Protein AF-0000000084498351 (afdb_homodimer)

pLDDT: mean 87.14, std 11.57, range [40.75, 98.69]

Nearest PDB structures (foldseek):
  4yre-assembly1_B-2  TM=7.594E-01  e=1.058E-14  Trypanosoma cruzi strain CL Brener
  3net-assembly1_A  TM=8.025E-01  e=6.414E-14  Nostoc sp. PCC 7120 = FACHB-418
  1h4v-assembly1_B-2  TM=7.089E-01  e=6.557E-13  Thermus thermophilus HB27
  8k9x-assembly1_A  TM=5.568E-01  e=2.593E-05  Plasmodium falciparum CAMP/Malaysia
  8tc7-assembly2_C  TM=5.528E-01  e=3.895E-05  Homo sapiens

Secondary structure (DSSP, 8-state):
-PPP-HHHHHHHHHHHHHHHHTT-EE----SEEE--TT--S-EEEEETTEEEEES--HHHHHHTS-BPTTEEEEEEEEEE-TT--EEEEEEEEEES--HHHHHHHHHHHHHHHHHHTT----EEEEEETTTTHHHH-HHHHHHHHHHHHTT-HHHHHTS---HHHHHHHHHHHTTTTS--S-HHHHHHHHHH--TTEEE-TT---S-SSEEEEEEEEEETTEEEEEEEEEEETTEEEEEEEEEHHHHHHHHHH-/-BPP-HHHHHHHHHHHHHHHHTT-EE----SEEE--TT--S-EEEEETTEEEEES--HHHHHHTS-PPTTEEEEEEEEEE-TT--EEEEEEEEEES--HHHHHHHHHHHHHHHHHHTT----EEEEEETTTTHHHH-HHHHHHHHHHHHTT-HHHHHTS---HHHHHHHHHHHTTTTS--S-HHHHHHHHHH--TTEEE-TT--S--SSEEEEEEEEEETTEEEEEEEEEEETTEEEEEEEEEHHHHHHHHHH-

Structure (mmCIF, N/CA/C/O backbone):
data_AF-0000000084498351-model_v1
#
loop_
_entity.id
_entity.type
_entity.pdbx_description
1 polymer 'Class II Histidinyl-tRNA synthetase (HisRS)-like catalytic core domain-containing protein'
#
loop_
_atom_site.group_PDB
_atom_site.id
_atom_site.type_symbol
_atom_site.label_atom_id
_atom_site.label_alt_id
_atom_site.label_comp_id
_atom_site.label_asym_id
_atom_site.label_entity_id
_atom_site.label_seq_id
_atom_site.pdbx_PDB_ins_code
_atom_site.Cartn_x
_atom_site.Cartn_y
_atom_site.Cartn_z
_atom_site.occupancy
_atom_site.B_iso_or_equiv
_atom_site.auth_seq_id
_atom_site.auth_comp_id
_atom_site.auth_asym_id
_atom_site.auth_atom_id
_atom_site.pdbx_PDB_model_num
ATOM 1 N N . MET A 1 1 ? -19.766 1.097 14.703 1 40.75 1 MET A N 1
ATOM 2 C CA . MET A 1 1 ? -18.438 1.705 14.75 1 40.75 1 MET A CA 1
ATOM 3 C C . MET A 1 1 ? -17.422 0.844 14.023 1 40.75 1 MET A C 1
ATOM 5 O O . MET A 1 1 ? -17.406 -0.378 14.18 1 40.75 1 MET A O 1
ATOM 9 N N . MET A 1 2 ? -16.938 1.316 12.891 1 54.69 2 MET A N 1
ATOM 10 C CA . MET A 1 2 ? -16.047 0.458 12.117 1 54.69 2 MET A CA 1
ATOM 11 C C . MET A 1 2 ? -14.625 0.51 12.664 1 54.69 2 MET A C 1
ATOM 13 O O . MET A 1 2 ? -14.141 1.575 13.055 1 54.69 2 MET A O 1
ATOM 17 N N . ASN A 1 3 ? -14.102 -0.651 13.125 1 66.81 3 ASN A N 1
ATOM 18 C CA . ASN A 1 3 ? -12.711 -0.825 13.531 1 66.81 3 ASN A CA 1
ATOM 19 C C . ASN A 1 3 ? -11.844 -1.281 12.367 1 66.81 3 ASN A C 1
ATOM 21 O O . ASN A 1 3 ? -12.328 -1.929 11.438 1 66.81 3 ASN A O 1
ATOM 25 N N . PRO A 1 4 ? -10.703 -0.724 12.43 1 73 4 PRO A N 1
ATOM 26 C CA . PRO A 1 4 ? -9.773 -1.212 11.414 1 73 4 PRO A CA 1
ATOM 27 C C . PRO A 1 4 ? -9.68 -2.736 11.383 1 73 4 PRO A C 1
ATOM 29 O O . PRO A 1 4 ? -9.867 -3.393 12.406 1 73 4 PRO A O 1
ATOM 32 N N . ASP A 1 5 ? -9.648 -3.252 10.234 1 84.88 5 ASP A N 1
ATOM 33 C CA . ASP A 1 5 ? -9.461 -4.691 10.078 1 84.88 5 ASP A CA 1
ATOM 34 C C . ASP A 1 5 ? -8.102 -5.133 10.609 1 84.88 5 ASP A C 1
ATOM 36 O O . ASP A 1 5 ? -7.117 -5.152 9.867 1 84.88 5 ASP A O 1
ATOM 40 N N . ILE A 1 6 ? -8.062 -5.547 11.914 1 91 6 ILE A N 1
ATOM 41 C CA . ILE A 1 6 ? -6.824 -5.867 12.617 1 91 6 ILE A CA 1
ATOM 42 C C . ILE A 1 6 ? -6.188 -7.109 12 1 91 6 ILE A C 1
ATOM 44 O O . ILE A 1 6 ? -4.961 -7.246 11.977 1 91 6 ILE A O 1
ATOM 48 N N . TYR A 1 7 ? -6.988 -7.988 11.484 1 93.81 7 TYR A N 1
ATOM 49 C CA . TYR A 1 7 ? -6.457 -9.211 10.891 1 93.81 7 TYR A CA 1
ATOM 50 C C . TYR A 1 7 ? -5.777 -8.922 9.555 1 93.81 7 TYR A C 1
ATOM 52 O O . TYR A 1 7 ? -4.715 -9.469 9.266 1 93.81 7 TYR A O 1
ATOM 60 N N . LEU A 1 8 ? -6.426 -8.102 8.773 1 94.81 8 LEU A N 1
ATOM 61 C CA . LEU A 1 8 ? -5.789 -7.703 7.52 1 94.81 8 LEU A CA 1
ATOM 62 C C . LEU A 1 8 ? -4.461 -7.004 7.781 1 94.81 8 LEU A C 1
ATOM 64 O O . LEU A 1 8 ? -3.471 -7.27 7.102 1 94.81 8 LEU A O 1
ATOM 68 N N . TYR A 1 9 ? -4.488 -6.199 8.766 1 94.31 9 TYR A N 1
ATOM 69 C CA . TYR A 1 9 ? -3.262 -5.508 9.141 1 94.31 9 TYR A CA 1
ATOM 70 C C . TYR A 1 9 ? -2.18 -6.504 9.555 1 94.31 9 TYR A C 1
ATOM 72 O O . TYR A 1 9 ? -1.038 -6.41 9.094 1 94.31 9 TYR A O 1
ATOM 80 N N . ARG A 1 10 ? -2.516 -7.422 10.336 1 95.38 10 ARG A N 1
ATOM 81 C CA . ARG A 1 10 ? -1.57 -8.43 10.812 1 95.38 10 ARG A CA 1
ATOM 82 C C . ARG A 1 10 ? -1.022 -9.258 9.656 1 95.38 10 ARG A C 1
ATOM 84 O O . ARG A 1 10 ? 0.174 -9.547 9.602 1 95.38 10 ARG A O 1
ATOM 91 N N . VAL A 1 11 ? -1.9 -9.617 8.781 1 97.62 11 VAL A N 1
ATOM 92 C CA . VAL A 1 11 ? -1.519 -10.422 7.621 1 97.62 11 VAL A CA 1
ATOM 93 C C . VAL A 1 11 ? -0.513 -9.656 6.766 1 97.62 11 VAL A C 1
ATOM 95 O O . VAL A 1 11 ? 0.566 -10.164 6.461 1 97.62 11 VAL A O 1
ATOM 98 N N . ILE A 1 12 ? -0.852 -8.43 6.449 1 97.62 12 ILE A N 1
ATOM 99 C CA . ILE A 1 12 ? -0.028 -7.656 5.527 1 97.62 12 ILE A CA 1
ATOM 100 C C . ILE A 1 12 ? 1.303 -7.312 6.195 1 97.62 12 ILE A C 1
ATOM 102 O O . ILE A 1 12 ? 2.361 -7.414 5.566 1 97.62 12 ILE A O 1
ATOM 106 N N . LYS A 1 13 ? 1.253 -6.945 7.418 1 96.44 13 LYS A N 1
ATOM 107 C CA . LYS A 1 13 ? 2.479 -6.68 8.164 1 96.44 13 LYS A CA 1
ATOM 108 C C . LYS A 1 13 ? 3.375 -7.914 8.211 1 96.44 13 LYS A C 1
ATOM 110 O O . LYS A 1 13 ? 4.586 -7.82 7.984 1 96.44 13 LYS A O 1
ATOM 115 N N . GLY A 1 14 ? 2.766 -9.07 8.531 1 97.56 14 GLY A N 1
ATOM 116 C CA . GLY A 1 14 ? 3.52 -10.312 8.57 1 97.56 14 GLY A CA 1
ATOM 117 C C . GLY A 1 14 ? 4.156 -10.664 7.238 1 97.56 14 GLY A C 1
ATOM 118 O O . GLY A 1 14 ? 5.312 -11.094 7.191 1 97.56 14 GLY A O 1
ATOM 119 N N . ILE A 1 15 ? 3.408 -10.5 6.18 1 98.5 15 ILE A N 1
ATOM 120 C CA . ILE A 1 15 ? 3.902 -10.789 4.84 1 98.5 15 ILE A CA 1
ATOM 121 C C . ILE A 1 15 ? 5.07 -9.867 4.508 1 98.5 15 ILE A C 1
ATOM 123 O O . ILE A 1 15 ? 6.125 -10.32 4.059 1 98.5 15 ILE A O 1
ATOM 127 N N . ARG A 1 16 ? 4.887 -8.578 4.77 1 97.31 16 ARG A N 1
ATOM 128 C CA . ARG A 1 16 ? 5.938 -7.602 4.5 1 97.31 16 ARG A CA 1
ATOM 129 C C . ARG A 1 16 ? 7.219 -7.957 5.254 1 97.31 16 ARG A C 1
ATOM 131 O O . ARG A 1 16 ? 8.312 -7.926 4.68 1 97.31 16 ARG A O 1
ATOM 138 N N . ASN A 1 17 ? 7.023 -8.266 6.5 1 97.06 17 ASN A N 1
ATOM 139 C CA . ASN A 1 17 ? 8.18 -8.602 7.328 1 97.06 17 ASN A CA 1
ATOM 140 C C . ASN A 1 17 ? 8.922 -9.82 6.777 1 97.06 17 ASN A C 1
ATOM 142 O O . ASN A 1 17 ? 10.148 -9.836 6.754 1 97.06 17 ASN A O 1
ATOM 146 N N . THR A 1 18 ? 8.188 -10.836 6.371 1 98.44 18 THR A N 1
ATOM 147 C CA . THR A 1 18 ? 8.812 -12.047 5.836 1 98.44 18 THR A CA 1
ATOM 148 C C . THR A 1 18 ? 9.531 -11.742 4.523 1 98.44 18 THR A C 1
ATOM 150 O O . THR A 1 18 ? 10.695 -12.117 4.352 1 98.44 18 THR A O 1
ATOM 153 N N . PHE A 1 19 ? 8.836 -11.008 3.59 1 98.25 19 PHE A N 1
ATOM 154 C CA . PHE A 1 19 ? 9.453 -10.672 2.312 1 98.25 19 PHE A CA 1
ATOM 155 C C . PHE A 1 19 ? 10.727 -9.859 2.527 1 98.25 19 PHE A C 1
ATOM 157 O O . PHE A 1 19 ? 11.75 -10.117 1.886 1 98.25 19 PHE A O 1
ATOM 164 N N . ASP A 1 20 ? 10.648 -8.953 3.473 1 96.44 20 ASP A N 1
ATOM 165 C CA . ASP A 1 20 ? 11.805 -8.133 3.809 1 96.44 20 ASP A CA 1
ATOM 166 C C . ASP A 1 20 ? 12.961 -8.984 4.324 1 96.44 20 ASP A C 1
ATOM 168 O O . ASP A 1 20 ? 14.117 -8.766 3.961 1 96.44 20 ASP A O 1
ATOM 172 N N . SER A 1 21 ? 12.68 -9.906 5.176 1 97.44 21 SER A N 1
ATOM 173 C CA . SER A 1 21 ? 13.703 -10.75 5.789 1 97.44 21 SER A CA 1
ATOM 174 C C . SER A 1 21 ? 14.422 -11.602 4.746 1 97.44 21 SER A C 1
ATOM 176 O O . SER A 1 21 ? 15.555 -12.023 4.957 1 97.44 21 SER A O 1
ATOM 178 N N . PHE A 1 22 ? 13.805 -11.875 3.609 1 97.44 22 PHE A N 1
ATOM 179 C CA . PHE A 1 22 ? 14.406 -12.648 2.531 1 97.44 22 PHE A CA 1
ATOM 180 C C . PHE A 1 22 ? 15.109 -11.734 1.532 1 97.44 22 PHE A C 1
ATOM 182 O O . PHE A 1 22 ? 15.578 -12.195 0.489 1 97.44 22 PHE A O 1
ATOM 189 N N . GLY A 1 23 ? 15.023 -10.43 1.816 1 95.88 23 GLY A N 1
ATOM 190 C CA . GLY A 1 23 ? 15.805 -9.492 1.022 1 95.88 23 GLY A CA 1
ATOM 191 C C . GLY A 1 23 ? 15.023 -8.891 -0.128 1 95.88 23 GLY A C 1
ATOM 192 O O . GLY A 1 23 ? 15.602 -8.289 -1.033 1 95.88 23 GLY A O 1
ATOM 193 N N . TYR A 1 24 ? 13.773 -9.039 -0.209 1 96.38 24 TYR A N 1
ATOM 194 C CA . TYR A 1 24 ? 12.953 -8.43 -1.25 1 96.38 24 TYR A CA 1
ATOM 195 C C . TYR A 1 24 ? 12.656 -6.973 -0.926 1 96.38 24 TYR A C 1
ATOM 197 O O . TYR A 1 24 ? 12.469 -6.613 0.239 1 96.38 24 TYR A O 1
ATOM 205 N N . ILE A 1 25 ? 12.492 -6.195 -1.991 1 94.62 25 ILE A N 1
ATOM 206 C CA . ILE A 1 25 ? 12.242 -4.766 -1.839 1 94.62 25 ILE A CA 1
ATOM 207 C C . ILE A 1 25 ? 10.836 -4.43 -2.328 1 94.62 25 ILE A C 1
ATOM 209 O O . ILE A 1 25 ? 10.422 -4.879 -3.398 1 94.62 25 ILE A O 1
ATOM 213 N N . GLU A 1 26 ? 10.148 -3.643 -1.508 1 94.81 26 GLU A N 1
ATOM 214 C CA . GLU A 1 26 ? 8.781 -3.275 -1.876 1 94.81 26 GLU A CA 1
ATOM 215 C C . GLU A 1 26 ? 8.773 -2.227 -2.984 1 94.81 26 GLU A C 1
ATOM 217 O O . GLU A 1 26 ? 9.555 -1.271 -2.949 1 94.81 26 GLU A O 1
ATOM 222 N N . ILE A 1 27 ? 7.996 -2.473 -3.938 1 90.31 27 ILE A N 1
ATOM 223 C CA . ILE A 1 27 ? 7.746 -1.464 -4.961 1 90.31 27 ILE A CA 1
ATOM 224 C C . ILE A 1 27 ? 6.32 -0.928 -4.82 1 90.31 27 ILE A C 1
ATOM 226 O O . ILE A 1 27 ? 5.461 -1.584 -4.227 1 90.31 27 ILE A O 1
ATOM 230 N N . PHE A 1 28 ? 6.125 0.29 -5.34 1 88.25 28 PHE A N 1
ATOM 231 C CA . PHE A 1 28 ? 4.848 0.981 -5.211 1 88.25 28 PHE A CA 1
ATOM 232 C C . PHE A 1 28 ? 4.309 1.376 -6.582 1 88.25 28 PHE A C 1
ATOM 234 O O . PHE A 1 28 ? 4.473 2.52 -7.012 1 88.25 28 PHE A O 1
ATOM 241 N N . PRO A 1 29 ? 3.66 0.443 -7.191 1 80.75 29 PRO A N 1
ATOM 242 C CA . PRO A 1 29 ? 3.148 0.748 -8.531 1 80.75 29 PRO A CA 1
ATOM 243 C C . PRO A 1 29 ? 2.041 1.801 -8.508 1 80.75 29 PRO A C 1
ATOM 245 O O . PRO A 1 29 ? 1.246 1.85 -7.57 1 80.75 29 PRO A O 1
ATOM 248 N N . GLU A 1 30 ? 1.97 2.492 -9.539 1 78.75 30 GLU A N 1
ATOM 249 C CA . GLU A 1 30 ? 0.923 3.502 -9.672 1 78.75 30 GLU A CA 1
ATOM 250 C C . GLU A 1 30 ? -0.436 2.857 -9.93 1 78.75 30 GLU A C 1
ATOM 252 O O . GLU A 1 30 ? -0.52 1.808 -10.57 1 78.75 30 GLU A O 1
ATOM 257 N N . ALA A 1 31 ? -1.431 3.557 -9.469 1 77.25 31 ALA A N 1
ATOM 258 C CA . ALA A 1 31 ? -2.787 3.037 -9.625 1 77.25 31 ALA A CA 1
ATOM 259 C C . ALA A 1 31 ? -3.246 3.127 -11.078 1 77.25 31 ALA A C 1
ATOM 261 O O . ALA A 1 31 ? -4.043 2.305 -11.539 1 77.25 31 ALA A O 1
ATOM 262 N N . VAL A 1 32 ? -2.746 4.129 -11.758 1 75.69 32 VAL A N 1
ATOM 263 C CA . VAL A 1 32 ? -3.221 4.371 -13.117 1 75.69 32 VAL A CA 1
ATOM 264 C C . VAL A 1 32 ? -2.074 4.18 -14.109 1 75.69 32 VAL A C 1
ATOM 266 O O . VAL A 1 32 ? -0.959 4.656 -13.875 1 75.69 32 VAL A O 1
ATOM 269 N N . GLU A 1 33 ? -2.4 3.387 -15.094 1 73.81 33 GLU A N 1
ATOM 270 C CA . GLU A 1 33 ? -1.44 3.172 -16.172 1 73.81 33 GLU A CA 1
ATOM 271 C C . GLU A 1 33 ? -2.09 3.385 -17.547 1 73.81 33 GLU A C 1
ATOM 273 O O . GLU A 1 33 ? -3.277 3.111 -17.719 1 73.81 33 GLU A O 1
ATOM 278 N N . LYS A 1 34 ? -1.258 3.922 -18.406 1 71.94 34 LYS A N 1
ATOM 279 C CA . LYS A 1 34 ? -1.755 4.012 -19.766 1 71.94 34 LYS A CA 1
ATOM 280 C C . LYS A 1 34 ? -2.141 2.639 -20.312 1 71.94 34 LYS A C 1
ATOM 282 O O . LYS A 1 34 ? -1.445 1.651 -20.062 1 71.94 34 LYS A O 1
ATOM 287 N N . TYR A 1 35 ? -3.26 2.635 -21.031 1 68.88 35 TYR A N 1
ATOM 288 C CA . TYR A 1 35 ? -3.758 1.378 -21.578 1 68.88 35 TYR A CA 1
ATOM 289 C C . TYR A 1 35 ? -2.771 0.791 -22.578 1 68.88 35 TYR A C 1
ATOM 291 O O . TYR A 1 35 ? -2.199 1.519 -23.391 1 68.88 35 TYR A O 1
ATOM 299 N N . SER A 1 36 ? -2.41 -0.38 -22.391 1 64.75 36 SER A N 1
ATOM 300 C CA . SER A 1 36 ? -1.66 -1.171 -23.359 1 64.75 36 SER A CA 1
ATOM 301 C C . SER A 1 36 ? -2.289 -2.547 -23.547 1 64.75 36 SER A C 1
ATOM 303 O O . SER A 1 36 ? -2.863 -3.111 -22.625 1 64.75 36 SER A O 1
ATOM 305 N N . ARG A 1 37 ? -2.229 -3.104 -24.734 1 58.94 37 ARG A N 1
ATOM 306 C CA . ARG A 1 37 ? -2.811 -4.398 -25.078 1 58.94 37 ARG A CA 1
ATOM 307 C C . ARG A 1 37 ? -2.191 -5.516 -24.234 1 58.94 37 ARG A C 1
ATOM 309 O O . ARG A 1 37 ? -2.807 -6.566 -24.047 1 58.94 37 ARG A O 1
ATOM 316 N N . SER A 1 38 ? -1.036 -5.129 -23.812 1 57.31 38 SER A N 1
ATOM 317 C CA . SER A 1 38 ? -0.297 -6.141 -23.062 1 57.31 38 SER A CA 1
ATOM 318 C C . SER A 1 38 ? -0.842 -6.293 -21.656 1 57.31 38 SER A C 1
ATOM 320 O O . SER A 1 38 ? -0.434 -7.195 -20.922 1 57.31 38 SER A O 1
ATOM 322 N N . PHE A 1 39 ? -1.732 -5.352 -21.344 1 54.41 39 PHE A N 1
ATOM 323 C CA . PHE A 1 39 ? -2.195 -5.371 -19.953 1 54.41 39 PHE A CA 1
ATOM 324 C C . PHE A 1 39 ? -3.455 -6.219 -19.828 1 54.41 39 PHE A C 1
ATOM 326 O O . PHE A 1 39 ? -4.336 -6.176 -20.688 1 54.41 39 PHE A O 1
ATOM 333 N N . SER A 1 40 ? -3.293 -7.168 -18.891 1 56.31 40 SER A N 1
ATOM 334 C CA . SER A 1 40 ? -4.461 -7.961 -18.516 1 56.31 40 SER A CA 1
ATOM 335 C C . SER A 1 40 ? -5.18 -7.363 -17.312 1 56.31 40 SER A C 1
ATOM 337 O O . SER A 1 40 ? -4.535 -6.957 -16.344 1 56.31 40 SER A O 1
ATOM 339 N N . ASP A 1 41 ? -6.535 -7.238 -17.344 1 61.75 41 ASP A N 1
ATOM 340 C CA . ASP A 1 41 ? -7.422 -6.902 -16.234 1 61.75 41 ASP A CA 1
ATOM 341 C C . ASP A 1 41 ? -7.344 -5.414 -15.898 1 61.75 41 ASP A C 1
ATOM 343 O O . ASP A 1 41 ? -6.523 -4.691 -16.469 1 61.75 41 ASP A O 1
ATOM 347 N N . GLY A 1 42 ? -8.172 -4.816 -15.148 1 61.34 42 GLY A N 1
ATOM 348 C CA . GLY A 1 42 ? -8.297 -3.426 -14.734 1 61.34 42 GLY A CA 1
ATOM 349 C C . GLY A 1 42 ? -9.562 -2.766 -15.25 1 61.34 42 GLY A C 1
ATOM 350 O O . GLY A 1 42 ? -10.281 -3.342 -16.062 1 61.34 42 GLY A O 1
ATOM 351 N N . VAL A 1 43 ? -9.648 -1.646 -14.656 1 66.38 43 VAL A N 1
ATOM 352 C CA . VAL A 1 43 ? -10.836 -0.886 -15.039 1 66.38 43 VAL A CA 1
ATOM 353 C C . VAL A 1 43 ? -10.453 0.194 -16.047 1 66.38 43 VAL A C 1
ATOM 355 O O . VAL A 1 43 ? -9.68 1.105 -15.734 1 66.38 43 VAL A O 1
ATOM 358 N N . PRO A 1 44 ? -10.953 -0.036 -17.281 1 68 44 PRO A N 1
ATOM 359 C CA . PRO A 1 44 ? -10.625 0.997 -18.266 1 68 44 PRO A CA 1
ATOM 360 C C . PRO A 1 44 ? -11.32 2.326 -17.984 1 68 44 PRO A C 1
ATOM 362 O O . PRO A 1 44 ? -12.461 2.34 -17.516 1 68 44 PRO A O 1
ATOM 365 N N . PHE A 1 45 ? -10.617 3.354 -18.125 1 69.5 45 PHE A N 1
ATOM 366 C CA . PHE A 1 45 ? -11.219 4.676 -18.062 1 69.5 45 PHE A CA 1
ATOM 367 C C . PHE A 1 45 ? -10.523 5.637 -19.016 1 69.5 45 PHE A C 1
ATOM 369 O O . PHE A 1 45 ? -9.391 5.391 -19.438 1 69.5 45 PHE A O 1
ATOM 376 N N . VAL A 1 46 ? -11.344 6.566 -19.516 1 69 46 VAL A N 1
ATOM 377 C CA . VAL A 1 46 ? -10.828 7.543 -20.469 1 69 46 VAL A CA 1
ATOM 378 C C . VAL A 1 46 ? -10.5 8.852 -19.75 1 69 46 VAL A C 1
ATOM 380 O O . VAL A 1 46 ? -11.289 9.32 -18.938 1 69 46 VAL A O 1
ATOM 383 N N . TYR A 1 47 ? -9.312 9.32 -19.953 1 67.88 47 TYR A N 1
ATOM 384 C CA . TYR A 1 47 ? -8.891 10.625 -19.453 1 67.88 47 TYR A CA 1
ATOM 385 C C . TYR A 1 47 ? -8.141 11.406 -20.531 1 67.88 47 TYR A C 1
ATOM 387 O O . TYR A 1 47 ? -7.191 10.891 -21.141 1 67.88 47 TYR A O 1
ATOM 395 N N . ALA A 1 48 ? -8.617 12.719 -20.734 1 70.25 48 ALA A N 1
ATOM 396 C CA . ALA A 1 48 ? -8.031 13.602 -21.734 1 70.25 48 ALA A CA 1
ATOM 397 C C . ALA A 1 48 ? -7.84 12.867 -23.062 1 70.25 48 ALA A C 1
ATOM 399 O O . ALA A 1 48 ? -6.762 12.914 -23.656 1 70.25 48 ALA A O 1
ATOM 400 N N . ASN A 1 49 ? -8.68 12 -23.406 1 69.56 49 ASN A N 1
ATOM 401 C CA . ASN A 1 49 ? -8.789 11.32 -24.688 1 69.56 49 ASN A CA 1
ATOM 402 C C . ASN A 1 49 ? -7.801 10.164 -24.797 1 69.56 49 ASN A C 1
ATOM 404 O O . ASN A 1 49 ? -7.379 9.805 -25.891 1 69.56 49 ASN A O 1
ATOM 408 N N . LYS A 1 50 ? -7.309 9.82 -23.734 1 75.75 50 LYS A N 1
ATOM 409 C CA . LYS A 1 50 ? -6.441 8.648 -23.703 1 75.75 50 LYS A CA 1
ATOM 410 C C . LYS A 1 50 ? -7.027 7.551 -22.812 1 75.75 50 LYS A C 1
ATOM 412 O O . LYS A 1 50 ? -7.785 7.836 -21.891 1 75.75 50 LYS A O 1
ATOM 417 N N . PHE A 1 51 ? -6.723 6.383 -23.188 1 73.94 51 PHE A N 1
ATOM 418 C CA . PHE A 1 51 ? -7.258 5.238 -22.469 1 73.94 51 PHE A CA 1
ATOM 419 C C . PHE A 1 51 ? -6.309 4.812 -21.359 1 73.94 51 PHE A C 1
ATOM 421 O O . PHE A 1 51 ? -5.098 4.711 -21.562 1 73.94 51 PHE A O 1
ATOM 428 N N . TYR A 1 52 ? -6.879 4.703 -20.188 1 74.38 52 TYR A N 1
ATOM 429 C CA . TYR A 1 52 ? -6.102 4.297 -19.031 1 74.38 52 TYR A CA 1
ATOM 430 C C . TYR A 1 52 ? -6.734 3.092 -18.344 1 74.38 52 TYR A C 1
ATOM 432 O O . TYR A 1 52 ? -7.875 2.73 -18.641 1 74.38 52 TYR A O 1
ATOM 440 N N . LEU A 1 53 ? -5.918 2.4 -17.609 1 72.38 53 LEU A N 1
ATOM 441 C CA . LEU A 1 53 ? -6.387 1.33 -16.734 1 72.38 53 LEU A CA 1
ATOM 442 C C . LEU A 1 53 ? -6.117 1.667 -15.266 1 72.38 53 LEU A C 1
ATOM 444 O O . LEU A 1 53 ? -5.062 2.209 -14.938 1 72.38 53 LEU A O 1
ATOM 448 N N . ILE A 1 54 ? -7.141 1.324 -14.555 1 74.69 54 ILE A N 1
ATOM 449 C CA . ILE A 1 54 ? -6.984 1.474 -13.109 1 74.69 54 ILE A CA 1
ATOM 450 C C . ILE A 1 54 ? -6.586 0.135 -12.492 1 74.69 54 ILE A C 1
ATOM 452 O O . ILE A 1 54 ? -7.211 -0.893 -12.766 1 74.69 54 ILE A O 1
ATOM 456 N N . ASN A 1 55 ? -5.551 0.232 -11.766 1 67.25 55 ASN A N 1
ATOM 457 C CA . ASN A 1 55 ? -5.043 -0.895 -10.992 1 67.25 55 ASN A CA 1
ATOM 458 C C . ASN A 1 55 ? -4.957 -2.162 -11.844 1 67.25 55 ASN A C 1
ATOM 460 O O . ASN A 1 55 ? -5.516 -3.197 -11.477 1 67.25 55 ASN A O 1
ATOM 464 N N . PRO A 1 56 ? -4.23 -2.1 -12.945 1 66 56 PRO A N 1
ATOM 465 C CA . PRO A 1 56 ? -4.043 -3.33 -13.711 1 66 56 PRO A CA 1
ATOM 466 C C . PRO A 1 56 ? -3.145 -4.34 -13 1 66 56 PRO A C 1
ATOM 468 O O . PRO A 1 56 ? -2.555 -4.023 -11.969 1 66 56 PRO A O 1
ATOM 471 N N . ASP A 1 57 ? -3.145 -5.562 -13.609 1 68.31 57 ASP A N 1
ATOM 472 C CA . ASP A 1 57 ? -2.275 -6.605 -13.07 1 68.31 57 ASP A CA 1
ATOM 473 C C . ASP A 1 57 ? -0.825 -6.129 -13 1 68.31 57 ASP A C 1
ATOM 475 O O . ASP A 1 57 ? -0.352 -5.434 -13.906 1 68.31 57 ASP A O 1
ATOM 479 N N . ILE A 1 58 ? -0.152 -6.434 -11.93 1 67.44 58 ILE A N 1
ATOM 480 C CA . ILE A 1 58 ? 1.195 -5.945 -11.656 1 67.44 58 ILE A CA 1
ATOM 481 C C . ILE A 1 58 ? 2.174 -6.531 -12.672 1 67.44 58 ILE A C 1
ATOM 483 O O . ILE A 1 58 ? 3.137 -5.871 -13.07 1 67.44 58 ILE A O 1
ATOM 487 N N . THR A 1 59 ? 1.922 -7.766 -13.031 1 65.06 59 THR A N 1
ATOM 488 C CA . THR A 1 59 ? 2.869 -8.406 -13.938 1 65.06 59 THR A CA 1
ATOM 489 C C . THR A 1 59 ? 2.971 -7.641 -15.25 1 65.06 59 THR A C 1
ATOM 491 O O . THR A 1 59 ? 4.059 -7.512 -15.82 1 65.06 59 THR A O 1
ATOM 494 N N . SER A 1 60 ? 1.906 -7.145 -15.672 1 64.81 60 SER A N 1
ATOM 495 C CA . SER A 1 60 ? 1.896 -6.352 -16.891 1 64.81 60 SER A CA 1
ATOM 496 C C . SER A 1 60 ? 2.742 -5.09 -16.75 1 64.81 60 SER A C 1
ATOM 498 O O . SER A 1 60 ? 3.348 -4.621 -17.719 1 64.81 60 SER A O 1
ATOM 500 N N . ARG A 1 61 ? 2.768 -4.617 -15.57 1 67.5 61 ARG A N 1
ATOM 501 C CA . ARG A 1 61 ? 3.533 -3.404 -15.297 1 67.5 61 ARG A CA 1
ATOM 502 C C . ARG A 1 61 ? 5.027 -3.701 -15.242 1 67.5 61 ARG A C 1
ATOM 504 O O . ARG A 1 61 ? 5.848 -2.871 -15.633 1 67.5 61 ARG A O 1
ATOM 511 N N . LEU A 1 62 ? 5.273 -4.832 -14.742 1 70.25 62 LEU A N 1
ATOM 512 C CA . LEU A 1 62 ? 6.668 -5.242 -14.617 1 70.25 62 LEU A CA 1
ATOM 513 C C . LEU A 1 62 ? 7.289 -5.488 -15.992 1 70.25 62 LEU A C 1
ATOM 515 O O . LEU A 1 62 ? 8.492 -5.293 -16.172 1 70.25 62 LEU A O 1
ATOM 519 N N . ILE A 1 63 ? 6.398 -5.852 -16.875 1 62.69 63 ILE A N 1
ATOM 520 C CA . ILE A 1 63 ? 6.848 -6.137 -18.234 1 62.69 63 ILE A CA 1
ATOM 521 C C . ILE A 1 63 ? 7.473 -4.883 -18.844 1 62.69 63 ILE A C 1
ATOM 523 O O . ILE A 1 63 ? 8.391 -4.973 -19.656 1 62.69 63 ILE A O 1
ATOM 527 N N . LEU A 1 64 ? 6.965 -3.875 -18.375 1 62.59 64 LEU A N 1
ATOM 528 C CA . LEU A 1 64 ? 7.371 -2.615 -18.984 1 62.59 64 LEU A CA 1
ATOM 529 C C . LEU A 1 64 ? 8.664 -2.1 -18.359 1 62.59 64 LEU A C 1
ATOM 531 O O . LEU A 1 64 ? 9.297 -1.186 -18.906 1 62.59 64 LEU A O 1
ATOM 535 N N . ARG A 1 65 ? 8.969 -2.812 -17.375 1 69.31 65 ARG A N 1
ATOM 536 C CA . ARG A 1 65 ? 10.148 -2.314 -16.672 1 69.31 65 ARG A CA 1
ATOM 537 C C . ARG A 1 65 ? 11.367 -3.172 -16.984 1 69.31 65 ARG A C 1
ATOM 539 O O . ARG A 1 65 ? 11.25 -4.375 -17.219 1 69.31 65 ARG A O 1
ATOM 546 N N . ASN A 1 66 ? 12.508 -2.727 -17.266 1 73.94 66 ASN A N 1
ATOM 547 C CA . ASN A 1 66 ? 13.781 -3.42 -17.438 1 73.94 66 ASN A CA 1
ATOM 548 C C . ASN A 1 66 ? 14.508 -3.586 -16.109 1 73.94 66 ASN A C 1
ATOM 550 O O . ASN A 1 66 ? 15.266 -2.705 -15.688 1 73.94 66 ASN A O 1
ATOM 554 N N . PHE A 1 67 ? 14.344 -4.793 -15.57 1 79.12 67 PHE A N 1
ATOM 555 C CA . PHE A 1 67 ? 14.961 -5.02 -14.266 1 79.12 67 PHE A CA 1
ATOM 556 C C . PHE A 1 67 ? 16.359 -5.605 -14.43 1 79.12 67 PHE A C 1
ATOM 558 O O . PHE A 1 67 ? 16.625 -6.328 -15.391 1 79.12 67 PHE A O 1
ATOM 565 N N . SER A 1 68 ? 17.172 -5.309 -13.492 1 84.25 68 SER A N 1
ATOM 566 C CA . SER A 1 68 ? 18.516 -5.867 -13.445 1 84.25 68 SER A CA 1
ATOM 567 C C . SER A 1 68 ? 18.5 -7.348 -13.094 1 84.25 68 SER A C 1
ATOM 569 O O . SER A 1 68 ? 17.438 -7.887 -12.734 1 84.25 68 SER A O 1
ATOM 571 N N . GLU A 1 69 ? 19.641 -7.953 -13.266 1 87.69 69 GLU A N 1
ATOM 572 C CA . GLU A 1 69 ? 19.766 -9.352 -12.859 1 87.69 69 GLU A CA 1
ATOM 573 C C . GLU A 1 69 ? 19.578 -9.516 -11.359 1 87.69 69 GLU A C 1
ATOM 575 O O . GLU A 1 69 ? 19.922 -8.617 -10.586 1 87.69 69 GLU A O 1
ATOM 580 N N . ASN A 1 70 ? 18.953 -10.625 -10.969 1 91.75 70 ASN A N 1
ATOM 581 C CA . ASN A 1 70 ? 18.781 -11.008 -9.57 1 91.75 70 ASN A CA 1
ATOM 582 C C . ASN A 1 70 ? 17.953 -9.984 -8.805 1 91.75 70 ASN A C 1
ATOM 584 O O . ASN A 1 70 ? 18.312 -9.594 -7.695 1 91.75 70 ASN A O 1
ATOM 588 N N . THR A 1 71 ? 16.953 -9.516 -9.461 1 91.88 71 THR A N 1
ATOM 589 C CA . THR A 1 71 ? 16.062 -8.539 -8.836 1 91.88 71 THR A CA 1
ATOM 590 C C . THR A 1 71 ? 15.008 -9.242 -7.98 1 91.88 71 THR A C 1
ATOM 592 O O . THR A 1 71 ? 14.383 -10.211 -8.422 1 91.88 71 THR A O 1
ATOM 595 N N . ARG A 1 72 ? 14.891 -8.844 -6.719 1 94.88 72 ARG A N 1
ATOM 596 C CA . ARG A 1 72 ? 13.898 -9.32 -5.762 1 94.88 72 ARG A CA 1
ATOM 597 C C . ARG A 1 72 ? 12.977 -8.188 -5.312 1 94.88 72 ARG A C 1
ATOM 599 O O . ARG A 1 72 ? 13.398 -7.297 -4.578 1 94.88 72 ARG A O 1
ATOM 606 N N . ILE A 1 73 ? 11.711 -8.266 -5.762 1 93.56 73 ILE A N 1
ATOM 607 C CA . ILE A 1 73 ? 10.789 -7.184 -5.43 1 93.56 73 ILE A CA 1
ATOM 608 C C . ILE A 1 73 ? 9.461 -7.773 -4.961 1 93.56 73 ILE A C 1
ATOM 610 O O . ILE A 1 73 ? 9.141 -8.922 -5.266 1 93.56 73 ILE A O 1
ATOM 614 N N . PHE A 1 74 ? 8.789 -6.992 -4.168 1 95.62 74 PHE A N 1
ATOM 615 C CA . PHE A 1 74 ? 7.434 -7.391 -3.805 1 95.62 74 PHE A CA 1
ATOM 616 C C . PHE A 1 74 ? 6.508 -6.184 -3.766 1 95.62 74 PHE A C 1
ATOM 618 O O . PHE A 1 74 ? 6.961 -5.039 -3.859 1 95.62 74 PHE A O 1
ATOM 625 N N . TYR A 1 75 ? 5.227 -6.5 -3.684 1 92.94 75 TYR A N 1
ATOM 626 C CA . TYR A 1 75 ? 4.227 -5.438 -3.662 1 92.94 75 TYR A CA 1
ATOM 627 C C . TYR A 1 75 ? 3.01 -5.852 -2.842 1 92.94 75 TYR A C 1
ATOM 629 O O . TYR A 1 75 ? 2.717 -7.043 -2.713 1 92.94 75 TYR A O 1
ATOM 637 N N . ILE A 1 76 ? 2.428 -4.887 -2.199 1 93.88 76 ILE A N 1
ATOM 638 C CA . ILE A 1 76 ? 1.059 -4.961 -1.7 1 93.88 76 ILE A CA 1
ATOM 639 C C . ILE A 1 76 ? 0.156 -4.055 -2.533 1 93.88 76 ILE A C 1
ATOM 641 O O . ILE A 1 76 ? 0.353 -2.838 -2.574 1 93.88 76 ILE A O 1
ATOM 645 N N . TYR A 1 77 ? -0.824 -4.715 -3.164 1 88 77 TYR A N 1
ATOM 646 C CA . TYR A 1 77 ? -1.522 -3.938 -4.18 1 88 77 TYR A CA 1
ATOM 647 C C . TYR A 1 77 ? -2.992 -4.336 -4.262 1 88 77 TYR A C 1
ATOM 649 O O . TYR A 1 77 ? -3.326 -5.52 -4.156 1 88 77 TYR A O 1
ATOM 657 N N . GLU A 1 78 ? -3.799 -3.279 -4.453 1 86.5 78 GLU A N 1
ATOM 658 C CA . GLU A 1 78 ? -5.215 -3.545 -4.688 1 86.5 78 GLU A CA 1
ATOM 659 C C . GLU A 1 78 ? -5.488 -3.84 -6.16 1 86.5 78 GLU A C 1
ATOM 661 O O . GLU A 1 78 ? -5.191 -3.016 -7.027 1 86.5 78 GLU A O 1
ATOM 666 N N . LYS A 1 79 ? -6 -4.941 -6.402 1 79.31 79 LYS A N 1
ATOM 667 C CA . LYS A 1 79 ? -6.438 -5.32 -7.742 1 79.31 79 LYS A CA 1
ATOM 668 C C . LYS A 1 79 ? -7.949 -5.18 -7.887 1 79.31 79 LYS A C 1
ATOM 670 O O . LYS A 1 79 ? -8.703 -5.629 -7.023 1 79.31 79 LYS A O 1
ATOM 675 N N . LEU A 1 80 ? -8.266 -4.477 -8.977 1 75.88 80 LEU A N 1
ATOM 676 C CA . LEU A 1 80 ? -9.688 -4.285 -9.234 1 75.88 80 LEU A CA 1
ATOM 677 C C . LEU A 1 80 ? -10.133 -5.07 -10.461 1 75.88 80 LEU A C 1
ATOM 679 O O . LEU A 1 80 ? -9.422 -5.102 -11.469 1 75.88 80 LEU A O 1
ATOM 683 N N . SER A 1 81 ? -11.188 -5.777 -10.289 1 68.75 81 SER A N 1
ATOM 684 C CA . SER A 1 81 ? -11.781 -6.426 -11.453 1 68.75 81 SER A CA 1
ATOM 685 C C . SER A 1 81 ? -12.586 -5.438 -12.281 1 68.75 81 SER A C 1
ATOM 687 O O . SER A 1 81 ? -12.789 -4.293 -11.875 1 68.75 81 SER A O 1
ATOM 689 N N . ARG A 1 82 ? -13.023 -5.953 -13.383 1 66.31 82 ARG A N 1
ATOM 690 C CA . ARG A 1 82 ? -13.867 -5.133 -14.25 1 66.31 82 ARG A CA 1
ATOM 691 C C . ARG A 1 82 ? -15.188 -4.785 -13.57 1 66.31 82 ARG A C 1
ATOM 693 O O . ARG A 1 82 ? -15.797 -3.764 -13.875 1 66.31 82 ARG A O 1
ATOM 700 N N . SER A 1 83 ? -15.641 -5.68 -12.641 1 67.31 83 SER A N 1
ATOM 701 C CA . SER A 1 83 ? -16.875 -5.434 -11.891 1 67.31 83 SER A CA 1
ATOM 702 C C . SER A 1 83 ? -16.594 -4.66 -10.609 1 67.31 83 SER A C 1
ATOM 704 O O . SER A 1 83 ? -17.422 -4.656 -9.688 1 67.31 83 SER A O 1
ATOM 706 N N . LEU A 1 84 ? -15.398 -4.133 -10.375 1 70.19 84 LEU A N 1
ATOM 707 C CA . LEU A 1 84 ? -14.977 -3.262 -9.289 1 70.19 84 LEU A CA 1
ATOM 708 C C . LEU A 1 84 ? -14.812 -4.051 -7.992 1 70.19 84 LEU A C 1
ATOM 710 O O . LEU A 1 84 ? -14.844 -3.473 -6.902 1 70.19 84 LEU A O 1
ATOM 714 N N . GLU A 1 85 ? -14.75 -5.371 -8.227 1 75.25 85 GLU A N 1
ATOM 715 C CA . GLU A 1 85 ? -14.398 -6.148 -7.039 1 75.25 85 GLU A CA 1
ATOM 716 C C . GLU A 1 85 ? -12.938 -5.938 -6.652 1 75.25 85 GLU A C 1
ATOM 718 O O . GLU A 1 85 ? -12.062 -5.898 -7.52 1 75.25 85 GLU A O 1
ATOM 723 N N . SER A 1 86 ? -12.781 -5.688 -5.328 1 80.31 86 SER A N 1
ATOM 724 C CA . SER A 1 86 ? -11.453 -5.336 -4.836 1 80.31 86 SER A CA 1
ATOM 725 C C . SER A 1 86 ? -10.805 -6.516 -4.117 1 80.31 86 SER A C 1
ATOM 727 O O . SER A 1 86 ? -11.469 -7.234 -3.371 1 80.31 86 SER A O 1
ATOM 729 N N . GLU A 1 87 ? -9.539 -6.758 -4.547 1 85.12 87 GLU A N 1
ATOM 730 C CA . GLU A 1 87 ? -8.656 -7.66 -3.812 1 85.12 87 GLU A CA 1
ATOM 731 C C . GLU A 1 87 ? -7.34 -6.977 -3.457 1 85.12 87 GLU A C 1
ATOM 733 O O . GLU A 1 87 ? -6.824 -6.168 -4.23 1 85.12 87 GLU A O 1
ATOM 738 N N . ILE A 1 88 ? -6.941 -7.227 -2.291 1 91.44 88 ILE A N 1
ATOM 739 C CA . ILE A 1 88 ? -5.605 -6.77 -1.938 1 91.44 88 ILE A CA 1
ATOM 740 C C . ILE A 1 88 ? -4.617 -7.93 -2.035 1 91.44 88 ILE A C 1
ATOM 742 O O . ILE A 1 88 ? -4.691 -8.883 -1.256 1 91.44 88 ILE A O 1
ATOM 746 N N . GLU A 1 89 ? -3.738 -7.785 -2.975 1 92.75 89 GLU A N 1
ATOM 747 C CA . GLU A 1 89 ? -2.775 -8.852 -3.24 1 92.75 89 GLU A CA 1
ATOM 748 C C . GLU A 1 89 ? -1.404 -8.508 -2.662 1 92.75 89 GLU A C 1
ATOM 750 O O . GLU A 1 89 ? -0.982 -7.352 -2.691 1 92.75 89 GLU A O 1
ATOM 755 N N . ALA A 1 90 ? -0.833 -9.492 -2.105 1 96.38 90 ALA A N 1
ATOM 756 C CA . ALA A 1 90 ? 0.594 -9.445 -1.793 1 96.38 90 ALA A CA 1
ATOM 757 C C . ALA A 1 90 ? 1.387 -10.367 -2.717 1 96.38 90 ALA A C 1
ATOM 759 O O . ALA A 1 90 ? 1.187 -11.578 -2.715 1 96.38 90 ALA A O 1
ATOM 760 N N . GLY A 1 91 ? 2.256 -9.766 -3.502 1 94.56 91 GLY A N 1
ATOM 761 C CA . GLY A 1 91 ? 2.998 -10.562 -4.465 1 94.56 91 GLY A CA 1
ATOM 762 C C . GLY A 1 91 ? 4.496 -10.344 -4.395 1 94.56 91 GLY A C 1
ATOM 763 O O . GLY A 1 91 ? 4.953 -9.32 -3.873 1 94.56 91 GLY A O 1
ATOM 764 N N . LEU A 1 92 ? 5.184 -11.305 -4.789 1 95.5 92 LEU A N 1
ATOM 765 C CA . LEU A 1 92 ? 6.641 -11.242 -4.859 1 95.5 92 LEU A CA 1
ATOM 766 C C . LEU A 1 92 ? 7.141 -11.758 -6.207 1 95.5 92 LEU A C 1
ATOM 768 O O . LEU A 1 92 ? 6.531 -12.641 -6.805 1 95.5 92 LEU A O 1
ATOM 772 N N . GLU A 1 93 ? 8.242 -11.086 -6.691 1 92.5 93 GLU A N 1
ATOM 773 C CA . GLU A 1 93 ? 8.812 -11.43 -7.988 1 92.5 93 GLU A CA 1
ATOM 774 C C . GLU A 1 93 ? 10.328 -11.578 -7.898 1 92.5 93 GLU A C 1
ATOM 776 O O . GLU A 1 93 ? 11.016 -10.727 -7.328 1 92.5 93 GLU A O 1
ATOM 781 N N . LEU A 1 94 ? 10.758 -12.664 -8.367 1 93.81 94 LEU A N 1
ATOM 782 C CA . LEU A 1 94 ? 12.172 -12.891 -8.664 1 93.81 94 LEU A CA 1
ATOM 783 C C . LEU A 1 94 ? 12.445 -12.742 -10.156 1 93.81 94 LEU A C 1
ATOM 785 O O . LEU A 1 94 ? 11.914 -13.508 -10.969 1 93.81 94 LEU A O 1
ATOM 789 N N . ILE A 1 95 ? 13.273 -11.789 -10.484 1 90.81 95 ILE A N 1
ATOM 790 C CA . ILE A 1 95 ? 13.445 -11.477 -11.898 1 90.81 95 ILE A CA 1
ATOM 791 C C . ILE A 1 95 ? 14.891 -11.734 -12.312 1 90.81 95 ILE A C 1
ATOM 793 O O . ILE A 1 95 ? 15.828 -11.328 -11.625 1 90.81 95 ILE A O 1
ATOM 797 N N . ASN A 1 96 ? 15.07 -12.352 -13.414 1 91.12 96 ASN A N 1
ATOM 798 C CA . ASN A 1 96 ? 16.359 -12.633 -14.031 1 91.12 96 ASN A CA 1
ATOM 799 C C . ASN A 1 96 ? 17.266 -13.445 -13.102 1 91.12 96 ASN A C 1
ATOM 801 O O . ASN A 1 96 ? 18.406 -13.07 -12.859 1 91.12 96 ASN A O 1
ATOM 805 N N . VAL A 1 97 ? 16.75 -14.445 -12.578 1 92.12 97 VAL A N 1
ATOM 806 C CA . VAL A 1 97 ? 17.438 -15.445 -11.766 1 92.12 97 VAL A CA 1
ATOM 807 C C . VAL A 1 97 ? 17.359 -16.812 -12.445 1 92.12 97 VAL A C 1
ATOM 809 O O . VAL A 1 97 ? 16.406 -17.094 -13.172 1 92.12 97 VAL A O 1
ATOM 812 N N . ASN A 1 98 ? 18.344 -17.578 -12.195 1 93.25 98 ASN A N 1
ATOM 813 C CA . ASN A 1 98 ? 18.312 -18.953 -12.695 1 93.25 98 ASN A CA 1
ATOM 814 C C . ASN A 1 98 ? 17.031 -19.672 -12.305 1 93.25 98 ASN A C 1
ATOM 816 O O . ASN A 1 98 ? 16.562 -19.547 -11.172 1 93.25 98 ASN A O 1
ATOM 820 N N . GLU A 1 99 ? 16.469 -20.391 -13.234 1 92.94 99 GLU A N 1
ATOM 821 C CA . GLU A 1 99 ? 15.148 -20.984 -13.055 1 92.94 99 GLU A CA 1
ATOM 822 C C . GLU A 1 99 ? 15.141 -22 -11.922 1 92.94 99 GLU A C 1
ATOM 824 O O . GLU A 1 99 ? 14.195 -22.047 -11.125 1 92.94 99 GLU A O 1
ATOM 829 N N . GLU A 1 100 ? 16.141 -22.812 -11.891 1 93.81 100 GLU A N 1
ATOM 830 C CA . GLU A 1 100 ? 16.203 -23.812 -10.828 1 93.81 100 GLU A CA 1
ATOM 831 C C . GLU A 1 100 ? 16.234 -23.156 -9.453 1 93.81 100 GLU A C 1
ATOM 833 O O . GLU A 1 100 ? 15.508 -23.578 -8.547 1 93.81 100 GLU A O 1
ATOM 838 N N . LYS A 1 101 ? 17.031 -22.172 -9.328 1 95.62 101 LYS A N 1
ATOM 839 C CA . LYS A 1 101 ? 17.156 -21.438 -8.07 1 95.62 101 LYS A CA 1
ATOM 840 C C . LYS A 1 101 ? 15.867 -20.719 -7.727 1 95.62 101 LYS A C 1
ATOM 842 O O . LYS A 1 101 ? 15.43 -20.719 -6.574 1 95.62 101 LYS A O 1
ATOM 847 N N . SER A 1 102 ? 15.273 -20.141 -8.688 1 96.19 102 SER A N 1
ATOM 848 C CA . SER A 1 102 ? 14.062 -19.359 -8.461 1 96.19 102 SER A CA 1
ATOM 849 C C . SER A 1 102 ? 12.898 -20.25 -8.039 1 96.19 102 SER A C 1
ATOM 851 O O . SER A 1 102 ? 12.094 -19.859 -7.191 1 96.19 102 SER A O 1
ATOM 853 N N . ASN A 1 103 ? 12.836 -21.469 -8.625 1 96.88 103 ASN A N 1
ATOM 854 C CA . ASN A 1 103 ? 11.781 -22.406 -8.281 1 96.88 103 ASN A CA 1
ATOM 855 C C . ASN A 1 103 ? 11.812 -22.766 -6.797 1 96.88 103 ASN A C 1
ATOM 857 O O . ASN A 1 103 ? 10.773 -22.781 -6.133 1 96.88 103 ASN A O 1
ATOM 861 N N . ILE A 1 104 ? 13.008 -22.969 -6.363 1 97.81 104 ILE A N 1
ATOM 862 C CA . ILE A 1 104 ? 13.18 -23.406 -4.984 1 97.81 104 ILE A CA 1
ATOM 863 C C . ILE A 1 104 ? 12.953 -22.234 -4.035 1 97.81 104 ILE A C 1
ATOM 865 O O . ILE A 1 104 ? 12.211 -22.359 -3.057 1 97.81 104 ILE A O 1
ATOM 869 N N . GLU A 1 105 ? 13.508 -21.141 -4.309 1 97.94 105 GLU A N 1
ATOM 870 C CA . GLU A 1 105 ? 13.422 -19.969 -3.443 1 97.94 105 GLU A CA 1
ATOM 871 C C . GLU A 1 105 ? 11.977 -19.5 -3.295 1 97.94 105 GLU A C 1
ATOM 873 O O . GLU A 1 105 ? 11.523 -19.203 -2.186 1 97.94 105 GLU A O 1
ATOM 878 N N . ILE A 1 106 ? 11.258 -19.469 -4.355 1 98 106 ILE A N 1
ATOM 879 C CA . ILE A 1 106 ? 9.914 -18.922 -4.344 1 98 106 ILE A CA 1
ATOM 880 C C . ILE A 1 106 ? 9.008 -19.766 -3.453 1 98 106 ILE A C 1
ATOM 882 O O . ILE A 1 106 ? 8.188 -19.234 -2.701 1 98 106 ILE A O 1
ATOM 886 N N . LEU A 1 107 ? 9.172 -21.047 -3.525 1 98.5 107 LEU A N 1
ATOM 887 C CA . LEU A 1 107 ? 8.352 -21.938 -2.725 1 98.5 107 LEU A CA 1
ATOM 888 C C . LEU A 1 107 ? 8.75 -21.875 -1.254 1 98.5 107 LEU A C 1
ATOM 890 O O . LEU A 1 107 ? 7.891 -21.922 -0.371 1 98.5 107 LEU A O 1
ATOM 894 N N . ARG A 1 108 ? 10.008 -21.719 -0.981 1 98.44 108 ARG A N 1
ATOM 895 C CA . ARG A 1 108 ? 10.469 -21.609 0.4 1 98.44 108 ARG A CA 1
ATOM 896 C C . ARG A 1 108 ? 9.969 -20.328 1.039 1 98.44 108 ARG A C 1
ATOM 898 O O . ARG A 1 108 ? 9.547 -20.312 2.197 1 98.44 108 ARG A O 1
ATOM 905 N N . VAL A 1 109 ? 10.07 -19.266 0.298 1 98.62 109 VAL A N 1
ATOM 906 C CA . VAL A 1 109 ? 9.578 -17.984 0.802 1 98.62 109 VAL A CA 1
ATOM 907 C C . VAL A 1 109 ? 8.078 -18.078 1.073 1 98.62 109 VAL A C 1
ATOM 909 O O . VAL A 1 109 ? 7.594 -17.578 2.09 1 98.62 109 VAL A O 1
ATOM 912 N N . LEU A 1 110 ? 7.383 -18.734 0.175 1 98.69 110 LEU A N 1
ATOM 913 C CA . LEU A 1 110 ? 5.945 -18.922 0.323 1 98.69 110 LEU A CA 1
ATOM 914 C C . LEU A 1 110 ? 5.621 -19.703 1.594 1 98.69 110 LEU A C 1
ATOM 916 O O . LEU A 1 110 ? 4.785 -19.281 2.393 1 98.69 110 LEU A O 1
ATOM 920 N N . ILE A 1 111 ? 6.289 -20.797 1.778 1 98.69 111 ILE A N 1
ATOM 921 C CA . ILE A 1 111 ? 6.07 -21.641 2.939 1 98.69 111 ILE A CA 1
ATOM 922 C C . ILE A 1 111 ? 6.348 -20.859 4.219 1 98.69 111 ILE A C 1
ATOM 924 O O . ILE A 1 111 ? 5.527 -20.844 5.137 1 98.69 111 ILE A O 1
ATOM 928 N N . LYS A 1 112 ? 7.453 -20.172 4.273 1 98.69 112 LYS A N 1
ATOM 929 C CA . LYS A 1 112 ? 7.832 -19.406 5.457 1 98.69 112 LYS A CA 1
ATOM 930 C C . LYS A 1 112 ? 6.836 -18.281 5.723 1 98.69 112 LYS A C 1
ATOM 932 O O . LYS A 1 112 ? 6.555 -17.953 6.879 1 98.69 112 LYS A O 1
ATOM 937 N N . THR A 1 113 ? 6.328 -17.672 4.648 1 98.69 113 THR A N 1
ATOM 938 C CA . THR A 1 113 ? 5.363 -16.578 4.789 1 98.69 113 THR A CA 1
ATOM 939 C C . THR A 1 113 ? 4.105 -17.062 5.504 1 98.69 113 THR A C 1
ATOM 941 O O . THR A 1 113 ? 3.662 -16.453 6.477 1 98.69 113 THR A O 1
ATOM 944 N N . LEU A 1 114 ? 3.6 -18.203 5.109 1 98.44 114 LEU A N 1
ATOM 945 C CA . LEU A 1 114 ? 2.379 -18.734 5.715 1 98.44 114 LEU A CA 1
ATOM 946 C C . LEU A 1 114 ? 2.639 -19.203 7.141 1 98.44 114 LEU A C 1
ATOM 948 O O . LEU A 1 114 ? 1.831 -18.953 8.039 1 98.44 114 LEU A O 1
ATOM 952 N N . GLU A 1 115 ? 3.791 -19.828 7.348 1 98.44 115 GLU A N 1
ATOM 953 C CA . GLU A 1 115 ? 4.148 -20.266 8.695 1 98.44 115 GLU A CA 1
ATOM 954 C C . GLU A 1 115 ? 4.277 -19.078 9.648 1 98.44 115 GLU A C 1
ATOM 956 O O . GLU A 1 115 ? 3.822 -19.141 10.789 1 98.44 115 GLU A O 1
ATOM 961 N N . ASN A 1 116 ? 4.922 -18.016 9.164 1 98.12 116 ASN A N 1
ATOM 962 C CA . ASN A 1 116 ? 5.102 -16.828 9.992 1 98.12 116 ASN A CA 1
ATOM 963 C C . ASN A 1 116 ? 3.766 -16.188 10.344 1 98.12 116 ASN A C 1
ATOM 965 O O . ASN A 1 116 ? 3.664 -15.453 11.328 1 98.12 116 ASN A O 1
ATOM 969 N N . LEU A 1 117 ? 2.762 -16.438 9.547 1 97.62 117 LEU A N 1
ATOM 970 C CA . LEU A 1 117 ? 1.424 -15.938 9.836 1 97.62 117 LEU A CA 1
ATOM 971 C C . LEU A 1 117 ? 0.685 -16.875 10.789 1 97.62 117 LEU A C 1
ATOM 973 O O . LEU A 1 117 ? -0.429 -16.562 11.227 1 97.62 117 LEU A O 1
ATOM 977 N N . GLY A 1 118 ? 1.312 -18.016 11.07 1 96.81 118 GLY A N 1
ATOM 978 C CA . GLY A 1 118 ? 0.681 -19.016 11.93 1 96.81 118 GLY A CA 1
ATOM 979 C C . GLY A 1 118 ? -0.22 -19.969 11.172 1 96.81 118 GLY A C 1
ATOM 980 O O . GLY A 1 118 ? -1.06 -20.641 11.773 1 96.81 118 GLY A O 1
ATOM 981 N N . ILE A 1 119 ? -0.155 -19.969 9.953 1 96.81 119 ILE A N 1
ATOM 982 C CA . ILE A 1 119 ? -0.932 -20.891 9.117 1 96.81 119 ILE A CA 1
ATOM 983 C C . ILE A 1 119 ? -0.078 -22.094 8.742 1 96.81 119 ILE A C 1
ATOM 985 O O . ILE A 1 119 ? 0.853 -21.984 7.945 1 96.81 119 ILE A O 1
ATOM 989 N N . TYR A 1 120 ? -0.45 -23.219 9.219 1 96.94 120 TYR A N 1
ATOM 990 C CA . TYR A 1 120 ? 0.378 -24.406 9.008 1 96.94 120 TYR A CA 1
ATOM 991 C C . TYR A 1 120 ? -0.351 -25.438 8.156 1 96.94 120 TYR A C 1
ATOM 993 O O . TYR A 1 120 ? 0.279 -26.312 7.555 1 96.94 120 TYR A O 1
ATOM 1001 N N . ASP A 1 121 ? -1.683 -25.281 8.148 1 96.44 121 ASP A N 1
ATOM 1002 C CA . ASP A 1 121 ? -2.486 -26.234 7.398 1 96.44 121 ASP A CA 1
ATOM 1003 C C . ASP A 1 121 ? -2.758 -25.734 5.98 1 96.44 121 ASP A C 1
ATOM 1005 O O . ASP A 1 121 ? -3.834 -25.203 5.699 1 96.44 121 ASP A O 1
ATOM 1009 N N . PHE A 1 122 ? -1.853 -25.906 5.121 1 98 122 PHE A N 1
ATOM 1010 C CA . PHE A 1 122 ? -1.994 -25.562 3.713 1 98 122 PHE A CA 1
ATOM 1011 C C . PHE A 1 122 ? -1.264 -26.562 2.826 1 98 122 PHE A C 1
ATOM 1013 O O . PHE A 1 122 ? -0.464 -27.359 3.314 1 98 122 PHE A O 1
ATOM 1020 N N . LYS A 1 123 ? -1.618 -26.516 1.558 1 97.44 123 LYS A N 1
ATOM 1021 C CA . LYS A 1 123 ? -0.962 -27.312 0.524 1 97.44 123 LYS A CA 1
ATOM 1022 C C . LYS A 1 123 ? -0.606 -26.453 -0.688 1 97.44 123 LYS A C 1
ATOM 1024 O O . LYS A 1 123 ? -1.3 -25.484 -0.992 1 97.44 123 LYS A O 1
ATOM 1029 N N . ILE A 1 124 ? 0.474 -26.844 -1.27 1 98.06 124 ILE A N 1
ATOM 1030 C CA . ILE A 1 124 ? 0.9 -26.219 -2.516 1 98.06 124 ILE A CA 1
ATOM 1031 C C . ILE A 1 124 ? 0.865 -27.234 -3.648 1 98.06 124 ILE A C 1
ATOM 1033 O O . ILE A 1 124 ? 1.716 -28.125 -3.715 1 98.06 124 ILE A O 1
ATOM 1037 N N . ASP A 1 125 ? -0.104 -27.094 -4.48 1 95.88 125 ASP A N 1
ATOM 1038 C CA . ASP A 1 125 ? -0.187 -27.953 -5.656 1 95.88 125 ASP A CA 1
ATOM 1039 C C . ASP A 1 125 ? 0.706 -27.422 -6.781 1 95.88 125 ASP A C 1
ATOM 1041 O O . ASP A 1 125 ? 0.532 -26.297 -7.246 1 95.88 125 ASP A O 1
ATOM 1045 N N . ILE A 1 126 ? 1.662 -28.219 -7.184 1 96.31 126 ILE A N 1
ATOM 1046 C CA . ILE A 1 126 ? 2.578 -27.75 -8.227 1 96.31 126 ILE A CA 1
ATOM 1047 C C . ILE A 1 126 ? 2.354 -28.562 -9.5 1 96.31 126 ILE A C 1
ATOM 1049 O O . ILE A 1 126 ? 1.981 -29.734 -9.445 1 96.31 126 ILE A O 1
ATOM 1053 N N . SER A 1 127 ? 2.59 -27.922 -10.625 1 94.12 127 SER A N 1
ATOM 1054 C CA . SER A 1 127 ? 2.531 -28.516 -11.953 1 94.12 127 SER A CA 1
ATOM 1055 C C . SER A 1 127 ? 3.439 -27.766 -12.93 1 94.12 127 SER A C 1
ATOM 1057 O O . SER A 1 127 ? 4.277 -26.969 -12.516 1 94.12 127 SER A O 1
ATOM 1059 N N . VAL A 1 128 ? 3.488 -28.188 -14.109 1 92.06 128 VAL A N 1
ATOM 1060 C CA . VAL A 1 128 ? 4.207 -27.5 -15.164 1 92.06 128 VAL A CA 1
ATOM 1061 C C . VAL A 1 128 ? 3.213 -26.969 -16.203 1 92.06 128 VAL A C 1
ATOM 1063 O O . VAL A 1 128 ? 2.209 -27.625 -16.5 1 92.06 128 VAL A O 1
ATOM 1066 N N . SER A 1 129 ? 3.715 -25.766 -16.609 1 86.62 129 SER A N 1
ATOM 1067 C CA . SER A 1 129 ? 2.859 -25.188 -17.641 1 86.62 129 SER A CA 1
ATOM 1068 C C . SER A 1 129 ? 2.734 -26.125 -18.828 1 86.62 129 SER A C 1
ATOM 1070 O O . SER A 1 129 ? 3.711 -26.766 -19.234 1 86.62 129 SER A O 1
ATOM 1072 N N . ASN A 1 130 ? 1.577 -26.406 -19.406 1 81.62 130 ASN A N 1
ATOM 1073 C CA . ASN A 1 130 ? 1.307 -27.203 -20.594 1 81.62 130 ASN A CA 1
ATOM 1074 C C . ASN A 1 130 ? 1.543 -28.688 -20.359 1 81.62 130 ASN A C 1
ATOM 1076 O O . ASN A 1 130 ? 1.973 -29.406 -21.266 1 81.62 130 ASN A O 1
ATOM 1080 N N . ILE A 1 131 ? 1.42 -29.094 -19.219 1 87.44 131 ILE A N 1
ATOM 1081 C CA . ILE A 1 131 ? 1.711 -30.453 -18.812 1 87.44 131 ILE A CA 1
ATOM 1082 C C . ILE A 1 131 ? 0.953 -31.438 -19.719 1 87.44 131 ILE A C 1
ATOM 1084 O O . ILE A 1 131 ? 1.428 -32.531 -19.984 1 87.44 131 ILE A O 1
ATOM 1088 N N . PHE A 1 132 ? -0.115 -31.047 -20.312 1 88.19 132 PHE A N 1
ATOM 1089 C CA . PHE A 1 132 ? -0.949 -31.922 -21.125 1 88.19 132 PHE A CA 1
ATOM 1090 C C . PHE A 1 132 ? -0.654 -31.75 -22.609 1 88.19 132 PHE A C 1
ATOM 1092 O O . PHE A 1 132 ? -0.877 -32.656 -23.406 1 88.19 132 PHE A O 1
ATOM 1099 N N . SER A 1 133 ? -0.208 -30.594 -22.922 1 86.81 133 SER A N 1
ATOM 1100 C CA . SER A 1 133 ? -0.094 -30.219 -24.328 1 86.81 133 SER A CA 1
ATOM 1101 C C . SER A 1 133 ? 0.855 -31.156 -25.078 1 86.81 133 SER A C 1
ATOM 1103 O O . SER A 1 133 ? 0.687 -31.391 -26.281 1 86.81 133 SER A O 1
ATOM 1105 N N . GLY A 1 134 ? 1.855 -31.625 -24.453 1 84.5 134 GLY A N 1
ATOM 1106 C CA . GLY A 1 134 ? 2.805 -32.5 -25.109 1 84.5 134 GLY A CA 1
ATOM 1107 C C . GLY A 1 134 ? 2.16 -33.75 -25.672 1 84.5 134 GLY A C 1
ATOM 1108 O O . GLY A 1 134 ? 2.533 -34.219 -26.75 1 84.5 134 GLY A O 1
ATOM 1109 N N . LYS A 1 135 ? 1.172 -34.219 -25 1 89.19 135 LYS A N 1
ATOM 1110 C CA . LYS A 1 135 ? 0.554 -35.469 -25.406 1 89.19 135 LYS A CA 1
ATOM 1111 C C . LYS A 1 135 ? -0.698 -35.25 -26.25 1 89.19 135 LYS A C 1
ATOM 1113 O O . LYS A 1 135 ? -0.907 -35.906 -27.266 1 89.19 135 LYS A O 1
ATOM 1118 N N . ILE A 1 136 ? -1.46 -34.281 -25.844 1 93.19 136 ILE A N 1
ATOM 1119 C CA . ILE A 1 136 ? -2.768 -34.188 -26.484 1 93.19 136 ILE A CA 1
ATOM 1120 C C . ILE A 1 136 ? -2.789 -33.031 -27.453 1 93.19 136 ILE A C 1
ATOM 1122 O O . ILE A 1 136 ? -3.775 -32.812 -28.172 1 93.19 136 ILE A O 1
ATOM 1126 N N . GLY A 1 137 ? -1.732 -32.281 -27.484 1 91.88 137 GLY A N 1
ATOM 1127 C CA . GLY A 1 137 ? -1.661 -31.109 -28.344 1 91.88 137 GLY A CA 1
ATOM 1128 C C . GLY A 1 137 ? -2.205 -29.844 -27.688 1 91.88 137 GLY A C 1
ATOM 1129 O O . GLY A 1 137 ? -3.088 -29.922 -26.828 1 91.88 137 GLY A O 1
ATOM 1130 N N . LYS A 1 138 ? -1.729 -28.688 -28.109 1 88.19 138 LYS A N 1
ATOM 1131 C CA . LYS A 1 138 ? -2.076 -27.406 -27.531 1 88.19 138 LYS A CA 1
ATOM 1132 C C . LYS A 1 138 ? -3.557 -27.094 -27.719 1 88.19 138 LYS A C 1
ATOM 1134 O O . LYS A 1 138 ? -4.219 -26.594 -26.812 1 88.19 138 LYS A O 1
ATOM 1139 N N . ARG A 1 139 ? -4.062 -27.344 -28.844 1 90.19 139 ARG A N 1
ATOM 1140 C CA . ARG A 1 139 ? -5.449 -27.031 -29.172 1 90.19 139 ARG A CA 1
ATOM 1141 C C . ARG A 1 139 ? -6.41 -27.797 -28.266 1 90.19 139 ARG A C 1
ATOM 1143 O O . ARG A 1 139 ? -7.344 -27.203 -27.719 1 90.19 139 ARG A O 1
ATOM 1150 N N . ASN A 1 140 ? -6.172 -29.062 -28.188 1 91.94 140 AS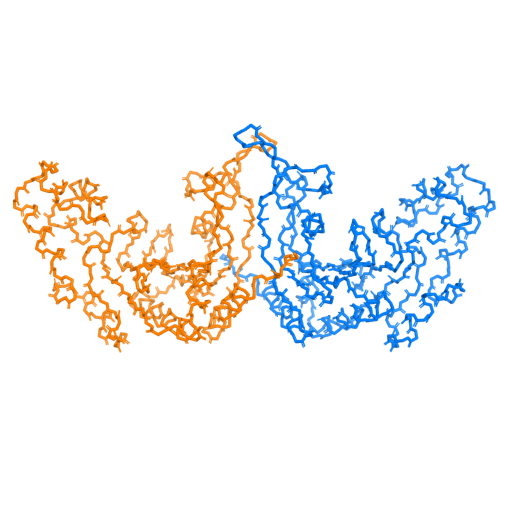N A N 1
ATOM 1151 C CA . ASN A 1 140 ? -7.008 -29.875 -27.312 1 91.94 140 ASN A CA 1
ATOM 1152 C C . ASN A 1 140 ? -6.926 -29.406 -25.859 1 91.94 140 ASN A C 1
ATOM 1154 O O . ASN A 1 140 ? -7.938 -29.375 -25.156 1 91.94 140 ASN A O 1
ATOM 1158 N N . TYR A 1 141 ? -5.77 -29.094 -25.484 1 89.88 141 TYR A N 1
ATOM 1159 C CA . TYR A 1 141 ? -5.555 -28.641 -24.125 1 89.88 141 TYR A CA 1
ATOM 1160 C C . TYR A 1 141 ? -6.336 -27.359 -23.844 1 89.88 141 TYR A C 1
ATOM 1162 O O . TYR A 1 141 ? -7.02 -27.25 -22.828 1 89.88 141 TYR A O 1
ATOM 1170 N N . GLU A 1 142 ? -6.223 -26.406 -24.625 1 86.88 142 GLU A N 1
ATOM 1171 C CA . GLU A 1 142 ? -6.938 -25.141 -24.469 1 86.88 142 GLU A CA 1
ATOM 1172 C C . GLU A 1 142 ? -8.445 -25.375 -24.359 1 86.88 142 GLU A C 1
ATOM 1174 O O . GLU A 1 142 ? -9.133 -24.672 -23.609 1 86.88 142 GLU A O 1
ATOM 1179 N N . LYS A 1 143 ? -8.844 -26.359 -25.031 1 86.81 143 LYS A N 1
ATOM 1180 C CA . LYS A 1 143 ? -10.273 -26.656 -25.078 1 86.81 143 LYS A CA 1
ATOM 1181 C C . LYS A 1 143 ? -10.773 -27.188 -23.734 1 86.81 143 LYS A C 1
ATOM 1183 O O . LYS A 1 143 ? -11.898 -26.906 -23.328 1 86.81 143 LYS A O 1
ATOM 1188 N N . ILE A 1 144 ? -9.953 -27.938 -23.094 1 89.38 144 ILE A N 1
ATOM 1189 C CA . ILE A 1 144 ? -10.5 -28.641 -21.938 1 89.38 144 ILE A CA 1
ATOM 1190 C C . ILE A 1 144 ? -9.945 -28.031 -20.656 1 89.38 144 ILE A C 1
ATOM 1192 O O . ILE A 1 144 ? -10.297 -28.453 -19.547 1 89.38 144 ILE A O 1
ATOM 1196 N N . ARG A 1 145 ? -9.078 -27.125 -20.719 1 87.62 145 ARG A N 1
ATOM 1197 C CA . ARG A 1 145 ? -8.406 -26.531 -19.562 1 87.62 145 ARG A CA 1
ATOM 1198 C C . ARG A 1 145 ? -9.414 -26.062 -18.531 1 87.62 145 ARG A C 1
ATOM 1200 O O . ARG A 1 145 ? -9.234 -26.266 -17.328 1 87.62 145 ARG A O 1
ATOM 1207 N N . GLU A 1 146 ? -10.375 -25.359 -19.031 1 86.38 146 GLU A N 1
ATOM 1208 C CA . GLU A 1 146 ? -11.398 -24.859 -18.125 1 86.38 146 GLU A CA 1
ATOM 1209 C C . GLU A 1 146 ? -12.102 -26 -17.391 1 86.38 146 GLU A C 1
ATOM 1211 O O . GLU A 1 146 ? -12.445 -25.891 -16.219 1 86.38 146 GLU A O 1
ATOM 1216 N N . TYR A 1 147 ? -12.328 -27.094 -18.125 1 89.81 147 TYR A N 1
ATOM 1217 C CA . TYR A 1 147 ? -12.969 -28.25 -17.516 1 89.81 147 TYR A CA 1
ATOM 1218 C C . TYR A 1 147 ? -12.062 -28.891 -16.469 1 89.81 147 TYR A C 1
ATOM 1220 O O . TYR A 1 147 ? -12.539 -29.359 -15.43 1 89.81 147 TYR A O 1
ATOM 1228 N N . ILE A 1 148 ? -10.836 -28.891 -16.766 1 87.81 148 ILE A N 1
ATOM 1229 C CA . ILE A 1 148 ? -9.852 -29.422 -15.828 1 87.81 148 ILE A CA 1
ATOM 1230 C C . ILE A 1 148 ? -9.859 -28.594 -14.539 1 87.81 148 ILE A C 1
ATOM 1232 O O . ILE A 1 148 ? -9.922 -29.156 -13.438 1 87.81 148 ILE A O 1
ATOM 1236 N N . LYS A 1 149 ? -9.852 -27.328 -14.719 1 81.5 149 LYS A N 1
ATOM 1237 C CA . LYS A 1 149 ? -9.852 -26.406 -13.586 1 81.5 149 LYS A CA 1
ATOM 1238 C C . LYS A 1 149 ? -11.039 -26.656 -12.664 1 81.5 149 LYS A C 1
ATOM 1240 O O . LYS A 1 149 ? -10.914 -26.578 -11.445 1 81.5 149 LYS A O 1
ATOM 1245 N N . MET A 1 150 ? -12.078 -27 -13.305 1 83.5 150 MET A N 1
ATOM 1246 C CA . MET A 1 150 ? -13.32 -27.172 -12.562 1 83.5 150 MET A CA 1
ATOM 1247 C C . MET A 1 150 ? -13.484 -28.625 -12.133 1 83.5 150 MET A C 1
ATOM 1249 O O . MET A 1 150 ? -14.484 -28.984 -11.508 1 83.5 150 MET A O 1
ATOM 1253 N N . ASN A 1 151 ? -12.586 -29.406 -12.492 1 82.44 151 ASN A N 1
ATOM 1254 C CA . ASN A 1 151 ? -12.695 -30.844 -12.258 1 82.44 151 ASN A CA 1
ATOM 1255 C C . ASN A 1 151 ? -13.992 -31.406 -12.828 1 82.44 151 ASN A C 1
ATOM 1257 O O . ASN A 1 151 ? -14.672 -32.188 -12.164 1 82.44 151 ASN A O 1
ATOM 1261 N N . ASP A 1 152 ? -14.312 -30.938 -13.945 1 89.69 152 ASP A N 1
ATOM 1262 C CA . ASP A 1 152 ? -15.523 -31.406 -14.625 1 89.69 152 ASP A CA 1
ATOM 1263 C C . ASP A 1 152 ? -15.211 -32.562 -15.555 1 89.69 152 ASP A C 1
ATOM 1265 O O . ASP A 1 152 ? -15.125 -32.406 -16.766 1 89.69 152 ASP A O 1
ATOM 1269 N N . PHE A 1 153 ? -15.25 -33.719 -15.016 1 90.38 153 PHE A N 1
ATOM 1270 C CA . PHE A 1 153 ? -14.867 -34.938 -15.742 1 90.38 153 PHE A CA 1
ATOM 1271 C C . PHE A 1 153 ? -15.859 -35.219 -16.875 1 90.38 153 PHE A C 1
ATOM 1273 O O . PHE A 1 153 ? -15.469 -35.688 -17.938 1 90.38 153 PHE A O 1
ATOM 1280 N N . ASN A 1 154 ? -17.078 -34.938 -16.547 1 92.88 154 ASN A N 1
ATOM 1281 C CA . ASN A 1 154 ? -18.094 -35.188 -17.578 1 92.88 154 ASN A CA 1
ATOM 1282 C C . ASN A 1 154 ? -17.859 -34.281 -18.797 1 92.88 154 ASN A C 1
ATOM 1284 O O . ASN A 1 154 ? -17.938 -34.75 -19.938 1 92.88 154 ASN A O 1
ATOM 1288 N N . ALA A 1 155 ? -17.594 -33.094 -18.531 1 94 155 ALA A N 1
ATOM 1289 C CA . ALA A 1 155 ? -17.328 -32.156 -19.625 1 94 155 ALA A CA 1
ATOM 1290 C C . ALA A 1 155 ? -16.078 -32.562 -20.391 1 94 155 ALA A C 1
ATOM 1292 O O . ALA A 1 155 ? -16.016 -32.438 -21.609 1 94 155 ALA A O 1
ATOM 1293 N N . ILE A 1 156 ? -15.141 -33.062 -19.688 1 93.94 156 ILE A N 1
ATOM 1294 C CA . ILE A 1 156 ? -13.906 -33.531 -20.312 1 93.94 156 ILE A CA 1
ATOM 1295 C C . ILE A 1 156 ? -14.203 -34.719 -21.234 1 93.94 156 ILE A C 1
ATOM 1297 O O . ILE A 1 156 ? -13.773 -34.719 -22.391 1 93.94 156 ILE A O 1
ATOM 1301 N N . LYS A 1 157 ? -14.969 -35.625 -20.797 1 93.56 157 LYS A N 1
ATOM 1302 C CA . LYS A 1 157 ? -15.305 -36.812 -21.562 1 93.56 157 LYS A CA 1
ATOM 1303 C C . LYS A 1 157 ? -16.109 -36.469 -22.797 1 93.56 157 LYS A C 1
ATOM 1305 O O . LYS A 1 157 ? -16 -37.156 -23.828 1 93.56 157 LYS A O 1
ATOM 1310 N N . ASN A 1 158 ? -16.875 -35.438 -22.656 1 94.06 158 ASN A N 1
ATOM 1311 C CA . ASN A 1 158 ? -17.766 -35.062 -23.75 1 94.06 158 ASN A CA 1
ATOM 1312 C C . ASN A 1 158 ? -17.172 -33.938 -24.594 1 94.06 158 ASN A C 1
ATOM 1314 O O . ASN A 1 158 ? -17.906 -33.25 -25.344 1 94.06 158 ASN A O 1
ATOM 1318 N N . SER A 1 159 ? -15.93 -33.656 -24.438 1 93.5 159 SER A N 1
ATOM 1319 C CA . SER A 1 159 ? -15.305 -32.5 -25.062 1 93.5 159 SER A CA 1
ATOM 1320 C C . SER A 1 159 ? -15.102 -32.719 -26.562 1 93.5 159 SER A C 1
ATOM 1322 O O . SER A 1 159 ? -14.82 -31.781 -27.297 1 93.5 159 SER A O 1
ATOM 1324 N N . GLY A 1 160 ? -15.242 -33.938 -27.094 1 93.12 160 GLY A N 1
ATOM 1325 C CA . GLY A 1 160 ? -15.055 -34.25 -28.5 1 93.12 160 GLY A CA 1
ATOM 1326 C C . GLY A 1 160 ? -13.625 -34.594 -28.844 1 93.12 160 GLY A C 1
ATOM 1327 O O . GLY A 1 160 ? -13.305 -34.844 -30.016 1 93.12 160 GLY A O 1
ATOM 1328 N N . ILE A 1 161 ? -12.773 -34.594 -27.922 1 94 161 ILE A N 1
ATOM 1329 C CA . ILE A 1 161 ? -11.375 -34.969 -28.141 1 94 161 ILE A CA 1
ATOM 1330 C C . ILE A 1 161 ? -11.25 -36.5 -28.188 1 94 161 ILE A C 1
ATOM 1332 O O . ILE A 1 161 ? -12.141 -37.219 -27.719 1 94 161 ILE A O 1
ATOM 1336 N N . LYS A 1 162 ? -10.172 -36.938 -28.844 1 95.12 162 LYS A N 1
ATOM 1337 C CA . LYS A 1 162 ? -9.93 -38.375 -29 1 95.12 162 LYS A CA 1
ATOM 1338 C C . LYS A 1 162 ? -9.938 -39.062 -27.641 1 95.12 162 LYS A C 1
ATOM 1340 O O . LYS A 1 162 ? -9.391 -38.562 -26.672 1 95.12 162 LYS A O 1
ATOM 1345 N N . LYS A 1 163 ? -10.492 -40.25 -27.656 1 94.81 163 LYS A N 1
ATOM 1346 C CA . LYS A 1 163 ? -10.656 -41.031 -26.422 1 94.81 163 LYS A CA 1
ATOM 1347 C C . LYS A 1 163 ? -9.312 -41.281 -25.75 1 94.81 163 LYS A C 1
ATOM 1349 O O . LYS A 1 163 ? -9.203 -41.219 -24.516 1 94.81 163 LYS A O 1
ATOM 1354 N N . GLU A 1 164 ? -8.359 -41.625 -26.547 1 95.5 164 GLU A N 1
ATOM 1355 C CA . GLU A 1 164 ? -7.031 -41.875 -26 1 95.5 164 GLU A CA 1
ATOM 1356 C C . GLU A 1 164 ? -6.508 -40.688 -25.219 1 95.5 164 GLU A C 1
ATOM 1358 O O . GLU A 1 164 ? -5.859 -40.844 -24.188 1 95.5 164 GLU A O 1
ATOM 1363 N N . TYR A 1 165 ? -6.75 -39.5 -25.734 1 95.5 165 TYR A N 1
ATOM 1364 C CA . TYR A 1 165 ? -6.316 -38.25 -25.078 1 95.5 165 TYR A CA 1
ATOM 1365 C C . TYR A 1 165 ? -7.098 -38.031 -23.797 1 95.5 165 TYR A C 1
ATOM 1367 O O . TYR A 1 165 ? -6.523 -37.625 -22.781 1 95.5 165 TYR A O 1
ATOM 1375 N N . ILE A 1 166 ? -8.375 -38.312 -23.828 1 95.25 166 ILE A N 1
ATOM 1376 C CA . ILE A 1 166 ? -9.234 -38.156 -22.656 1 95.25 166 ILE A CA 1
ATOM 1377 C C . ILE A 1 166 ? -8.766 -39.094 -21.547 1 95.25 166 ILE A C 1
ATOM 1379 O O . ILE A 1 166 ? -8.648 -38.688 -20.391 1 95.25 166 ILE A O 1
ATOM 1383 N N . ASP A 1 167 ? -8.531 -40.344 -21.984 1 94.94 167 ASP A N 1
ATOM 1384 C CA . ASP A 1 167 ? -8.062 -41.344 -21.016 1 94.94 167 ASP A CA 1
ATOM 1385 C C . ASP A 1 167 ? -6.762 -40.875 -20.359 1 94.94 167 ASP A C 1
ATOM 1387 O O . ASP A 1 167 ? -6.578 -41.062 -19.141 1 94.94 167 ASP A O 1
ATOM 1391 N N . TYR A 1 168 ? -5.93 -40.406 -21.156 1 93.94 168 TYR A N 1
ATOM 1392 C CA . TYR A 1 168 ? -4.656 -39.875 -20.641 1 93.94 168 TYR A CA 1
ATOM 1393 C C . TYR A 1 168 ? -4.879 -38.75 -19.641 1 93.94 168 TYR A C 1
ATOM 1395 O O . TYR A 1 168 ? -4.281 -38.75 -18.562 1 93.94 168 TYR A O 1
ATOM 1403 N N . VAL A 1 169 ? -5.68 -37.812 -19.984 1 93.94 169 VAL A N 1
ATOM 1404 C CA . VAL A 1 169 ? -5.957 -36.656 -19.141 1 93.94 169 VAL A CA 1
ATOM 1405 C C . VAL A 1 169 ? -6.543 -37.094 -17.797 1 93.94 169 VAL A C 1
ATOM 1407 O O . VAL A 1 169 ? -6.105 -36.656 -16.734 1 93.94 169 VAL A O 1
ATOM 1410 N N . ILE A 1 170 ? -7.457 -37.969 -17.859 1 92.62 170 ILE A N 1
ATOM 1411 C CA . ILE A 1 170 ? -8.125 -38.469 -16.672 1 92.62 170 ILE A CA 1
ATOM 1412 C C . ILE A 1 170 ? -7.113 -39.188 -15.781 1 92.62 170 ILE A C 1
ATOM 1414 O O . ILE A 1 170 ? -7.109 -39.031 -14.555 1 92.62 170 ILE A O 1
ATOM 1418 N N . LYS A 1 171 ? -6.328 -40.031 -16.422 1 92.12 171 LYS A N 1
ATOM 1419 C CA . LYS A 1 171 ? -5.281 -40.719 -15.68 1 92.12 171 LYS A CA 1
ATOM 1420 C C . LYS A 1 171 ? -4.363 -39.75 -14.961 1 92.12 171 LYS A C 1
ATOM 1422 O O . LYS A 1 171 ? -4.023 -39.938 -13.797 1 92.12 171 LYS A O 1
ATOM 1427 N N . MET A 1 172 ? -3.984 -38.75 -15.648 1 92.44 172 MET A N 1
ATOM 1428 C CA . MET A 1 172 ? -3.109 -37.75 -15.086 1 92.44 172 MET A CA 1
ATOM 1429 C C . MET A 1 172 ? -3.781 -37.031 -13.906 1 92.44 172 MET A C 1
ATOM 1431 O O . MET A 1 172 ? -3.15 -36.812 -12.875 1 92.44 172 MET A O 1
ATOM 1435 N N . LEU A 1 173 ? -4.996 -36.688 -14.078 1 92 173 LEU A N 1
ATOM 1436 C CA . LEU A 1 173 ? -5.734 -35.969 -13.031 1 92 173 LEU A CA 1
ATOM 1437 C C . LEU A 1 173 ? -5.871 -36.844 -11.781 1 92 173 LEU A C 1
ATOM 1439 O O . LEU A 1 173 ? -5.891 -36.312 -10.664 1 92 173 LEU A O 1
ATOM 1443 N N . ASN A 1 174 ? -5.859 -38.094 -12.008 1 91.44 174 ASN A N 1
ATOM 1444 C CA . ASN A 1 174 ? -5.984 -39.031 -10.891 1 91.44 174 ASN A CA 1
ATOM 1445 C C . ASN A 1 174 ? -4.633 -39.312 -10.25 1 91.44 174 ASN A C 1
ATOM 1447 O O . ASN A 1 174 ? -4.555 -40.062 -9.273 1 91.44 174 ASN A O 1
ATOM 1451 N N . SER A 1 175 ? -3.648 -38.719 -10.727 1 91.25 175 SER A N 1
ATOM 1452 C CA . SER A 1 175 ? -2.305 -39 -10.242 1 91.25 175 SER A CA 1
ATOM 1453 C C . SER A 1 175 ? -1.846 -37.969 -9.227 1 91.25 175 SER A C 1
ATOM 1455 O O . SER A 1 175 ? -0.664 -37.906 -8.883 1 91.25 175 SER A O 1
ATOM 1457 N N . ARG A 1 176 ? -2.73 -37.156 -8.82 1 91.75 176 ARG A N 1
ATOM 1458 C CA . ARG A 1 176 ? -2.375 -36.156 -7.816 1 91.75 176 ARG A CA 1
ATOM 1459 C C . ARG A 1 176 ? -1.659 -36.812 -6.637 1 91.75 176 ARG A C 1
ATOM 1461 O O . ARG A 1 176 ? -2.107 -37.812 -6.117 1 91.75 176 ARG A O 1
ATOM 1468 N N . GLY A 1 177 ? -0.574 -36.219 -6.254 1 91.69 177 GLY A N 1
ATOM 1469 C CA . GLY A 1 177 ? 0.155 -36.688 -5.082 1 91.69 177 GLY A CA 1
ATOM 1470 C C . GLY A 1 177 ? 1.073 -37.844 -5.371 1 91.69 177 GLY A C 1
ATOM 1471 O O . GLY A 1 177 ? 1.779 -38.344 -4.48 1 91.69 177 GLY A O 1
ATOM 1472 N N . THR A 1 178 ? 1.034 -38.25 -6.633 1 87.25 178 THR A N 1
ATOM 1473 C CA . THR A 1 178 ? 1.903 -39.344 -7.023 1 87.25 178 THR A CA 1
ATOM 1474 C C . THR A 1 178 ? 3.027 -38.875 -7.934 1 87.25 178 THR A C 1
ATOM 1476 O O . THR A 1 178 ? 3.037 -37.688 -8.344 1 87.25 178 THR A O 1
ATOM 1479 N N . ASP A 1 179 ? 3.961 -39.719 -8.125 1 82.81 179 ASP A N 1
ATOM 1480 C CA . ASP A 1 179 ? 5.066 -39.406 -9.023 1 82.81 179 ASP A CA 1
ATOM 1481 C C . ASP A 1 179 ? 4.652 -39.562 -10.484 1 82.81 179 ASP A C 1
ATOM 1483 O O . ASP A 1 179 ? 4.246 -40.656 -10.906 1 82.81 179 ASP A O 1
ATOM 1487 N N . ILE A 1 180 ? 4.438 -38.5 -11.328 1 82.75 180 ILE A N 1
ATOM 1488 C CA . ILE A 1 180 ? 3.971 -38.562 -12.711 1 82.75 180 ILE A CA 1
ATOM 1489 C C . ILE A 1 180 ? 5.156 -38.406 -13.664 1 82.75 180 ILE A C 1
ATOM 1491 O O . ILE A 1 180 ? 4.973 -38.125 -14.852 1 82.75 180 ILE A O 1
ATOM 1495 N N . ASN A 1 181 ? 6.336 -38.875 -13.406 1 83.12 181 ASN A N 1
ATOM 1496 C CA . ASN A 1 181 ? 7.559 -38.875 -14.203 1 83.12 181 ASN A CA 1
ATOM 1497 C C . ASN A 1 181 ? 7.82 -37.5 -14.844 1 83.12 181 ASN A C 1
ATOM 1499 O O . ASN A 1 181 ? 8.055 -37.406 -16.047 1 83.12 181 ASN A O 1
ATOM 1503 N N . VAL A 1 182 ? 7.645 -36.469 -14.305 1 89.94 182 VAL A N 1
ATOM 1504 C CA . VAL A 1 182 ? 8.062 -35.125 -14.688 1 89.94 182 VAL A CA 1
ATOM 1505 C C . VAL A 1 182 ? 9.273 -34.688 -13.867 1 89.94 182 VAL A C 1
ATOM 1507 O O . VAL A 1 182 ? 9.148 -34.344 -12.695 1 89.94 182 VAL A O 1
ATOM 1510 N N . GLU A 1 183 ? 10.359 -34.656 -14.523 1 91.75 183 GLU A N 1
ATOM 1511 C CA . GLU A 1 183 ? 11.641 -34.469 -13.859 1 91.75 183 GLU A CA 1
ATOM 1512 C C . GLU A 1 183 ? 11.695 -33.156 -13.117 1 91.75 183 GLU A C 1
ATOM 1514 O O . GLU A 1 183 ? 12.172 -33.094 -11.977 1 91.75 183 GLU A O 1
ATOM 1519 N N . LEU A 1 184 ? 11.258 -32.125 -13.734 1 93.5 184 LEU A N 1
ATOM 1520 C CA . LEU A 1 184 ? 11.281 -30.797 -13.133 1 93.5 184 LEU A CA 1
ATOM 1521 C C . LEU A 1 184 ? 10.547 -30.797 -11.797 1 93.5 184 LEU A C 1
ATOM 1523 O O . LEU A 1 184 ? 11.055 -30.281 -10.805 1 93.5 184 LEU A O 1
ATOM 1527 N N . LEU A 1 185 ? 9.406 -31.375 -11.758 1 95.44 185 LEU A N 1
ATOM 1528 C CA . LEU A 1 185 ? 8.57 -31.375 -10.562 1 95.44 185 LEU A CA 1
ATOM 1529 C C . LEU A 1 185 ? 9.188 -32.25 -9.461 1 95.44 185 LEU A C 1
ATOM 1531 O O . LEU A 1 185 ? 9.164 -31.859 -8.289 1 95.44 185 LEU A O 1
ATOM 1535 N N . ASN A 1 186 ? 9.703 -33.344 -9.906 1 94.06 186 ASN A N 1
ATOM 1536 C CA . ASN A 1 186 ? 10.359 -34.219 -8.938 1 94.06 186 ASN A CA 1
ATOM 1537 C C . ASN A 1 186 ? 11.562 -33.531 -8.297 1 94.06 186 ASN A C 1
ATOM 1539 O O . ASN A 1 186 ? 11.781 -33.625 -7.094 1 94.06 186 ASN A O 1
ATOM 1543 N N . ASN A 1 187 ? 12.305 -32.875 -9.133 1 95.06 187 ASN A N 1
ATOM 1544 C CA . ASN A 1 187 ? 13.469 -32.156 -8.633 1 95.06 187 ASN A CA 1
ATOM 1545 C C . ASN A 1 187 ? 13.07 -31.047 -7.648 1 95.06 187 ASN A C 1
ATOM 1547 O O . ASN A 1 187 ? 13.719 -30.875 -6.613 1 95.06 187 ASN A O 1
ATOM 1551 N N . ILE A 1 188 ? 12.031 -30.312 -7.977 1 96.69 188 ILE A N 1
ATOM 1552 C CA . ILE A 1 188 ? 11.555 -29.234 -7.121 1 96.69 188 ILE A CA 1
ATOM 1553 C C . ILE A 1 188 ? 11.086 -29.797 -5.785 1 96.69 188 ILE A C 1
ATOM 1555 O O . ILE A 1 188 ? 11.453 -29.297 -4.723 1 96.69 188 ILE A O 1
ATOM 1559 N N . LYS A 1 189 ? 10.281 -30.828 -5.828 1 95.88 189 LYS A N 1
ATOM 1560 C CA . LYS A 1 189 ? 9.75 -31.438 -4.617 1 95.88 189 LYS A CA 1
ATOM 1561 C C . LYS A 1 189 ? 10.875 -31.938 -3.709 1 95.88 189 LYS A C 1
ATOM 1563 O O . LYS A 1 189 ? 10.844 -31.719 -2.496 1 95.88 189 LYS A O 1
ATOM 1568 N N . SER A 1 190 ? 11.844 -32.562 -4.277 1 95.5 190 SER A N 1
ATOM 1569 C CA . SER A 1 190 ? 12.984 -33.062 -3.523 1 95.5 190 SER A CA 1
ATOM 1570 C C . SER A 1 190 ? 13.805 -31.938 -2.91 1 95.5 190 SER A C 1
ATOM 1572 O O . SER A 1 190 ? 14.227 -32.031 -1.757 1 95.5 190 SER A O 1
ATOM 1574 N N . ALA A 1 191 ? 14.031 -30.938 -3.645 1 97.25 191 ALA A N 1
ATOM 1575 C CA . ALA A 1 191 ? 14.875 -29.828 -3.209 1 97.25 191 ALA A CA 1
ATOM 1576 C C . ALA A 1 191 ? 14.211 -29.031 -2.09 1 97.25 191 ALA A C 1
ATOM 1578 O O . ALA A 1 191 ? 14.867 -28.625 -1.127 1 97.25 191 ALA A O 1
ATOM 1579 N N . VAL A 1 192 ? 12.883 -28.719 -2.271 1 97.62 192 VAL A N 1
ATOM 1580 C CA . VAL A 1 192 ? 12.164 -27.953 -1.255 1 97.62 192 VAL A CA 1
ATOM 1581 C C . VAL A 1 192 ? 11.969 -28.812 -0.007 1 97.62 192 VAL A C 1
ATOM 1583 O O . VAL A 1 192 ? 11.977 -28.297 1.114 1 97.62 192 VAL A O 1
ATOM 1586 N N . ASN A 1 193 ? 11.805 -30.109 -0.217 1 96.88 193 ASN A N 1
ATOM 1587 C CA . ASN A 1 193 ? 11.711 -31.125 0.835 1 96.88 193 ASN A CA 1
ATOM 1588 C C . ASN A 1 193 ? 10.664 -30.75 1.881 1 96.88 193 ASN A C 1
ATOM 1590 O O . ASN A 1 193 ? 10.969 -30.688 3.074 1 96.88 193 ASN A O 1
ATOM 1594 N N . ASP A 1 194 ? 9.477 -30.453 1.492 1 97.88 194 ASP A N 1
ATOM 1595 C CA . ASP A 1 194 ? 8.312 -30.172 2.318 1 97.88 194 ASP A CA 1
ATOM 1596 C C . ASP A 1 194 ? 7.102 -30.984 1.881 1 97.88 194 ASP A C 1
ATOM 1598 O O . ASP A 1 194 ? 6.703 -30.938 0.716 1 97.88 194 ASP A O 1
ATOM 1602 N N . ASP A 1 195 ? 6.461 -31.719 2.75 1 96 195 ASP A N 1
ATOM 1603 C CA . ASP A 1 195 ? 5.383 -32.656 2.439 1 96 195 ASP A CA 1
ATOM 1604 C C . ASP A 1 195 ? 4.141 -31.906 1.955 1 96 195 ASP A C 1
ATOM 1606 O O . ASP A 1 195 ? 3.236 -32.5 1.374 1 96 195 ASP A O 1
ATOM 1610 N N . ARG A 1 196 ? 4.133 -30.734 2.141 1 97.62 196 ARG A N 1
ATOM 1611 C CA . ARG A 1 196 ? 2.957 -29.969 1.749 1 97.62 196 ARG A CA 1
ATOM 1612 C C . ARG A 1 196 ? 2.984 -29.656 0.258 1 97.62 196 ARG A C 1
ATOM 1614 O O . ARG A 1 196 ? 1.982 -29.203 -0.305 1 97.62 196 ARG A O 1
ATOM 1621 N N . ILE A 1 197 ? 4.09 -29.828 -0.332 1 97.69 197 ILE A N 1
ATOM 1622 C CA . ILE A 1 197 ? 4.18 -29.703 -1.782 1 97.69 197 ILE A CA 1
ATOM 1623 C C . ILE A 1 197 ? 3.604 -30.938 -2.451 1 97.69 197 ILE A C 1
ATOM 1625 O O . ILE A 1 197 ? 4.109 -32.062 -2.254 1 97.69 197 ILE A O 1
ATOM 1629 N N . ILE A 1 198 ? 2.574 -30.781 -3.244 1 96.44 198 ILE A N 1
ATOM 1630 C CA . ILE A 1 198 ? 1.88 -31.891 -3.893 1 96.44 198 ILE A CA 1
ATOM 1631 C C . ILE A 1 198 ? 1.939 -31.719 -5.406 1 96.44 198 ILE A C 1
ATOM 1633 O O . ILE A 1 198 ? 1.597 -30.656 -5.934 1 96.44 198 ILE A O 1
ATOM 1637 N N . ILE A 1 199 ? 2.4 -32.719 -6.055 1 96.31 199 ILE A N 1
ATOM 1638 C CA . ILE A 1 199 ? 2.326 -32.688 -7.512 1 96.31 199 ILE A CA 1
ATOM 1639 C C . ILE A 1 199 ? 0.89 -32.969 -7.957 1 96.31 199 ILE A C 1
ATOM 1641 O O . ILE A 1 199 ? 0.308 -34 -7.617 1 96.31 199 ILE A O 1
ATOM 1645 N N . ASP A 1 200 ? 0.299 -31.969 -8.641 1 94.75 200 ASP A N 1
ATOM 1646 C CA . ASP A 1 200 ? -1.081 -32.094 -9.102 1 94.75 200 ASP A CA 1
ATOM 1647 C C . ASP A 1 200 ? -1.219 -31.609 -10.547 1 94.75 200 ASP A C 1
ATOM 1649 O O . ASP A 1 200 ? -1.366 -30.406 -10.805 1 94.75 200 ASP A O 1
ATOM 1653 N N . PRO A 1 201 ? -1.351 -32.531 -11.469 1 92.25 201 PRO A N 1
ATOM 1654 C CA . PRO A 1 201 ? -1.5 -32.125 -12.875 1 92.25 201 PRO A CA 1
ATOM 1655 C C . PRO A 1 201 ? -2.748 -31.281 -13.117 1 92.25 201 PRO A C 1
ATOM 1657 O O . PRO A 1 201 ? -2.855 -30.625 -14.156 1 92.25 201 PRO A O 1
ATOM 1660 N N . GLY A 1 202 ? -3.652 -31.281 -12.242 1 89.88 202 GLY A N 1
ATOM 1661 C CA . GLY A 1 202 ? -4.867 -30.5 -12.391 1 89.88 202 GLY A CA 1
ATOM 1662 C C . GLY A 1 202 ? -4.664 -29.016 -12.102 1 89.88 202 GLY A C 1
ATOM 1663 O O . GLY A 1 202 ? -5.582 -28.219 -12.289 1 89.88 202 GLY A O 1
ATOM 1664 N N . THR A 1 203 ? -3.48 -28.672 -11.633 1 91.19 203 THR A N 1
ATOM 1665 C CA . THR A 1 203 ? -3.146 -27.266 -11.406 1 91.19 203 THR A CA 1
ATOM 1666 C C . THR A 1 203 ? -2.9 -26.547 -12.727 1 91.19 203 THR A C 1
ATOM 1668 O O . THR A 1 203 ? -1.792 -26.578 -13.258 1 91.19 203 THR A O 1
ATOM 1671 N N . VAL A 1 204 ? -3.979 -25.891 -13.242 1 83.25 204 VAL A N 1
ATOM 1672 C CA . VAL A 1 204 ? -3.889 -25.344 -14.594 1 83.25 204 VAL A CA 1
ATOM 1673 C C . VAL A 1 204 ? -4.418 -23.906 -14.602 1 83.25 204 VAL A C 1
ATOM 1675 O O . VAL A 1 204 ? -4.742 -23.359 -15.664 1 83.25 204 VAL A O 1
ATOM 1678 N N . ARG A 1 205 ? -4.57 -23.281 -13.461 1 71.88 205 ARG A N 1
ATOM 1679 C CA . ARG A 1 205 ? -5.203 -21.969 -13.344 1 71.88 205 ARG A CA 1
ATOM 1680 C C . ARG A 1 205 ? -4.402 -20.906 -14.094 1 71.88 205 ARG A C 1
ATOM 1682 O O . ARG A 1 205 ? -4.977 -20.016 -14.711 1 71.88 205 ARG A O 1
ATOM 1689 N N . TYR A 1 206 ? -3.176 -20.891 -13.867 1 62.88 206 TYR A N 1
ATOM 1690 C CA . TYR A 1 206 ? -2.322 -19.844 -14.43 1 62.88 206 TYR A CA 1
ATOM 1691 C C . TYR A 1 206 ? -1.79 -20.25 -15.797 1 62.88 206 TYR A C 1
ATOM 1693 O O . TYR A 1 206 ? -0.989 -21.188 -15.906 1 62.88 206 TYR A O 1
ATOM 1701 N N . PHE A 1 207 ? -2.812 -19.781 -16.875 1 61.06 207 PHE A N 1
ATOM 1702 C CA . PHE A 1 207 ? -2.557 -20.203 -18.25 1 61.06 207 PHE A CA 1
ATOM 1703 C C . PHE A 1 207 ? -2.096 -19.016 -19.094 1 61.06 207 PHE A C 1
ATOM 1705 O O . PHE A 1 207 ? -2.324 -17.859 -18.734 1 61.06 207 PHE A O 1
ATOM 1712 N N . SER A 1 208 ? -0.955 -18.984 -19.828 1 63.59 208 SER A N 1
ATOM 1713 C CA . SER A 1 208 ? -0.612 -18.219 -21.031 1 63.59 208 SER A CA 1
ATOM 1714 C C . SER A 1 208 ? 0.796 -17.641 -20.938 1 63.59 208 SER A C 1
ATOM 1716 O O . SER A 1 208 ? 1.611 -17.828 -21.844 1 63.59 208 SER A O 1
ATOM 1718 N N . TYR A 1 209 ? 0.927 -16.922 -19.828 1 70.81 209 TYR A N 1
ATOM 1719 C CA . TYR A 1 209 ? 2.262 -16.344 -19.906 1 70.81 209 TYR A CA 1
ATOM 1720 C C . TYR A 1 209 ? 3.238 -17.109 -19.016 1 70.81 209 TYR A C 1
ATOM 1722 O O . TYR A 1 209 ? 4.434 -16.797 -19 1 70.81 209 TYR A O 1
ATOM 1730 N N . TYR A 1 210 ? 2.705 -18.172 -18.516 1 79.38 210 TYR A N 1
ATOM 1731 C CA . TYR A 1 210 ? 3.568 -18.953 -17.656 1 79.38 210 TYR A CA 1
ATOM 1732 C C . TYR A 1 210 ? 4.359 -19.984 -18.453 1 79.38 210 TYR A C 1
ATOM 1734 O O . TYR A 1 210 ? 3.859 -20.531 -19.438 1 79.38 210 TYR A O 1
ATOM 1742 N N . SER A 1 211 ? 5.621 -20.172 -18.078 1 83.75 211 SER A N 1
ATOM 1743 C CA . SER A 1 211 ? 6.535 -21.141 -18.672 1 83.75 211 SER A CA 1
ATOM 1744 C C . SER A 1 211 ? 7.277 -21.922 -17.594 1 83.75 211 SER A C 1
ATOM 1746 O O . SER A 1 211 ? 8.117 -21.375 -16.891 1 83.75 211 SER A O 1
ATOM 1748 N N . GLY A 1 212 ? 6.895 -23.219 -17.5 1 89.62 212 GLY A N 1
ATOM 1749 C CA . GLY A 1 212 ? 7.562 -24.031 -16.5 1 89.62 212 GLY A CA 1
ATOM 1750 C C . GLY A 1 212 ? 6.699 -24.297 -15.273 1 89.62 212 GLY A C 1
ATOM 1751 O O . GLY A 1 212 ? 5.547 -24.719 -15.398 1 89.62 212 GLY A O 1
ATOM 1752 N N . LEU A 1 213 ? 7.285 -24.016 -14.117 1 95.06 213 LEU A N 1
ATOM 1753 C CA . LEU A 1 213 ? 6.598 -24.281 -12.859 1 95.06 213 LEU A CA 1
ATOM 1754 C C . LEU A 1 213 ? 5.359 -23.391 -12.727 1 95.06 213 LEU A C 1
ATOM 1756 O O . LEU A 1 213 ? 5.402 -22.203 -13.031 1 95.06 213 LEU A O 1
ATOM 1760 N N . ILE A 1 214 ? 4.27 -23.969 -12.328 1 94.44 214 ILE A N 1
ATOM 1761 C CA . ILE A 1 214 ? 3.076 -23.266 -11.867 1 94.44 214 ILE A CA 1
ATOM 1762 C C . ILE A 1 214 ? 2.568 -23.906 -10.578 1 94.44 214 ILE A C 1
ATOM 1764 O O . ILE A 1 214 ? 2.771 -25.094 -10.344 1 94.44 214 ILE A O 1
ATOM 1768 N N . PHE A 1 215 ? 1.956 -23.125 -9.789 1 96.12 215 PHE A N 1
ATOM 1769 C CA . PHE A 1 215 ? 1.47 -23.719 -8.547 1 96.12 215 PHE A CA 1
ATOM 1770 C C . PHE A 1 215 ? 0.299 -22.906 -7.988 1 96.12 215 PHE A C 1
ATOM 1772 O O . PHE A 1 215 ? 0.126 -21.734 -8.32 1 96.12 215 PHE A O 1
ATOM 1779 N N . GLU A 1 216 ? -0.468 -23.594 -7.133 1 95.06 216 GLU A N 1
ATOM 1780 C CA . GLU A 1 216 ? -1.614 -23.047 -6.414 1 95.06 216 GLU A CA 1
ATOM 1781 C C . GLU A 1 216 ? -1.559 -23.391 -4.934 1 95.06 216 GLU A C 1
ATOM 1783 O O . GLU A 1 216 ? -1.1 -24.484 -4.566 1 95.06 216 GLU A O 1
ATOM 1788 N N . ILE A 1 217 ? -1.98 -22.5 -4.188 1 97.38 217 ILE A N 1
ATOM 1789 C CA . ILE A 1 217 ? -1.916 -22.688 -2.742 1 97.38 217 ILE A CA 1
ATOM 1790 C C . ILE A 1 217 ? -3.33 -22.766 -2.17 1 97.38 217 ILE A C 1
ATOM 1792 O O . ILE A 1 217 ? -4.164 -21.891 -2.436 1 97.38 217 ILE A O 1
ATOM 1796 N N . TYR A 1 218 ? -3.531 -23.797 -1.315 1 95.56 218 TYR A N 1
ATOM 1797 C CA . TYR A 1 218 ? -4.84 -23.984 -0.7 1 95.56 218 TYR A CA 1
ATOM 1798 C C . TYR A 1 218 ? -4.711 -24.188 0.803 1 95.56 218 TYR A C 1
ATOM 1800 O O . TYR A 1 218 ? -3.754 -24.812 1.268 1 95.56 218 TYR A O 1
ATOM 1808 N N . SER A 1 219 ? -5.559 -23.672 1.568 1 95.81 219 SER A N 1
ATOM 1809 C CA . SER A 1 219 ? -5.797 -24.031 2.965 1 95.81 219 SER A CA 1
ATOM 1810 C C . SER A 1 219 ? -7.254 -24.406 3.197 1 95.81 219 SER A C 1
ATOM 1812 O O . SER A 1 219 ? -8.156 -23.594 3.006 1 95.81 219 SER A O 1
ATOM 1814 N N . ASP A 1 220 ? -7.469 -25.656 3.535 1 87.75 220 ASP A N 1
ATOM 1815 C CA . ASP A 1 220 ? -8.82 -26.219 3.525 1 87.75 220 ASP A CA 1
ATOM 1816 C C . ASP A 1 220 ? -9.508 -25.969 2.186 1 87.75 220 ASP A C 1
ATOM 1818 O O . ASP A 1 220 ? -8.961 -26.312 1.132 1 87.75 220 ASP A O 1
ATOM 1822 N N . ASP A 1 221 ? -10.578 -25.266 2.082 1 85.31 221 ASP A N 1
ATOM 1823 C CA . ASP A 1 221 ? -11.305 -25.078 0.831 1 85.31 221 ASP A CA 1
ATOM 1824 C C . ASP A 1 221 ? -11.078 -23.672 0.271 1 85.31 221 ASP A C 1
ATOM 1826 O O . ASP A 1 221 ? -11.703 -23.281 -0.717 1 85.31 221 ASP A O 1
ATOM 1830 N N . TYR A 1 222 ? -10.078 -23.062 0.887 1 92.44 222 TYR A N 1
ATOM 1831 C CA . TYR A 1 222 ? -9.836 -21.703 0.426 1 92.44 222 TYR A CA 1
ATOM 1832 C C . TYR A 1 222 ? -8.656 -21.641 -0.535 1 92.44 222 TYR A C 1
ATOM 1834 O O . TYR A 1 222 ? -7.578 -22.156 -0.23 1 92.44 222 TYR A O 1
ATOM 1842 N N . PHE A 1 223 ? -8.852 -21.125 -1.672 1 93.25 223 PHE A N 1
ATOM 1843 C CA . PHE A 1 223 ? -7.75 -20.75 -2.553 1 93.25 223 PHE A CA 1
ATOM 1844 C C . PHE A 1 223 ? -7.059 -19.484 -2.049 1 93.25 223 PHE A C 1
ATOM 1846 O O . PHE A 1 223 ? -7.68 -18.422 -1.969 1 93.25 223 PHE A O 1
ATOM 1853 N N . ILE A 1 224 ? -5.805 -19.562 -1.764 1 95.94 224 ILE A N 1
ATOM 1854 C CA . ILE A 1 224 ? -5.066 -18.469 -1.156 1 95.94 224 ILE A CA 1
ATOM 1855 C C . ILE A 1 224 ? -4.352 -17.656 -2.24 1 95.94 224 ILE A C 1
ATOM 1857 O O . ILE A 1 224 ? -4.176 -16.453 -2.109 1 95.94 224 ILE A O 1
ATOM 1861 N N . GLY A 1 225 ? -3.877 -18.312 -3.199 1 94.75 225 GLY A N 1
ATOM 1862 C CA . GLY A 1 225 ? -3.096 -17.688 -4.254 1 94.75 225 GLY A CA 1
ATOM 1863 C C . GLY A 1 225 ? -2.322 -18.688 -5.094 1 94.75 225 GLY A C 1
ATOM 1864 O O . GLY A 1 225 ? -2.609 -19.891 -5.066 1 94.75 225 GLY A O 1
ATOM 1865 N N . GLY A 1 226 ? -1.369 -18.156 -5.895 1 94.56 226 GLY A N 1
ATOM 1866 C CA . GLY A 1 226 ? -0.553 -18.984 -6.77 1 94.56 226 GLY A CA 1
ATOM 1867 C C . GLY A 1 226 ? 0.516 -18.203 -7.508 1 94.56 226 GLY A C 1
ATOM 1868 O O . GLY A 1 226 ? 0.67 -17 -7.289 1 94.56 226 GLY A O 1
ATOM 1869 N N . GLY A 1 227 ? 1.233 -18.938 -8.273 1 93.38 227 GLY A N 1
ATOM 1870 C CA . GLY A 1 227 ? 2.322 -18.328 -9.023 1 93.38 227 GLY A CA 1
ATOM 1871 C C . GLY A 1 227 ? 3.037 -19.328 -9.93 1 93.38 227 GLY A C 1
ATOM 1872 O O . GLY A 1 227 ? 2.441 -20.297 -10.383 1 93.38 227 GLY A O 1
ATOM 1873 N N . GLY A 1 228 ? 4.254 -18.844 -10.297 1 93.56 228 GLY A N 1
ATOM 1874 C CA . GLY A 1 228 ? 5.043 -19.672 -11.195 1 93.56 228 GLY A CA 1
ATOM 1875 C C . GLY A 1 228 ? 6.035 -18.891 -12.023 1 93.56 228 GLY A C 1
ATOM 1876 O O . GLY A 1 228 ? 6.305 -17.719 -11.734 1 93.56 228 GLY A O 1
ATOM 1877 N N . ASN A 1 229 ? 6.633 -19.641 -12.93 1 92.38 229 ASN A N 1
ATOM 1878 C CA . ASN A 1 229 ? 7.598 -19.047 -13.844 1 92.38 229 ASN A CA 1
ATOM 1879 C C . ASN A 1 229 ? 6.906 -18.406 -15.047 1 92.38 229 ASN A C 1
ATOM 1881 O O . ASN A 1 229 ? 5.891 -18.922 -15.523 1 92.38 229 ASN A O 1
ATOM 1885 N N . TYR A 1 230 ? 7.516 -17.312 -15.461 1 86.75 230 TYR A N 1
ATOM 1886 C CA . TYR A 1 230 ? 7.008 -16.656 -16.672 1 86.75 230 TYR A CA 1
ATOM 1887 C C . TYR A 1 230 ? 8.125 -15.945 -17.422 1 86.75 230 TYR A C 1
ATOM 1889 O O . TYR A 1 230 ? 9.195 -15.695 -16.859 1 86.75 230 TYR A O 1
ATOM 1897 N N . LYS A 1 231 ? 7.863 -15.734 -18.672 1 80.19 231 LYS A N 1
ATOM 1898 C CA . LYS A 1 231 ? 8.789 -14.977 -19.516 1 80.19 231 LYS A CA 1
ATOM 1899 C C . LYS A 1 231 ? 8.125 -13.719 -20.062 1 80.19 231 LYS A C 1
ATOM 1901 O O . LYS A 1 231 ? 6.98 -13.766 -20.531 1 80.19 231 LYS A O 1
ATOM 1906 N N . ILE A 1 232 ? 8.734 -12.648 -19.781 1 71.12 232 ILE A N 1
ATOM 1907 C CA . ILE A 1 232 ? 8.266 -11.375 -20.312 1 71.12 232 ILE A CA 1
ATOM 1908 C C . ILE A 1 232 ? 9.375 -10.719 -21.125 1 71.12 232 ILE A C 1
ATOM 1910 O O . ILE A 1 232 ? 10.391 -10.297 -20.578 1 71.12 232 ILE A O 1
ATOM 1914 N N . LYS A 1 233 ? 9.117 -10.562 -22.406 1 72.94 233 LYS A N 1
ATOM 1915 C CA . LYS A 1 233 ? 10.117 -10.023 -23.328 1 72.94 233 LYS A CA 1
ATOM 1916 C C . LYS A 1 233 ? 11.453 -10.734 -23.156 1 72.94 233 LYS A C 1
ATOM 1918 O O . LYS A 1 233 ? 11.547 -11.945 -23.344 1 72.94 233 LYS A O 1
ATOM 1923 N N . ASN A 1 234 ? 12.453 -9.945 -22.672 1 72.88 234 ASN A N 1
ATOM 1924 C CA . ASN A 1 234 ? 13.781 -10.523 -22.547 1 72.88 234 ASN A CA 1
ATOM 1925 C C . ASN A 1 234 ? 14.125 -10.859 -21.094 1 72.88 234 ASN A C 1
ATOM 1927 O O . ASN A 1 234 ? 15.297 -11.039 -20.75 1 72.88 234 ASN A O 1
ATOM 1931 N N . SER A 1 235 ? 13.031 -10.977 -20.328 1 78.56 235 SER A N 1
ATOM 1932 C CA . SER A 1 235 ? 13.266 -11.25 -18.922 1 78.56 235 SER A CA 1
ATOM 1933 C C . SER A 1 235 ? 12.484 -12.477 -18.453 1 78.56 235 SER A C 1
ATOM 1935 O O . SER A 1 235 ? 11.414 -12.781 -19 1 78.56 235 SER A O 1
ATOM 1937 N N . ASN A 1 236 ? 13.141 -13.242 -17.625 1 87.56 236 ASN A N 1
ATOM 1938 C CA . ASN A 1 236 ? 12.453 -14.328 -16.938 1 87.56 236 ASN A CA 1
ATOM 1939 C C . ASN A 1 236 ? 12.078 -13.953 -15.508 1 87.56 236 ASN A C 1
ATOM 1941 O O . ASN A 1 236 ? 12.805 -13.211 -14.844 1 87.56 236 ASN A O 1
ATOM 1945 N N . GLY A 1 237 ? 10.961 -14.383 -15.109 1 89.69 237 GLY A N 1
ATOM 1946 C CA . GLY A 1 237 ? 10.5 -14.109 -13.758 1 89.69 237 GLY A CA 1
ATOM 1947 C C . GLY A 1 237 ? 9.82 -15.297 -13.102 1 89.69 237 GLY A C 1
ATOM 1948 O O . GLY A 1 237 ? 9.391 -16.219 -13.789 1 89.69 237 GLY A O 1
ATOM 1949 N N . CYS A 1 238 ? 9.859 -15.367 -11.852 1 93.38 238 CYS A N 1
ATOM 1950 C CA . CYS A 1 238 ? 9.141 -16.312 -11 1 93.38 238 CYS A CA 1
ATOM 1951 C C . CYS A 1 238 ? 8.516 -15.594 -9.805 1 93.38 238 CYS A C 1
ATOM 1953 O O . CYS A 1 238 ? 9.18 -14.805 -9.133 1 93.38 238 CYS A O 1
ATOM 1955 N N . GLY A 1 239 ? 7.266 -15.805 -9.602 1 93.81 239 GLY A N 1
ATOM 1956 C CA . GLY A 1 239 ? 6.629 -15.109 -8.492 1 93.81 239 GLY A CA 1
ATOM 1957 C C . GLY A 1 239 ? 5.316 -15.734 -8.07 1 93.81 239 GLY A C 1
ATOM 1958 O O . GLY A 1 239 ? 4.965 -16.828 -8.531 1 93.81 239 GLY A O 1
ATOM 1959 N N . PHE A 1 240 ? 4.77 -15.133 -7.121 1 95.44 240 PHE A N 1
ATOM 1960 C CA . PHE A 1 240 ? 3.43 -15.531 -6.707 1 95.44 240 PHE A CA 1
ATOM 1961 C C . PHE A 1 240 ? 2.666 -14.336 -6.141 1 95.44 240 PHE A C 1
ATOM 1963 O O . PHE A 1 240 ? 3.248 -13.281 -5.902 1 95.44 240 PHE A O 1
ATOM 1970 N N . SER A 1 241 ? 1.402 -14.492 -6 1 94.31 241 SER A N 1
ATOM 1971 C CA . SER A 1 241 ? 0.526 -13.523 -5.344 1 94.31 241 SER A CA 1
ATOM 1972 C C . SER A 1 241 ? -0.424 -14.219 -4.367 1 94.31 241 SER A C 1
ATOM 1974 O O . SER A 1 241 ? -0.919 -15.312 -4.645 1 94.31 241 SER A O 1
ATOM 1976 N N . LEU A 1 242 ? -0.61 -13.586 -3.273 1 97 242 LEU A N 1
ATOM 1977 C CA . LEU A 1 242 ? -1.511 -14.078 -2.234 1 97 242 LEU A CA 1
ATOM 1978 C C . LEU A 1 242 ? -2.701 -13.141 -2.062 1 97 242 LEU A C 1
ATOM 1980 O O . LEU A 1 242 ? -2.543 -11.914 -2.102 1 97 242 LEU A O 1
ATOM 1984 N N . ASN A 1 243 ? -3.824 -13.719 -1.88 1 95.75 243 ASN A N 1
ATOM 1985 C CA . ASN A 1 243 ? -5 -12.93 -1.519 1 95.75 243 ASN A CA 1
ATOM 1986 C C . ASN A 1 243 ? -5.035 -12.633 -0.024 1 95.75 243 ASN A C 1
ATOM 1988 O O . ASN A 1 243 ? -5.375 -13.5 0.782 1 95.75 243 ASN A O 1
ATOM 1992 N N . THR A 1 244 ? -4.809 -11.383 0.335 1 97.19 244 THR A N 1
ATOM 1993 C CA . THR A 1 244 ? -4.637 -11.047 1.744 1 97.19 244 THR A CA 1
ATOM 1994 C C . THR A 1 244 ? -5.977 -11.055 2.471 1 97.19 244 THR A C 1
ATOM 1996 O O . THR A 1 244 ? -6.035 -11.289 3.68 1 97.19 244 THR A O 1
ATOM 1999 N N . LEU A 1 245 ? -7.039 -10.812 1.767 1 93.88 245 LEU A N 1
ATOM 2000 C CA . LEU A 1 245 ? -8.359 -10.859 2.387 1 93.88 245 LEU A CA 1
ATOM 2001 C C . LEU A 1 245 ? -8.719 -12.281 2.791 1 93.88 245 LEU A C 1
ATOM 2003 O O . LEU A 1 245 ? -9.281 -12.508 3.867 1 93.88 245 LEU A O 1
ATOM 2007 N N . VAL A 1 246 ? -8.398 -13.203 1.932 1 94.88 246 VAL A N 1
ATOM 2008 C CA . VAL A 1 246 ? -8.633 -14.609 2.244 1 94.88 246 VAL A CA 1
ATOM 2009 C C . VAL A 1 246 ? -7.766 -15.023 3.43 1 94.88 246 VAL A C 1
ATOM 2011 O O . VAL A 1 246 ? -8.242 -15.703 4.344 1 94.88 246 VAL A O 1
ATOM 2014 N N . LEU A 1 247 ? -6.57 -14.633 3.402 1 97.06 247 LEU A N 1
ATOM 2015 C CA . LEU A 1 247 ? -5.676 -14.953 4.512 1 97.06 247 LEU A CA 1
ATOM 2016 C C . LEU A 1 247 ? -6.203 -14.367 5.816 1 97.06 247 LEU A C 1
ATOM 2018 O O . LEU A 1 247 ? -6.102 -15.008 6.871 1 97.06 247 LEU A O 1
ATOM 2022 N N . SER A 1 248 ? -6.676 -13.125 5.734 1 95.5 248 SER A N 1
ATOM 2023 C CA . SER A 1 248 ? -7.258 -12.492 6.914 1 95.5 248 SER A CA 1
ATOM 2024 C C . SER A 1 248 ? -8.414 -13.32 7.469 1 95.5 248 SER A C 1
ATOM 2026 O O . SER A 1 248 ? -8.555 -13.461 8.688 1 95.5 248 SER A O 1
ATOM 2028 N N . LYS A 1 249 ? -9.219 -13.859 6.613 1 93.88 249 LYS A N 1
ATOM 2029 C CA . LYS A 1 249 ? -10.336 -14.711 7.012 1 93.88 249 LYS A CA 1
ATOM 2030 C C . LYS A 1 249 ? -9.852 -15.984 7.691 1 93.88 249 LYS A C 1
ATOM 2032 O O . LYS A 1 249 ? -10.414 -16.422 8.695 1 93.88 249 LYS A O 1
ATOM 2037 N N . ILE A 1 250 ? -8.844 -16.547 7.145 1 94.44 250 ILE A N 1
ATOM 2038 C CA . ILE A 1 250 ? -8.273 -17.766 7.699 1 94.44 250 ILE A CA 1
ATOM 2039 C C . ILE A 1 250 ? -7.715 -17.5 9.094 1 94.44 250 ILE A C 1
ATOM 2041 O O . ILE A 1 250 ? -7.949 -18.266 10.023 1 94.44 250 ILE A O 1
ATOM 2045 N N . LEU A 1 251 ? -7.008 -16.375 9.219 1 92.44 251 LEU A N 1
ATOM 2046 C CA . LEU A 1 251 ? -6.383 -16.031 10.492 1 92.44 251 LEU A CA 1
ATOM 2047 C C . LEU A 1 251 ? -7.438 -15.766 11.562 1 92.44 251 LEU A C 1
ATOM 2049 O O . LEU A 1 251 ? -7.223 -16.062 12.742 1 92.44 251 LEU A O 1
ATOM 2053 N N . ARG A 1 252 ? -8.547 -15.172 11.18 1 90.38 252 ARG A N 1
ATOM 2054 C CA . ARG A 1 252 ? -9.633 -14.867 12.102 1 90.38 252 ARG A CA 1
ATOM 2055 C C . ARG A 1 252 ? -10.227 -16.156 12.68 1 90.38 252 ARG A C 1
ATOM 2057 O O . ARG A 1 252 ? -10.742 -16.141 13.805 1 90.38 252 ARG A O 1
ATOM 2064 N N . ARG A 1 253 ? -10.133 -17.172 11.977 1 85.31 253 ARG A N 1
ATOM 2065 C CA . ARG A 1 253 ? -10.719 -18.453 12.398 1 85.31 253 ARG A CA 1
ATOM 2066 C C . ARG A 1 253 ? -9.758 -19.234 13.281 1 85.31 253 ARG A C 1
ATOM 2068 O O . ARG A 1 253 ? -10.148 -20.203 13.938 1 85.31 253 ARG A O 1
ATOM 2075 N N . LEU A 1 254 ? -8.5 -18.844 13.234 1 78.38 254 LEU A N 1
ATOM 2076 C CA . LEU A 1 254 ? -7.516 -19.516 14.078 1 78.38 254 LEU A CA 1
ATOM 2077 C C . LEU A 1 254 ? -7.594 -19 15.516 1 78.38 254 LEU A C 1
ATOM 2079 O O . LEU A 1 254 ? -7.406 -19.766 16.469 1 78.38 254 LEU A O 1
ATOM 2083 N N . MET B 1 1 ? 18.109 -0.072 -17.203 1 41.53 1 MET B N 1
ATOM 2084 C CA . MET B 1 1 ? 17.594 -1.07 -16.266 1 41.53 1 MET B CA 1
ATOM 2085 C C . MET B 1 1 ? 16.984 -0.403 -15.039 1 41.53 1 MET B C 1
ATOM 2087 O O . MET B 1 1 ? 17.562 0.54 -14.492 1 41.53 1 MET B O 1
ATOM 2091 N N . MET B 1 2 ? 15.664 -0.491 -14.898 1 55.59 2 MET B N 1
ATOM 2092 C CA . MET B 1 2 ? 15.055 0.238 -13.789 1 55.59 2 MET B CA 1
ATOM 2093 C C . MET B 1 2 ? 15.156 -0.554 -12.492 1 55.59 2 MET B C 1
ATOM 2095 O O . MET B 1 2 ? 15.023 -1.778 -12.492 1 55.59 2 MET B O 1
ATOM 2099 N N . ASN B 1 3 ? 15.852 0.025 -11.461 1 66.88 3 ASN B N 1
ATOM 2100 C CA . ASN B 1 3 ? 15.914 -0.508 -10.109 1 66.88 3 ASN B CA 1
ATOM 2101 C C . ASN B 1 3 ? 14.812 0.069 -9.227 1 66.88 3 ASN B C 1
ATOM 2103 O O . ASN B 1 3 ? 14.352 1.188 -9.453 1 66.88 3 ASN B O 1
ATOM 2107 N N . PRO B 1 4 ? 14.383 -0.817 -8.43 1 73.81 4 PRO B N 1
ATOM 2108 C CA . PRO B 1 4 ? 13.406 -0.304 -7.461 1 73.81 4 PRO B CA 1
ATOM 2109 C C . PRO B 1 4 ? 13.906 0.934 -6.719 1 73.81 4 PRO B C 1
ATOM 2111 O O . PRO B 1 4 ? 15.117 1.095 -6.523 1 73.81 4 PRO B O 1
ATOM 2114 N N . ASP B 1 5 ? 13.07 1.853 -6.547 1 85.25 5 ASP B N 1
ATOM 2115 C CA . ASP B 1 5 ? 13.398 3.043 -5.77 1 85.25 5 ASP B CA 1
ATOM 2116 C C . ASP B 1 5 ? 13.688 2.686 -4.312 1 85.25 5 ASP B C 1
ATOM 2118 O O . ASP B 1 5 ? 12.773 2.674 -3.482 1 85.25 5 ASP B O 1
ATOM 2122 N N . ILE B 1 6 ? 14.984 2.43 -4 1 91 6 ILE B N 1
ATOM 2123 C CA . ILE B 1 6 ? 15.406 1.942 -2.693 1 91 6 ILE B CA 1
ATOM 2124 C C . ILE B 1 6 ? 15.141 3.008 -1.634 1 91 6 ILE B C 1
ATOM 2126 O O . ILE B 1 6 ? 14.852 2.684 -0.479 1 91 6 ILE B O 1
ATOM 2130 N N . TYR B 1 7 ? 15.211 4.246 -2.004 1 93.88 7 TYR B N 1
ATOM 2131 C CA . TYR B 1 7 ? 14.984 5.32 -1.045 1 93.88 7 TYR B CA 1
ATOM 2132 C C . TYR B 1 7 ? 13.508 5.414 -0.67 1 93.88 7 TYR B C 1
ATOM 2134 O O . TYR B 1 7 ? 13.172 5.609 0.499 1 93.88 7 TYR B O 1
ATOM 2142 N N . LEU B 1 8 ? 12.672 5.316 -1.675 1 94.88 8 LEU B N 1
ATOM 2143 C CA . LEU B 1 8 ? 11.242 5.309 -1.385 1 94.88 8 LEU B CA 1
ATOM 2144 C C . LEU B 1 8 ? 10.883 4.137 -0.479 1 94.88 8 LEU B C 1
ATOM 2146 O O . LEU B 1 8 ? 10.109 4.297 0.472 1 94.88 8 LEU B O 1
ATOM 2150 N N . TYR B 1 9 ? 11.492 3.037 -0.773 1 94.62 9 TYR B N 1
ATOM 2151 C CA . TYR B 1 9 ? 11.273 1.858 0.056 1 94.62 9 TYR B CA 1
ATOM 2152 C C . TYR B 1 9 ? 11.719 2.105 1.49 1 94.62 9 TYR B C 1
ATOM 2154 O O . TYR B 1 9 ? 10.992 1.809 2.439 1 94.62 9 TYR B O 1
ATOM 2162 N N . ARG B 1 10 ? 12.828 2.66 1.662 1 95.31 10 ARG B N 1
ATOM 2163 C CA . ARG B 1 10 ? 13.367 2.941 2.986 1 95.31 10 ARG B CA 1
ATOM 2164 C C . ARG B 1 10 ? 12.492 3.932 3.74 1 95.31 10 ARG B C 1
ATOM 2166 O O . ARG B 1 10 ? 12.242 3.764 4.938 1 95.31 10 ARG B O 1
ATOM 2173 N N . VAL B 1 11 ? 12.062 4.926 3.039 1 97.69 11 VAL B N 1
ATOM 2174 C CA . VAL B 1 11 ? 11.219 5.953 3.637 1 97.69 11 VAL B CA 1
ATOM 2175 C C . VAL B 1 11 ? 9.922 5.332 4.137 1 97.69 11 VAL B C 1
ATOM 2177 O O . VAL B 1 11 ? 9.555 5.492 5.301 1 97.69 11 VAL B O 1
ATOM 2180 N N . ILE B 1 12 ? 9.289 4.59 3.285 1 97.69 12 ILE B N 1
ATOM 2181 C CA . ILE B 1 12 ? 7.969 4.055 3.611 1 97.69 12 ILE B CA 1
ATOM 2182 C C . ILE B 1 12 ? 8.094 3 4.707 1 97.69 12 ILE B C 1
ATOM 2184 O O . ILE B 1 12 ? 7.301 2.975 5.648 1 97.69 12 ILE B O 1
ATOM 2188 N N . LYS B 1 13 ? 9.07 2.174 4.602 1 96.5 13 LYS B N 1
ATOM 2189 C CA . LYS B 1 13 ? 9.328 1.187 5.648 1 96.5 13 LYS B CA 1
ATOM 2190 C C . LYS B 1 13 ? 9.586 1.862 6.992 1 96.5 13 LYS B C 1
ATOM 2192 O O . LYS B 1 13 ? 9.039 1.443 8.016 1 96.5 13 LYS B O 1
ATOM 2197 N N . GLY B 1 14 ? 10.453 2.898 6.973 1 97.56 14 GLY B N 1
ATOM 2198 C CA . GLY B 1 14 ? 10.742 3.633 8.195 1 97.56 14 GLY B CA 1
ATOM 2199 C C . GLY B 1 14 ? 9.516 4.277 8.812 1 97.56 14 GLY B C 1
ATOM 2200 O O . GLY B 1 14 ? 9.336 4.227 10.031 1 97.56 14 GLY B O 1
ATOM 2201 N N . ILE B 1 15 ? 8.695 4.863 7.98 1 98.5 15 ILE B N 1
ATOM 2202 C CA . ILE B 1 15 ? 7.477 5.512 8.438 1 98.5 15 ILE B CA 1
ATOM 2203 C C . ILE B 1 15 ? 6.543 4.473 9.062 1 98.5 15 ILE B C 1
ATOM 2205 O O . ILE B 1 15 ? 6.035 4.664 10.172 1 98.5 15 ILE B O 1
ATOM 2209 N N . ARG B 1 16 ? 6.355 3.365 8.359 1 97.38 16 ARG B N 1
ATOM 2210 C CA . ARG B 1 16 ? 5.492 2.299 8.852 1 97.38 16 ARG B CA 1
ATOM 2211 C C . ARG B 1 16 ? 5.961 1.798 10.211 1 97.38 16 ARG B C 1
ATOM 2213 O O . ARG B 1 16 ? 5.156 1.626 11.125 1 97.38 16 ARG B O 1
ATOM 2220 N N . ASN B 1 17 ? 7.246 1.583 10.266 1 97.06 17 ASN B N 1
ATOM 2221 C CA . ASN B 1 17 ? 7.812 1.088 11.516 1 97.06 17 ASN B CA 1
ATOM 2222 C C . ASN B 1 17 ? 7.566 2.059 12.664 1 97.06 17 ASN B C 1
ATOM 2224 O O . ASN B 1 17 ? 7.234 1.642 13.773 1 97.06 17 ASN B O 1
ATOM 2228 N N . THR B 1 18 ? 7.762 3.33 12.422 1 98.44 18 THR B N 1
ATOM 2229 C CA . THR B 1 18 ? 7.559 4.336 13.461 1 98.44 18 THR B CA 1
ATOM 2230 C C . THR B 1 18 ? 6.086 4.398 13.875 1 98.44 18 THR B C 1
ATOM 2232 O O . THR B 1 18 ? 5.766 4.359 15.062 1 98.44 18 THR B O 1
ATOM 2235 N N . PHE B 1 19 ? 5.156 4.457 12.859 1 98.25 19 PHE B N 1
ATOM 2236 C CA . PHE B 1 19 ? 3.732 4.512 13.164 1 98.25 19 PHE B CA 1
ATOM 2237 C C . PHE B 1 19 ? 3.301 3.291 13.969 1 98.25 19 PHE B C 1
ATOM 2239 O O . PHE B 1 19 ? 2.555 3.414 14.945 1 98.25 19 PHE B O 1
ATOM 2246 N N . ASP B 1 20 ? 3.846 2.166 13.57 1 96.38 20 ASP B N 1
ATOM 2247 C CA . ASP B 1 20 ? 3.551 0.922 14.273 1 96.38 20 ASP B CA 1
ATOM 2248 C C . ASP B 1 20 ? 4.027 0.985 15.727 1 96.38 20 ASP B C 1
ATOM 2250 O O . ASP B 1 20 ? 3.324 0.542 16.641 1 96.38 20 ASP B O 1
ATOM 2254 N N . SER B 1 21 ? 5.203 1.477 15.953 1 97.44 21 SER B N 1
ATOM 2255 C CA . SER B 1 21 ? 5.789 1.527 17.281 1 97.44 21 SER B CA 1
ATOM 2256 C C . SER B 1 21 ? 4.98 2.428 18.219 1 97.44 21 SER B C 1
ATOM 2258 O O . SER B 1 21 ? 5.027 2.271 19.438 1 97.44 21 SER B O 1
ATOM 2260 N N . PHE B 1 22 ? 4.223 3.367 17.688 1 97.44 22 PHE B N 1
ATOM 2261 C CA . PHE B 1 22 ? 3.383 4.258 18.484 1 97.44 22 PHE B CA 1
ATOM 2262 C C . PHE B 1 22 ? 1.978 3.686 18.625 1 97.44 22 PHE B C 1
ATOM 2264 O O . PHE B 1 22 ? 1.087 4.348 19.172 1 97.44 22 PHE B O 1
ATOM 2271 N N . GLY B 1 23 ? 1.779 2.512 18.016 1 95.81 23 GLY B N 1
ATOM 2272 C CA . GLY B 1 23 ? 0.528 1.805 18.234 1 95.81 23 GLY B CA 1
ATOM 2273 C C . GLY B 1 23 ? -0.519 2.092 17.172 1 95.81 23 GLY B C 1
ATOM 2274 O O . GLY B 1 23 ? -1.697 1.782 17.359 1 95.81 23 GLY B O 1
ATOM 2275 N N . TYR B 1 24 ? -0.223 2.701 16.125 1 96.25 24 TYR B N 1
ATOM 2276 C CA . TYR B 1 24 ? -1.166 2.949 15.039 1 96.25 24 TYR B CA 1
ATOM 2277 C C . TYR B 1 24 ? -1.326 1.713 14.164 1 96.25 24 TYR B C 1
ATOM 2279 O O . TYR B 1 24 ? -0.362 0.98 13.93 1 96.25 24 TYR B O 1
ATOM 2287 N N . ILE B 1 25 ? -2.518 1.591 13.594 1 94.44 25 ILE B N 1
ATOM 2288 C CA . ILE B 1 25 ? -2.834 0.437 12.758 1 94.44 25 ILE B CA 1
ATOM 2289 C C . ILE B 1 25 ? -3.031 0.885 11.312 1 94.44 25 ILE B C 1
ATOM 2291 O O . ILE B 1 25 ? -3.725 1.87 11.047 1 94.44 25 ILE B O 1
ATOM 2295 N N . GLU B 1 26 ? -2.402 0.128 10.414 1 94.62 26 GLU B N 1
ATOM 2296 C CA . GLU B 1 26 ? -2.514 0.48 9 1 94.62 26 GLU B CA 1
ATOM 2297 C C . GLU B 1 26 ? -3.883 0.101 8.445 1 94.62 26 GLU B C 1
ATOM 2299 O O . GLU B 1 26 ? -4.395 -0.984 8.727 1 94.62 26 GLU B O 1
ATOM 2304 N N . ILE B 1 27 ? -4.441 0.992 7.781 1 90.12 27 ILE B N 1
ATOM 2305 C CA . ILE B 1 27 ? -5.656 0.697 7.031 1 90.12 27 ILE B CA 1
ATOM 2306 C C . ILE B 1 27 ? -5.355 0.707 5.535 1 90.12 27 ILE B C 1
ATOM 2308 O O . ILE B 1 27 ? -4.371 1.303 5.098 1 90.12 27 ILE B O 1
ATOM 2312 N N . PHE B 1 28 ? -6.211 -0.003 4.785 1 88.12 28 PHE B N 1
ATOM 2313 C CA . PHE B 1 28 ? -6.016 -0.166 3.35 1 88.12 28 PHE B CA 1
ATOM 2314 C C . PHE B 1 28 ? -7.246 0.299 2.58 1 88.12 28 PHE B C 1
ATOM 2316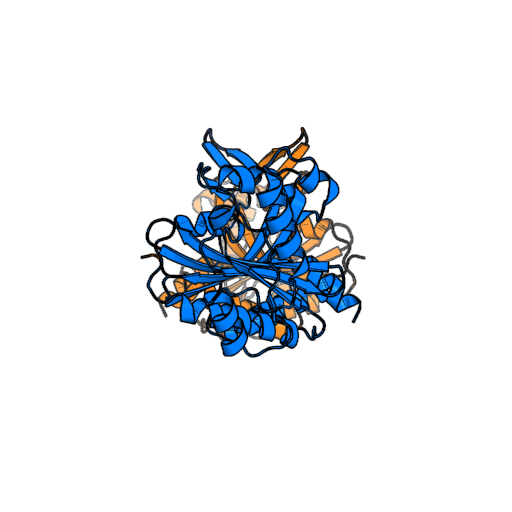 O O . PHE B 1 28 ? -8.086 -0.516 2.188 1 88.12 28 PHE B O 1
ATOM 2323 N N . PRO B 1 29 ? -7.305 1.571 2.359 1 80.62 29 PRO B N 1
ATOM 2324 C CA . PRO B 1 29 ? -8.484 2.086 1.654 1 80.62 29 PRO B CA 1
ATOM 2325 C C . PRO B 1 29 ? -8.555 1.608 0.206 1 80.62 29 PRO B C 1
ATOM 2327 O O . PRO B 1 29 ? -7.523 1.442 -0.448 1 80.62 29 PRO B O 1
ATOM 2330 N N . GLU B 1 30 ? -9.703 1.52 -0.244 1 78.69 30 GLU B N 1
ATOM 2331 C CA . GLU B 1 30 ? -9.922 1.121 -1.632 1 78.69 30 GLU B CA 1
ATOM 2332 C C . GLU B 1 30 ? -9.562 2.252 -2.592 1 78.69 30 GLU B C 1
ATOM 2334 O O . GLU B 1 30 ? -9.734 3.428 -2.266 1 78.69 30 GLU B O 1
ATOM 2339 N N . ALA B 1 31 ? -9.148 1.827 -3.754 1 77 31 ALA B N 1
ATOM 2340 C CA . ALA B 1 31 ? -8.75 2.812 -4.754 1 77 31 ALA B CA 1
ATOM 2341 C C . ALA B 1 31 ? -9.961 3.537 -5.328 1 77 31 ALA B C 1
ATOM 2343 O O . ALA B 1 31 ? -9.867 4.703 -5.719 1 77 31 ALA B O 1
ATOM 2344 N N . VAL B 1 32 ? -11.055 2.832 -5.387 1 75.38 32 VAL B N 1
ATOM 2345 C CA . VAL B 1 32 ? -12.234 3.398 -6.031 1 75.38 32 VAL B CA 1
ATOM 2346 C C . VAL B 1 32 ? -13.344 3.576 -5 1 75.38 32 VAL B C 1
ATOM 2348 O O . VAL B 1 32 ? -13.602 2.68 -4.195 1 75.38 32 VAL B O 1
ATOM 2351 N N . GLU B 1 33 ? -13.852 4.781 -5.031 1 73.56 33 GLU B N 1
ATOM 2352 C CA . GLU B 1 33 ? -14.992 5.086 -4.168 1 73.56 33 GLU B CA 1
ATOM 2353 C C . GLU B 1 33 ? -16.125 5.738 -4.957 1 73.56 33 GLU B C 1
ATOM 2355 O O . GLU B 1 33 ? -15.875 6.469 -5.918 1 73.56 33 GLU B O 1
ATOM 2360 N N . LYS B 1 34 ? -17.297 5.363 -4.508 1 71.56 34 LYS B N 1
ATOM 2361 C CA . LYS B 1 34 ? -18.438 6.062 -5.109 1 71.56 34 LYS B CA 1
ATOM 2362 C C . LYS B 1 34 ? -18.312 7.57 -4.906 1 71.56 34 LYS B C 1
ATOM 2364 O O . LYS B 1 34 ? -17.922 8.031 -3.834 1 71.56 34 LYS B O 1
ATOM 2369 N N . TYR B 1 35 ? -18.656 8.281 -5.977 1 68.31 35 TYR B N 1
ATOM 2370 C CA . TYR B 1 35 ? -18.578 9.742 -5.926 1 68.31 35 TYR B CA 1
ATOM 2371 C C . TYR B 1 35 ? -19.516 10.312 -4.875 1 68.31 35 TYR B C 1
ATOM 2373 O O . TYR B 1 35 ? -20.656 9.859 -4.75 1 68.31 35 TYR B O 1
ATOM 2381 N N . SER B 1 36 ? -19.016 11.047 -4.031 1 64.5 36 SER B N 1
ATOM 2382 C CA . SER B 1 36 ? -19.797 11.859 -3.1 1 64.5 36 SER B CA 1
ATOM 2383 C C . SER B 1 36 ? -19.297 13.297 -3.074 1 64.5 36 SER B C 1
ATOM 2385 O O . SER B 1 36 ? -18.109 13.562 -3.268 1 64.5 36 SER B O 1
ATOM 2387 N N . ARG B 1 37 ? -20.156 14.25 -2.881 1 58.66 37 ARG B N 1
ATOM 2388 C CA . ARG B 1 37 ? -19.828 15.68 -2.859 1 58.66 37 ARG B CA 1
ATOM 2389 C C . ARG B 1 37 ? -18.844 16 -1.746 1 58.66 37 ARG B C 1
ATOM 2391 O O . ARG B 1 37 ? -18.125 17 -1.817 1 58.66 37 ARG B O 1
ATOM 2398 N N . SER B 1 38 ? -18.891 15.078 -0.838 1 57.09 38 SER B N 1
ATOM 2399 C CA . SER B 1 38 ? -18.062 15.305 0.33 1 57.09 38 SER B CA 1
ATOM 2400 C C . SER B 1 38 ? -16.594 15.016 0.022 1 57.09 38 SER B C 1
ATOM 2402 O O . SER B 1 38 ? -15.711 15.289 0.843 1 57.09 38 SER B O 1
ATOM 2404 N N . PHE B 1 39 ? -16.438 14.414 -1.16 1 54.12 39 PHE B N 1
ATOM 2405 C CA . PHE B 1 39 ? -15.07 14 -1.458 1 54.12 39 PHE B CA 1
ATOM 2406 C C . PHE B 1 39 ? -14.32 15.109 -2.191 1 54.12 39 PHE B C 1
ATOM 2408 O O . PHE B 1 39 ? -14.875 15.766 -3.072 1 54.12 39 PHE B O 1
ATOM 2415 N N . SER B 1 40 ? -13.188 15.438 -1.534 1 56.03 40 SER B N 1
ATOM 2416 C CA . SER B 1 40 ? -12.266 16.359 -2.189 1 56.03 40 SER B CA 1
ATOM 2417 C C . SER B 1 40 ? -11.211 15.609 -2.992 1 56.03 40 SER B C 1
ATOM 2419 O O . SER B 1 40 ? -10.648 14.617 -2.514 1 56.03 40 SER B O 1
ATOM 2421 N N . ASP B 1 41 ? -10.945 16.016 -4.277 1 61.44 41 ASP B N 1
ATOM 2422 C CA . ASP B 1 41 ? -9.836 15.578 -5.129 1 61.44 41 ASP B CA 1
ATOM 2423 C C . ASP B 1 41 ? -10.078 14.172 -5.668 1 61.44 41 ASP B C 1
ATOM 2425 O O . ASP B 1 41 ? -11.008 13.484 -5.242 1 61.44 41 ASP B O 1
ATOM 2429 N N . GLY B 1 42 ? -9.453 13.641 -6.629 1 61.72 42 GLY B N 1
ATOM 2430 C CA . GLY B 1 42 ? -9.547 12.359 -7.312 1 61.72 42 GLY B CA 1
ATOM 2431 C C . GLY B 1 42 ? -9.922 12.492 -8.773 1 61.72 42 GLY B C 1
ATOM 2432 O O . GLY B 1 42 ? -10.258 13.578 -9.242 1 61.72 42 GLY B O 1
ATOM 2433 N N . VAL B 1 43 ? -9.75 11.344 -9.305 1 66.38 43 VAL B N 1
ATOM 2434 C CA . VAL B 1 43 ? -10.062 11.312 -10.727 1 66.38 43 VAL B CA 1
ATOM 2435 C C . VAL B 1 43 ? -11.453 10.727 -10.938 1 66.38 43 VAL B C 1
ATOM 2437 O O . VAL B 1 43 ? -11.703 9.562 -10.617 1 66.38 43 VAL B O 1
ATOM 2440 N N . PRO B 1 44 ? -12.359 11.633 -11.383 1 67.5 44 PRO B N 1
ATOM 2441 C CA . PRO B 1 44 ? -13.695 11.094 -11.625 1 67.5 44 PRO B CA 1
ATOM 2442 C C . PRO B 1 44 ? -13.75 10.125 -12.797 1 67.5 44 PRO B C 1
ATOM 2444 O O . PRO B 1 44 ? -13.031 10.312 -13.789 1 67.5 44 PRO B O 1
ATOM 2447 N N . PHE B 1 45 ? -14.414 9.086 -12.633 1 69.12 45 PHE B N 1
ATOM 2448 C CA . PHE B 1 45 ? -14.68 8.18 -13.742 1 69.12 45 PHE B CA 1
ATOM 2449 C C . PHE B 1 45 ? -16.062 7.562 -13.617 1 69.12 45 PHE B C 1
ATOM 2451 O O . PHE B 1 45 ? -16.656 7.547 -12.531 1 69.12 45 PHE B O 1
ATOM 2458 N N . VAL B 1 46 ? -16.641 7.316 -14.797 1 68.62 46 VAL B N 1
ATOM 2459 C CA . VAL B 1 46 ? -17.984 6.746 -14.844 1 68.62 46 VAL B CA 1
ATOM 2460 C C . VAL B 1 46 ? -17.906 5.238 -15.062 1 68.62 46 VAL B C 1
ATOM 2462 O O . VAL B 1 46 ? -17.141 4.77 -15.906 1 68.62 46 VAL B O 1
ATOM 2465 N N . TYR B 1 47 ? -18.562 4.516 -14.211 1 67.56 47 TYR B N 1
ATOM 2466 C CA . TYR B 1 47 ? -18.703 3.07 -14.359 1 67.56 47 TYR B CA 1
ATOM 2467 C C . TYR B 1 47 ? -20.141 2.635 -14.125 1 67.56 47 TYR B C 1
ATOM 2469 O O . TYR B 1 47 ? -20.75 2.982 -13.102 1 67.56 47 TYR B O 1
ATOM 2477 N N . ALA B 1 48 ? -20.672 1.81 -15.125 1 69.56 48 ALA B N 1
ATOM 2478 C CA . ALA B 1 48 ? -22.047 1.321 -15.07 1 69.56 48 ALA B CA 1
ATOM 2479 C C . ALA B 1 48 ? -23.016 2.441 -14.695 1 69.56 48 ALA B C 1
ATOM 2481 O O . ALA B 1 48 ? -23.844 2.279 -13.797 1 69.56 48 ALA B O 1
ATOM 2482 N N . ASN B 1 49 ? -22.781 3.602 -15.102 1 69.25 49 ASN B N 1
ATOM 2483 C CA . ASN B 1 49 ? -23.656 4.766 -15.008 1 69.25 49 ASN B CA 1
ATOM 2484 C C . ASN B 1 49 ? -23.594 5.41 -13.633 1 69.25 49 ASN B C 1
ATOM 2486 O O . ASN B 1 49 ? -24.547 6.043 -13.188 1 69.25 49 ASN B O 1
ATOM 2490 N N . LYS B 1 50 ? -22.625 5.039 -12.961 1 75.5 50 LYS B N 1
ATOM 2491 C CA . LYS B 1 50 ? -22.391 5.676 -11.664 1 75.5 50 LYS B CA 1
ATOM 2492 C C . LYS B 1 50 ? -21.047 6.402 -11.641 1 75.5 50 LYS B C 1
ATOM 2494 O O . LYS B 1 50 ? -20.125 6.027 -12.359 1 75.5 50 LYS B O 1
ATOM 2499 N N . PHE B 1 51 ? -21.047 7.418 -10.891 1 73.56 51 PHE B N 1
ATOM 2500 C CA . PHE B 1 51 ? -19.844 8.234 -10.812 1 73.56 51 PHE B CA 1
ATOM 2501 C C . PHE B 1 51 ? -18.938 7.758 -9.68 1 73.56 51 PHE B C 1
ATOM 2503 O O . PHE B 1 51 ? -19.422 7.504 -8.57 1 73.56 51 PHE B O 1
ATOM 2510 N N . TYR B 1 52 ? -17.734 7.535 -10.039 1 74.12 52 TYR B N 1
ATOM 2511 C CA . TYR B 1 52 ? -16.734 7.082 -9.062 1 74.12 52 TYR B CA 1
ATOM 2512 C C . TYR B 1 52 ? -15.523 8.008 -9.055 1 74.12 52 TYR B C 1
ATOM 2514 O O . TYR B 1 52 ? -15.359 8.836 -9.953 1 74.12 52 TYR B O 1
ATOM 2522 N N . LEU B 1 53 ? -14.836 7.969 -7.953 1 72.31 53 LEU B N 1
ATOM 2523 C CA . LEU B 1 53 ? -13.539 8.641 -7.84 1 72.31 53 LEU B CA 1
ATOM 2524 C C . LEU B 1 53 ? -12.422 7.629 -7.617 1 72.31 53 LEU B C 1
ATOM 2526 O O . LEU B 1 53 ? -12.594 6.656 -6.875 1 72.31 53 LEU B O 1
ATOM 2530 N N . ILE B 1 54 ? -11.398 7.957 -8.32 1 74.56 54 ILE B N 1
ATOM 2531 C CA . ILE B 1 54 ? -10.195 7.152 -8.125 1 74.56 54 ILE B CA 1
ATOM 2532 C C . ILE B 1 54 ? -9.266 7.844 -7.129 1 74.56 54 ILE B C 1
ATOM 2534 O O . ILE B 1 54 ? -8.977 9.031 -7.27 1 74.56 54 ILE B O 1
ATOM 2538 N N . ASN B 1 55 ? -8.93 7.07 -6.184 1 66.88 55 ASN B N 1
ATOM 2539 C CA . ASN B 1 55 ? -7.965 7.477 -5.168 1 66.88 55 ASN B CA 1
ATOM 2540 C C . ASN B 1 55 ? -8.281 8.859 -4.613 1 66.88 55 ASN B C 1
ATOM 2542 O O . ASN B 1 55 ? -7.438 9.758 -4.637 1 66.88 55 ASN B O 1
ATOM 2546 N N . PRO B 1 56 ? -9.484 9.023 -4.074 1 65.88 56 PRO B N 1
ATOM 2547 C CA . PRO B 1 56 ? -9.781 10.312 -3.436 1 65.88 56 PRO B CA 1
ATOM 2548 C C . PRO B 1 56 ? -9.016 10.508 -2.131 1 65.88 56 PRO B C 1
ATOM 2550 O O . PRO B 1 56 ? -8.352 9.586 -1.653 1 65.88 56 PRO B O 1
ATOM 2553 N N . ASP B 1 57 ? -9.117 11.781 -1.651 1 67.94 57 ASP B N 1
ATOM 2554 C CA . ASP B 1 57 ? -8.484 12.094 -0.374 1 67.94 57 ASP B CA 1
ATOM 2555 C C . ASP B 1 57 ? -8.969 11.156 0.727 1 67.94 57 ASP B C 1
ATOM 2557 O O . ASP B 1 57 ? -10.148 10.805 0.776 1 67.94 57 ASP B O 1
ATOM 2561 N N . ILE B 1 58 ? -8.078 10.688 1.541 1 67.06 58 ILE B N 1
ATOM 2562 C CA . ILE B 1 58 ? -8.352 9.68 2.561 1 67.06 58 ILE B CA 1
ATOM 2563 C C . ILE B 1 58 ? -9.305 10.258 3.609 1 67.06 58 ILE B C 1
ATOM 2565 O O . ILE B 1 58 ? -10.148 9.531 4.152 1 67.06 58 ILE B O 1
ATOM 2569 N N . THR B 1 59 ? -9.109 11.523 3.908 1 65.12 59 THR B N 1
ATOM 2570 C CA . THR B 1 59 ? -9.93 12.102 4.969 1 65.12 59 THR B CA 1
ATOM 2571 C C . THR B 1 59 ? -11.406 12.008 4.617 1 65.12 59 THR B C 1
ATOM 2573 O O . THR B 1 59 ? -12.242 11.758 5.488 1 65.12 59 THR B O 1
ATOM 2576 N N . SER B 1 60 ? -11.695 12.164 3.416 1 64.69 60 SER B N 1
ATOM 2577 C CA . SER B 1 60 ? -13.078 12.055 2.965 1 64.69 60 SER B CA 1
ATOM 2578 C C . SER B 1 60 ? -13.617 10.648 3.176 1 64.69 60 SER B C 1
ATOM 2580 O O . SER B 1 60 ? -14.805 10.461 3.451 1 64.69 60 SER B O 1
ATOM 2582 N N . ARG B 1 61 ? -12.734 9.734 3.064 1 67.44 61 ARG B N 1
ATOM 2583 C CA . ARG B 1 61 ? -13.133 8.344 3.238 1 67.44 61 ARG B CA 1
ATOM 2584 C C . ARG B 1 61 ? -13.359 8.016 4.711 1 67.44 61 ARG B C 1
ATOM 2586 O O . ARG B 1 61 ? -14.227 7.211 5.047 1 67.44 61 ARG B O 1
ATOM 2593 N N . LEU B 1 62 ? -12.562 8.633 5.477 1 69.81 62 LEU B N 1
ATOM 2594 C CA . LEU B 1 62 ? -12.664 8.406 6.914 1 69.81 62 LEU B CA 1
ATOM 2595 C C . LEU B 1 62 ? -13.961 8.984 7.469 1 69.81 62 LEU B C 1
ATOM 2597 O O . LEU B 1 62 ? -14.516 8.461 8.438 1 69.81 62 LEU B O 1
ATOM 2601 N N . ILE B 1 63 ? -14.398 10 6.773 1 62.28 63 ILE B N 1
ATOM 2602 C CA . ILE B 1 63 ? -15.625 10.664 7.199 1 62.28 63 ILE B CA 1
ATOM 2603 C C . ILE B 1 63 ? -16.781 9.68 7.152 1 62.28 63 ILE B C 1
ATOM 2605 O O . ILE B 1 63 ? -17.734 9.781 7.941 1 62.28 63 ILE B O 1
ATOM 2609 N N . LEU B 1 64 ? -16.594 8.828 6.305 1 62.28 64 LEU B N 1
ATOM 2610 C CA . LEU B 1 64 ? -17.703 7.914 6.062 1 62.28 64 LEU B CA 1
ATOM 2611 C C . LEU B 1 64 ? -17.672 6.746 7.043 1 62.28 64 LEU B C 1
ATOM 2613 O O . LEU B 1 64 ? -18.656 6.012 7.168 1 62.28 64 LEU B O 1
ATOM 2617 N N . ARG B 1 65 ? -16.609 6.785 7.695 1 69.5 65 ARG B N 1
ATOM 2618 C CA . ARG B 1 65 ? -16.469 5.637 8.586 1 69.5 65 ARG B CA 1
ATOM 2619 C C . ARG B 1 65 ? -16.734 6.031 10.039 1 69.5 65 ARG B C 1
ATOM 2621 O O . ARG B 1 65 ? -16.469 7.168 10.438 1 69.5 65 ARG B O 1
ATOM 2628 N N . ASN B 1 66 ? -17.438 5.363 10.844 1 73.81 66 ASN B N 1
ATOM 2629 C CA . ASN B 1 66 ? -17.672 5.551 12.273 1 73.81 66 ASN B CA 1
ATOM 2630 C C . ASN B 1 66 ? -16.609 4.84 13.102 1 73.81 66 ASN B C 1
ATOM 2632 O O . ASN B 1 66 ? -16.75 3.666 13.438 1 73.81 66 ASN B O 1
ATOM 2636 N N . PHE B 1 67 ? -15.656 5.664 13.531 1 79.06 67 PHE B N 1
ATOM 2637 C CA . PHE B 1 67 ? -14.562 5.066 14.289 1 79.06 67 PHE B CA 1
ATOM 2638 C C . PHE B 1 67 ? -14.859 5.113 15.789 1 79.06 67 PHE B C 1
ATOM 2640 O O . PHE B 1 67 ? -15.539 6.027 16.266 1 79.06 67 PHE B O 1
ATOM 2647 N N . SER B 1 68 ? -14.344 4.18 16.469 1 84.12 68 SER B N 1
ATOM 2648 C CA . SER B 1 68 ? -14.445 4.129 17.922 1 84.12 68 SER B CA 1
ATOM 2649 C C . SER B 1 68 ? -13.594 5.211 18.578 1 84.12 68 SER B C 1
ATOM 2651 O O . SER B 1 68 ? -12.82 5.891 17.906 1 84.12 68 SER B O 1
ATOM 2653 N N . GLU B 1 69 ? -13.82 5.348 19.844 1 87.5 69 GLU B N 1
ATOM 2654 C CA . GLU B 1 69 ? -13 6.281 20.609 1 87.5 69 GLU B CA 1
ATOM 2655 C C . GLU B 1 69 ? -11.539 5.832 20.641 1 87.5 69 GLU B C 1
ATOM 2657 O O . GLU B 1 69 ? -11.25 4.637 20.609 1 87.5 69 GLU B O 1
ATOM 2662 N N . ASN B 1 70 ? -10.641 6.824 20.594 1 91.81 70 ASN B N 1
ATOM 2663 C CA . ASN B 1 70 ? -9.203 6.598 20.719 1 91.81 70 ASN B CA 1
ATOM 2664 C C . ASN B 1 70 ? -8.672 5.715 19.594 1 91.81 70 ASN B C 1
ATOM 2666 O O . ASN B 1 70 ? -7.914 4.773 19.844 1 91.81 70 ASN B O 1
ATOM 2670 N N . THR B 1 71 ? -9.148 5.98 18.422 1 91.81 71 THR B N 1
ATOM 2671 C CA . THR B 1 71 ? -8.719 5.23 17.25 1 91.81 71 THR B CA 1
ATOM 2672 C C . THR B 1 71 ? -7.43 5.809 16.672 1 91.81 71 THR B C 1
ATOM 2674 O O . THR B 1 71 ? -7.316 7.02 16.5 1 91.81 71 THR B O 1
ATOM 2677 N N . ARG B 1 72 ? -6.418 4.969 16.516 1 94.88 72 ARG B N 1
ATOM 2678 C CA . ARG B 1 72 ? -5.133 5.305 15.906 1 94.88 72 ARG B CA 1
ATOM 2679 C C . ARG B 1 72 ? -4.902 4.512 14.625 1 94.88 72 ARG B C 1
ATOM 2681 O O . ARG B 1 72 ? -4.68 3.301 14.672 1 94.88 72 ARG B O 1
ATOM 2688 N N . ILE B 1 73 ? -4.945 5.207 13.484 1 93.5 73 ILE B N 1
ATOM 2689 C CA . ILE B 1 73 ? -4.801 4.508 12.211 1 93.5 73 ILE B CA 1
ATOM 2690 C C . ILE B 1 73 ? -3.824 5.266 11.32 1 93.5 73 ILE B C 1
ATOM 2692 O O . ILE B 1 73 ? -3.602 6.465 11.508 1 93.5 73 ILE B O 1
ATOM 2696 N N . PHE B 1 74 ? -3.232 4.547 10.445 1 95.44 74 PHE B N 1
ATOM 2697 C CA . PHE B 1 74 ? -2.412 5.207 9.438 1 95.44 74 PHE B CA 1
ATOM 2698 C C . PHE B 1 74 ? -2.57 4.527 8.078 1 95.44 74 PHE B C 1
ATOM 2700 O O . PHE B 1 74 ? -3.182 3.461 7.984 1 95.44 74 PHE B O 1
ATOM 2707 N N . TYR B 1 75 ? -2.049 5.203 7.066 1 92.81 75 TYR B N 1
ATOM 2708 C CA . TYR B 1 75 ? -2.154 4.676 5.711 1 92.81 75 TYR B CA 1
ATOM 2709 C C . TYR B 1 75 ? -0.957 5.098 4.867 1 92.81 75 TYR B C 1
ATOM 2711 O O . TYR B 1 75 ? -0.337 6.129 5.133 1 92.81 75 TYR B O 1
ATOM 2719 N N . ILE B 1 76 ? -0.578 4.234 3.982 1 93.81 76 ILE B N 1
ATOM 2720 C CA . ILE B 1 76 ? 0.246 4.57 2.828 1 93.81 76 ILE B CA 1
ATOM 2721 C C . ILE B 1 76 ? -0.597 4.512 1.557 1 93.81 76 ILE B C 1
ATOM 2723 O O . ILE B 1 76 ? -1.12 3.455 1.199 1 93.81 76 ILE B O 1
ATOM 2727 N N . TYR B 1 77 ? -0.681 5.684 0.914 1 87.88 77 TYR B N 1
ATOM 2728 C CA . TYR B 1 77 ? -1.695 5.738 -0.133 1 87.88 77 TYR B CA 1
ATOM 2729 C C . TYR B 1 77 ? -1.245 6.629 -1.283 1 87.88 77 TYR B C 1
ATOM 2731 O O . TYR B 1 77 ? -0.639 7.68 -1.062 1 87.88 77 TYR B O 1
ATOM 2739 N N . GLU B 1 78 ? -1.585 6.133 -2.486 1 86.62 78 GLU B N 1
ATOM 2740 C CA . GLU B 1 78 ? -1.335 6.965 -3.658 1 86.62 78 GLU B CA 1
ATOM 2741 C C . GLU B 1 78 ? -2.479 7.949 -3.893 1 86.62 78 GLU B C 1
ATOM 2743 O O . GLU B 1 78 ? -3.631 7.539 -4.059 1 86.62 78 GLU B O 1
ATOM 2748 N N . LYS B 1 79 ? -2.172 9.148 -3.881 1 79.56 79 LYS B N 1
ATOM 2749 C CA . LYS B 1 79 ? -3.123 10.203 -4.219 1 79.56 79 LYS B CA 1
ATOM 2750 C C . LYS B 1 79 ? -2.916 10.688 -5.652 1 79.56 79 LYS B C 1
ATOM 2752 O O . LYS B 1 79 ? -1.785 10.961 -6.062 1 79.56 79 LYS B O 1
ATOM 2757 N N . LEU B 1 80 ? -4.059 10.695 -6.336 1 76.19 80 LEU B N 1
ATOM 2758 C CA . LEU B 1 80 ? -3.994 11.164 -7.719 1 76.19 80 LEU B CA 1
ATOM 2759 C C . LEU B 1 80 ? -4.703 12.5 -7.871 1 76.19 80 LEU B C 1
ATOM 2761 O O . LEU B 1 80 ? -5.781 12.703 -7.312 1 76.19 80 LEU B O 1
ATOM 2765 N N . SER B 1 81 ? -4.027 13.391 -8.5 1 69.06 81 SER B N 1
ATOM 2766 C CA . SER B 1 81 ? -4.688 14.648 -8.852 1 69.06 81 SER B CA 1
ATOM 2767 C C . SER B 1 81 ? -5.586 14.484 -10.07 1 69.06 81 SER B C 1
ATOM 2769 O O . SER B 1 81 ? -5.578 13.43 -10.719 1 69.06 81 SER B O 1
ATOM 2771 N N . ARG B 1 82 ? -6.262 15.547 -10.336 1 66.69 82 ARG B N 1
ATOM 2772 C CA . ARG B 1 82 ? -7.121 15.547 -11.516 1 66.69 82 ARG B CA 1
ATOM 2773 C C . ARG B 1 82 ? -6.297 15.438 -12.789 1 66.69 82 ARG B C 1
ATOM 2775 O O . ARG B 1 82 ? -6.789 14.961 -13.812 1 66.69 82 ARG B O 1
ATOM 2782 N N . SER B 1 83 ? -5.023 15.938 -12.734 1 67.69 83 SER B N 1
ATOM 2783 C CA . SER B 1 83 ? -4.129 15.852 -13.883 1 67.69 83 SER B CA 1
ATOM 2784 C C . SER B 1 83 ? -3.324 14.555 -13.867 1 67.69 83 SER B C 1
ATOM 2786 O O . SER B 1 83 ? -2.293 14.453 -14.531 1 67.69 83 SER B O 1
ATOM 2788 N N . LEU B 1 84 ? -3.611 13.602 -13.008 1 70.5 84 LEU B N 1
ATOM 2789 C CA . LEU B 1 84 ? -3.055 12.258 -12.914 1 70.5 84 LEU B CA 1
ATOM 2790 C C . LEU B 1 84 ? -1.651 12.289 -12.32 1 70.5 84 LEU B C 1
ATOM 2792 O O . LEU B 1 84 ? -0.871 11.352 -12.516 1 70.5 84 LEU B O 1
ATOM 2796 N N . GLU B 1 85 ? -1.398 13.461 -11.711 1 75.38 85 GLU B N 1
ATOM 2797 C CA . GLU B 1 85 ? -0.148 13.461 -10.961 1 75.38 85 GLU B CA 1
ATOM 2798 C C . GLU B 1 85 ? -0.255 12.594 -9.711 1 75.38 85 GLU B C 1
ATOM 2800 O O . GLU B 1 85 ? -1.272 12.617 -9.016 1 75.38 85 GLU B O 1
ATOM 2805 N N . SER B 1 86 ? 0.801 11.75 -9.57 1 80.44 86 SER B N 1
ATOM 2806 C CA . SER B 1 86 ? 0.774 10.766 -8.484 1 80.44 86 SER B CA 1
ATOM 2807 C C . SER B 1 86 ? 1.674 11.195 -7.332 1 80.44 86 SER B C 1
ATOM 2809 O O . SER B 1 86 ? 2.773 11.711 -7.551 1 80.44 86 SER B O 1
ATOM 2811 N N . GLU B 1 87 ? 1.057 11.133 -6.133 1 85.12 87 GLU B N 1
ATOM 2812 C CA . GLU B 1 87 ? 1.81 11.242 -4.887 1 85.12 87 GLU B CA 1
ATOM 2813 C C . GLU B 1 87 ? 1.543 10.055 -3.973 1 85.12 87 GLU B C 1
ATOM 2815 O O . GLU B 1 87 ? 0.419 9.547 -3.91 1 85.12 87 GLU B O 1
ATOM 2820 N N . ILE B 1 88 ? 2.574 9.594 -3.426 1 91.38 88 ILE B N 1
ATOM 2821 C CA . ILE B 1 88 ? 2.383 8.578 -2.395 1 91.38 88 ILE B CA 1
ATOM 2822 C C . ILE B 1 88 ? 2.463 9.227 -1.013 1 91.38 88 ILE B C 1
ATOM 2824 O O . ILE B 1 88 ? 3.523 9.703 -0.604 1 91.38 88 ILE B O 1
ATOM 2828 N N . GLU B 1 89 ? 1.357 9.203 -0.354 1 92.62 89 GLU B N 1
ATOM 2829 C CA . GLU B 1 89 ? 1.26 9.844 0.951 1 92.62 89 GLU B CA 1
ATOM 2830 C C . GLU B 1 89 ? 1.302 8.82 2.08 1 92.62 89 GLU B C 1
ATOM 2832 O O . GLU B 1 89 ? 0.749 7.727 1.952 1 92.62 89 GLU B O 1
ATOM 2837 N N . ALA B 1 90 ? 2 9.164 3.066 1 96.31 90 ALA B N 1
ATOM 2838 C CA . ALA B 1 90 ? 1.898 8.477 4.352 1 96.31 90 ALA B CA 1
ATOM 2839 C C . ALA B 1 90 ? 1.201 9.352 5.387 1 96.31 90 ALA B C 1
ATOM 2841 O O . ALA B 1 90 ? 1.695 10.43 5.734 1 96.31 90 ALA B O 1
ATOM 2842 N N . GLY B 1 91 ? 0.066 8.891 5.844 1 94.5 91 GLY B N 1
ATOM 2843 C CA . GLY B 1 91 ? -0.698 9.703 6.777 1 94.5 91 GLY B CA 1
ATOM 2844 C C . GLY B 1 91 ? -1.106 8.945 8.031 1 94.5 91 GLY B C 1
ATOM 2845 O O . GLY B 1 91 ? -1.127 7.715 8.039 1 94.5 91 GLY B O 1
ATOM 2846 N N . LEU B 1 92 ? -1.295 9.656 9.039 1 95.38 92 LEU B N 1
ATOM 2847 C CA . LEU B 1 92 ? -1.759 9.109 10.305 1 95.38 92 LEU B CA 1
ATOM 2848 C C . LEU B 1 92 ? -2.908 9.938 10.867 1 95.38 92 LEU B C 1
ATOM 2850 O O . LEU B 1 92 ? -2.969 11.148 10.648 1 95.38 92 LEU B O 1
ATOM 2854 N N . GLU B 1 93 ? -3.867 9.211 11.531 1 92.31 93 GLU B N 1
ATOM 2855 C CA . GLU B 1 93 ? -5.051 9.852 12.086 1 92.31 93 GLU B CA 1
ATOM 2856 C C . GLU B 1 93 ? -5.309 9.391 13.516 1 92.31 93 GLU B C 1
ATOM 2858 O O . GLU B 1 93 ? -5.281 8.195 13.805 1 92.31 93 GLU B O 1
ATOM 2863 N N . LEU B 1 94 ? -5.445 10.336 14.336 1 93.69 94 LEU B N 1
ATOM 2864 C CA . LEU B 1 94 ? -5.988 10.141 15.672 1 93.69 94 LEU B CA 1
ATOM 2865 C C . LEU B 1 94 ? -7.449 10.57 15.734 1 93.69 94 LEU B C 1
ATOM 2867 O O . LEU B 1 94 ? -7.766 11.742 15.531 1 93.69 94 LEU B O 1
ATOM 2871 N N . ILE B 1 95 ? -8.305 9.633 16.031 1 90.81 95 ILE B N 1
ATOM 2872 C CA . ILE B 1 95 ? -9.734 9.93 15.945 1 90.81 95 ILE B CA 1
ATOM 2873 C C . ILE B 1 95 ? -10.383 9.797 17.312 1 90.81 95 ILE B C 1
ATOM 2875 O O . ILE B 1 95 ? -10.148 8.82 18.031 1 90.81 95 ILE B O 1
ATOM 2879 N N . ASN B 1 96 ? -11.188 10.711 17.656 1 91.12 96 ASN B N 1
ATOM 2880 C CA . ASN B 1 96 ? -11.969 10.742 18.891 1 91.12 96 ASN B CA 1
ATOM 2881 C C . ASN B 1 96 ? -11.078 10.68 20.125 1 91.12 96 ASN B C 1
ATOM 2883 O O . ASN B 1 96 ? -11.289 9.852 21 1 91.12 96 ASN B O 1
ATOM 2887 N N . VAL B 1 97 ? -10.117 11.453 20.156 1 92.25 97 VAL B N 1
ATOM 2888 C CA . VAL B 1 97 ? -9.211 11.68 21.266 1 92.25 97 VAL B CA 1
ATOM 2889 C C . VAL B 1 97 ? -9.305 13.133 21.734 1 92.25 97 VAL B C 1
ATOM 2891 O O . VAL B 1 97 ? -9.633 14.023 20.938 1 92.25 97 VAL B O 1
ATOM 2894 N N . ASN B 1 98 ? -9.055 13.305 22.969 1 93.25 98 ASN B N 1
ATOM 2895 C CA . ASN B 1 98 ? -9.008 14.664 23.5 1 93.25 98 ASN B CA 1
ATOM 2896 C C . ASN B 1 98 ? -8.062 15.547 22.688 1 93.25 98 ASN B C 1
ATOM 2898 O O . ASN B 1 98 ? -6.965 15.125 22.312 1 93.25 98 ASN B O 1
ATOM 2902 N N . GLU B 1 99 ? -8.492 16.75 22.438 1 92.94 99 GLU B N 1
ATOM 2903 C CA . GLU B 1 99 ? -7.781 17.625 21.516 1 92.94 99 GLU B CA 1
ATOM 2904 C C . GLU B 1 99 ? -6.391 17.969 22.047 1 92.94 99 GLU B C 1
ATOM 2906 O O . GLU B 1 99 ? -5.422 18 21.281 1 92.94 99 GLU B O 1
ATOM 2911 N N . GLU B 1 100 ? -6.324 18.281 23.297 1 93.88 100 GLU B N 1
ATOM 2912 C CA . GLU B 1 100 ? -5.027 18.625 23.875 1 93.88 100 GLU B CA 1
ATOM 2913 C C . GLU B 1 100 ? -4.035 17.469 23.719 1 93.88 100 GLU B C 1
ATOM 2915 O O . GLU B 1 100 ? -2.885 17.688 23.344 1 93.88 100 GLU B O 1
ATOM 2920 N N . LYS B 1 101 ? -4.488 16.312 24.031 1 95.69 101 LYS B N 1
ATOM 2921 C CA . LYS B 1 101 ? -3.654 15.117 23.922 1 95.69 101 LYS B CA 1
ATOM 2922 C C . LYS B 1 101 ? -3.275 14.836 22.469 1 95.69 101 LYS B C 1
ATOM 2924 O O . LYS B 1 101 ? -2.127 14.492 22.188 1 95.69 101 LYS B O 1
ATOM 2929 N N . SER B 1 102 ? -4.191 14.992 21.609 1 96.19 102 SER B N 1
ATOM 2930 C CA . SER B 1 102 ? -3.955 14.688 20.203 1 96.19 102 SER B CA 1
ATOM 2931 C C . SER B 1 102 ? -2.959 15.664 19.594 1 96.19 102 SER B C 1
ATOM 2933 O O . SER B 1 102 ? -2.131 15.273 18.766 1 96.19 102 SER B O 1
ATOM 2935 N N . ASN B 1 103 ? -3.029 16.953 20.016 1 96.81 103 ASN B N 1
ATOM 2936 C CA . ASN B 1 103 ? -2.104 17.969 19.516 1 96.81 103 ASN B CA 1
ATOM 2937 C C . ASN B 1 103 ? -0.654 17.594 19.812 1 96.81 103 ASN B C 1
ATOM 2939 O O . ASN B 1 103 ? 0.21 17.688 18.938 1 96.81 103 ASN B O 1
ATOM 2943 N N . ILE B 1 104 ? -0.504 17.141 21.016 1 97.81 104 ILE B N 1
ATOM 2944 C CA . ILE B 1 104 ? 0.85 16.844 21.469 1 97.81 104 ILE B CA 1
ATOM 2945 C C . ILE B 1 104 ? 1.338 15.547 20.828 1 97.81 104 ILE B C 1
ATOM 2947 O O . ILE B 1 104 ? 2.449 15.484 20.297 1 97.81 104 ILE B O 1
ATOM 2951 N N . GLU B 1 105 ? 0.556 14.555 20.844 1 97.94 105 GLU B N 1
ATOM 2952 C CA . GLU B 1 105 ? 0.93 13.242 20.312 1 97.94 105 GLU B CA 1
ATOM 2953 C C . GLU B 1 105 ? 1.264 13.312 18.828 1 97.94 105 GLU B C 1
ATOM 2955 O O . GLU B 1 105 ? 2.266 12.75 18.391 1 97.94 105 GLU B O 1
ATOM 2960 N N . ILE B 1 106 ? 0.482 14 18.094 1 98 106 ILE B N 1
ATOM 2961 C CA . ILE B 1 106 ? 0.638 14.031 16.641 1 98 106 ILE B CA 1
ATOM 2962 C C . ILE B 1 106 ? 1.976 14.664 16.281 1 98 106 ILE B C 1
ATOM 2964 O O . ILE B 1 106 ? 2.666 14.203 15.359 1 98 106 ILE B O 1
ATOM 2968 N N . LEU B 1 107 ? 2.33 15.703 16.969 1 98.5 107 LEU B N 1
ATOM 2969 C CA . LEU B 1 107 ? 3.584 16.391 16.688 1 98.5 107 LEU B CA 1
ATOM 2970 C C . LEU B 1 107 ? 4.777 15.555 17.141 1 98.5 107 LEU B C 1
ATOM 2972 O O . LEU B 1 107 ? 5.809 15.523 16.453 1 98.5 107 LEU B O 1
ATOM 2976 N N . ARG B 1 108 ? 4.637 14.859 18.219 1 98.44 108 ARG B N 1
ATOM 2977 C CA . ARG B 1 108 ? 5.715 14 18.688 1 98.44 108 ARG B CA 1
ATOM 2978 C C . ARG B 1 108 ? 5.945 12.836 17.734 1 98.44 108 ARG B C 1
ATOM 2980 O O . ARG B 1 108 ? 7.09 12.477 17.438 1 98.44 108 ARG B O 1
ATOM 2987 N N . VAL B 1 109 ? 4.887 12.242 17.312 1 98.56 109 VAL B N 1
ATOM 2988 C CA . VAL B 1 109 ? 5 11.141 16.344 1 98.56 109 VAL B CA 1
ATOM 2989 C C . VAL B 1 109 ? 5.664 11.648 15.07 1 98.56 109 VAL B C 1
ATOM 2991 O O . VAL B 1 109 ? 6.516 10.961 14.492 1 98.56 109 VAL B O 1
ATOM 2994 N N . LEU B 1 110 ? 5.277 12.836 14.656 1 98.62 110 LEU B N 1
ATOM 2995 C CA . LEU B 1 110 ? 5.848 13.438 13.461 1 98.62 110 LEU B CA 1
ATOM 2996 C C . LEU B 1 110 ? 7.352 13.641 13.617 1 98.62 110 LEU B C 1
ATOM 2998 O O . LEU B 1 110 ? 8.133 13.25 12.742 1 98.62 110 LEU B O 1
ATOM 3002 N N . ILE B 1 111 ? 7.738 14.227 14.703 1 98.69 111 ILE B N 1
ATOM 3003 C CA . ILE B 1 111 ? 9.141 14.5 14.969 1 98.69 111 ILE B CA 1
ATOM 3004 C C . ILE B 1 111 ? 9.938 13.195 14.984 1 98.69 111 ILE B C 1
ATOM 3006 O O . ILE B 1 111 ? 10.961 13.078 14.32 1 98.69 111 ILE B O 1
ATOM 3010 N N . LYS B 1 112 ? 9.445 12.211 15.664 1 98.69 112 LYS B N 1
ATOM 3011 C CA . LYS B 1 112 ? 10.133 10.922 15.773 1 98.69 112 LYS B CA 1
ATOM 3012 C C . LYS B 1 112 ? 10.219 10.242 14.406 1 98.69 112 LYS B C 1
ATOM 3014 O O . LYS B 1 112 ? 11.211 9.57 14.109 1 98.69 112 LYS B O 1
ATOM 3019 N N . THR B 1 113 ? 9.172 10.383 13.609 1 98.69 113 THR B N 1
ATOM 3020 C CA . THR B 1 113 ? 9.156 9.781 12.281 1 98.69 113 THR B CA 1
ATOM 3021 C C . THR B 1 113 ? 10.297 10.32 11.422 1 98.69 113 THR B C 1
ATOM 3023 O O . THR B 1 113 ? 11.062 9.555 10.836 1 98.69 113 THR B O 1
ATOM 3026 N N . LEU B 1 114 ? 10.477 11.625 11.43 1 98.44 114 LEU B N 1
ATOM 3027 C CA . LEU B 1 114 ? 11.523 12.234 10.617 1 98.44 114 LEU B CA 1
ATOM 3028 C C . LEU B 1 114 ? 12.906 11.914 11.172 1 98.44 114 LEU B C 1
ATOM 3030 O O . LEU B 1 114 ? 13.828 11.609 10.414 1 98.44 114 LEU B O 1
ATOM 3034 N N . GLU B 1 115 ? 13.008 11.914 12.484 1 98.44 115 GLU B N 1
ATOM 3035 C CA . GLU B 1 115 ? 14.281 11.562 13.109 1 98.44 115 GLU B CA 1
ATOM 3036 C C . GLU B 1 115 ? 14.68 10.125 12.781 1 98.44 115 GLU B C 1
ATOM 3038 O O . GLU B 1 115 ? 15.844 9.844 12.492 1 98.44 115 GLU B O 1
ATOM 3043 N N . ASN B 1 116 ? 13.703 9.219 12.859 1 98.06 116 ASN B N 1
ATOM 3044 C CA . ASN B 1 116 ? 13.969 7.812 12.57 1 98.06 116 ASN B CA 1
ATOM 3045 C C . ASN B 1 116 ? 14.391 7.609 11.117 1 98.06 116 ASN B C 1
ATOM 3047 O O . ASN B 1 116 ? 15.039 6.613 10.789 1 98.06 116 ASN B O 1
ATOM 3051 N N . LEU B 1 117 ? 14.039 8.531 10.273 1 97.62 117 LEU B N 1
ATOM 3052 C CA . LEU B 1 117 ? 14.461 8.469 8.883 1 97.62 117 LEU B CA 1
ATOM 3053 C C . LEU B 1 117 ? 15.836 9.086 8.703 1 97.62 117 LEU B C 1
ATOM 3055 O O . LEU B 1 117 ? 16.406 9.055 7.605 1 97.62 117 LEU B O 1
ATOM 3059 N N . GLY B 1 118 ? 16.344 9.703 9.789 1 96.81 118 GLY B N 1
ATOM 3060 C CA . GLY B 1 118 ? 17.625 10.367 9.719 1 96.81 118 GLY B CA 1
ATOM 3061 C C . GLY B 1 118 ? 17.531 11.812 9.273 1 96.81 118 GLY B C 1
ATOM 3062 O O . GLY B 1 118 ? 18.531 12.414 8.875 1 96.81 118 GLY B O 1
ATOM 3063 N N . ILE B 1 119 ? 16.422 12.32 9.234 1 96.81 119 ILE B N 1
ATOM 3064 C CA . ILE B 1 119 ? 16.203 13.719 8.867 1 96.81 119 ILE B CA 1
ATOM 3065 C C . ILE B 1 119 ? 16.078 14.562 10.133 1 96.81 119 ILE B C 1
ATOM 3067 O O . ILE B 1 119 ? 15.086 14.477 10.852 1 96.81 119 ILE B O 1
ATOM 3071 N N . TYR B 1 120 ? 17 15.43 10.32 1 96.94 120 TYR B N 1
ATOM 3072 C CA . TYR B 1 120 ? 17.031 16.203 11.555 1 96.94 120 TYR B CA 1
ATOM 3073 C C . TYR B 1 120 ? 16.828 17.688 11.281 1 96.94 120 TYR B C 1
ATOM 3075 O O . TYR B 1 120 ? 16.438 18.438 12.18 1 96.94 120 TYR B O 1
ATOM 3083 N N . ASP B 1 121 ? 17.109 18.031 10.023 1 96.44 121 ASP B N 1
ATOM 3084 C CA . ASP B 1 121 ? 16.984 19.438 9.656 1 96.44 121 ASP B CA 1
ATOM 3085 C C . ASP B 1 121 ? 15.609 19.75 9.078 1 96.44 121 ASP B C 1
ATOM 3087 O O . ASP B 1 121 ? 15.445 19.828 7.863 1 96.44 121 ASP B O 1
ATOM 3091 N N . PHE B 1 122 ? 14.656 19.922 9.898 1 98 122 PHE B N 1
ATOM 3092 C CA . PHE B 1 122 ? 13.305 20.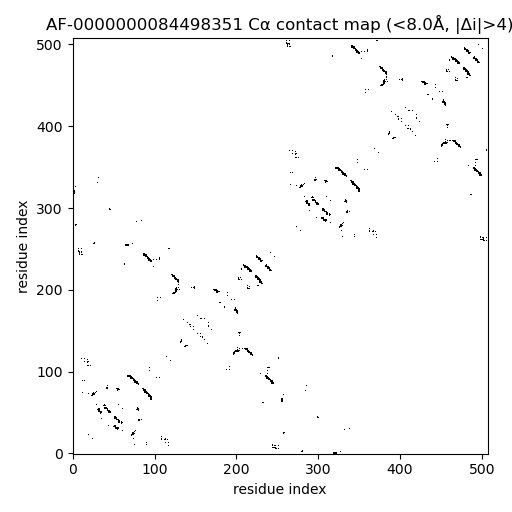297 9.508 1 98 122 PHE B CA 1
ATOM 3093 C C . PHE B 1 122 ? 12.688 21.25 10.523 1 98 122 PHE B C 1
ATOM 3095 O O . PHE B 1 122 ? 13.211 21.406 11.633 1 98 122 PHE B O 1
ATOM 3102 N N . LYS B 1 123 ? 11.625 21.906 10.094 1 97.5 123 LYS B N 1
ATOM 3103 C CA . LYS B 1 123 ? 10.82 22.781 10.945 1 97.5 123 LYS B CA 1
ATOM 3104 C C . LYS B 1 123 ? 9.336 22.469 10.789 1 97.5 123 LYS B C 1
ATOM 3106 O O . LYS B 1 123 ? 8.891 22.047 9.719 1 97.5 123 LYS B O 1
ATOM 3111 N N . ILE B 1 124 ? 8.672 22.641 11.891 1 98.06 124 ILE B N 1
ATOM 3112 C CA . ILE B 1 124 ? 7.219 22.516 11.898 1 98.06 124 ILE B CA 1
ATOM 3113 C C . ILE B 1 124 ? 6.586 23.859 12.219 1 98.06 124 ILE B C 1
ATOM 3115 O O . ILE B 1 124 ? 6.629 24.312 13.359 1 98.06 124 ILE B O 1
ATOM 3119 N N . ASP B 1 125 ? 6.039 24.453 11.203 1 95.81 125 ASP B N 1
ATOM 3120 C CA . ASP B 1 125 ? 5.312 25.703 11.406 1 95.81 125 ASP B CA 1
ATOM 3121 C C . ASP B 1 125 ? 3.889 25.438 11.891 1 95.81 125 ASP B C 1
ATOM 3123 O O . ASP B 1 125 ? 3.109 24.766 11.203 1 95.81 125 ASP B O 1
ATOM 3127 N N . ILE B 1 126 ? 3.561 25.906 13.062 1 96.25 126 ILE B N 1
ATOM 3128 C CA . ILE B 1 126 ? 2.229 25.656 13.602 1 96.25 126 ILE B CA 1
ATOM 3129 C C . ILE B 1 126 ? 1.432 26.953 13.648 1 96.25 126 ILE B C 1
ATOM 3131 O O . ILE B 1 126 ? 2.002 28.031 13.828 1 96.25 126 ILE B O 1
ATOM 3135 N N . SER B 1 127 ? 0.146 26.828 13.469 1 94 127 SER B N 1
ATOM 3136 C CA . SER B 1 127 ? -0.825 27.922 13.562 1 94 127 SER B CA 1
ATOM 3137 C C . SER B 1 127 ? -2.197 27.406 13.977 1 94 127 SER B C 1
ATOM 3139 O O . SER B 1 127 ? -2.328 26.25 14.414 1 94 127 SER B O 1
ATOM 3141 N N . VAL B 1 128 ? -3.121 28.25 14.117 1 91.88 128 VAL B N 1
ATOM 3142 C CA . VAL B 1 128 ? -4.508 27.859 14.375 1 91.88 128 VAL B CA 1
ATOM 3143 C C . VAL B 1 128 ? -5.371 28.234 13.172 1 91.88 128 VAL B C 1
ATOM 3145 O O . VAL B 1 128 ? -5.148 29.266 12.531 1 91.88 128 VAL B O 1
ATOM 3148 N N . SER B 1 129 ? -6.301 27.234 13.086 1 86.31 129 SER B N 1
ATOM 3149 C CA . SER B 1 129 ? -7.219 27.516 11.984 1 86.31 129 SER B CA 1
ATOM 3150 C C . SER B 1 129 ? -7.922 28.859 12.18 1 86.31 129 SER B C 1
ATOM 3152 O O . SER B 1 129 ? -8.312 29.203 13.297 1 86.31 129 SER B O 1
ATOM 3154 N N . ASN B 1 130 ? -8.008 29.781 11.234 1 81.19 130 ASN B N 1
ATOM 3155 C CA . ASN B 1 130 ? -8.727 31.047 11.234 1 81.19 130 ASN B CA 1
ATOM 3156 C C . ASN B 1 130 ? -8.031 32.094 12.109 1 81.19 130 ASN B C 1
ATOM 3158 O O . ASN B 1 130 ? -8.688 32.906 12.727 1 81.19 130 ASN B O 1
ATOM 3162 N N . ILE B 1 131 ? -6.84 31.953 12.258 1 87.06 131 ILE B N 1
ATOM 3163 C CA . ILE B 1 131 ? -6.055 32.812 13.148 1 87.06 131 ILE B CA 1
ATOM 3164 C C . ILE B 1 131 ? -6.316 34.281 12.812 1 87.06 131 ILE B C 1
ATOM 3166 O O . ILE B 1 131 ? -6.266 35.156 13.695 1 87.06 131 ILE B O 1
ATOM 3170 N N . PHE B 1 132 ? -6.738 34.594 11.633 1 87.94 132 PHE B N 1
ATOM 3171 C CA . PHE B 1 132 ? -6.93 35.969 11.195 1 87.94 132 PHE B CA 1
ATOM 3172 C C . PHE B 1 132 ? -8.398 36.344 11.266 1 87.94 132 PHE B C 1
ATOM 3174 O O . PHE B 1 132 ? -8.734 37.531 11.391 1 87.94 132 PHE B O 1
ATOM 3181 N N . SER B 1 133 ? -9.219 35.375 11.148 1 86.62 133 SER B N 1
ATOM 3182 C CA . SER B 1 133 ? -10.641 35.625 10.969 1 86.62 133 SER B CA 1
ATOM 3183 C C . SER B 1 133 ? -11.219 36.375 12.164 1 86.62 133 SER B C 1
ATOM 3185 O O . SER B 1 133 ? -12.164 37.156 12.016 1 86.62 133 SER B O 1
ATOM 3187 N N . GLY B 1 134 ? -10.75 36.156 13.305 1 84.38 134 GLY B N 1
ATOM 3188 C CA . GLY B 1 134 ? -11.266 36.844 14.484 1 84.38 134 GLY B CA 1
ATOM 3189 C C . GLY B 1 134 ? -11.164 38.344 14.398 1 84.38 134 GLY B C 1
ATOM 3190 O O . GLY B 1 134 ? -12.062 39.062 14.844 1 84.38 134 GLY B O 1
ATOM 3191 N N . LYS B 1 135 ? -10.133 38.781 13.773 1 88.88 135 LYS B N 1
ATOM 3192 C CA . LYS B 1 135 ? -9.883 40.219 13.727 1 88.88 135 LYS B CA 1
ATOM 3193 C C . LYS B 1 135 ? -10.406 40.812 12.43 1 88.88 135 LYS B C 1
ATOM 3195 O O . LYS B 1 135 ? -11.023 41.906 12.445 1 88.88 135 LYS B O 1
ATOM 3200 N N . ILE B 1 136 ? -10.195 40.125 11.359 1 93 136 ILE B N 1
ATOM 3201 C CA . ILE B 1 136 ? -10.469 40.812 10.094 1 93 136 ILE B CA 1
ATOM 3202 C C . ILE B 1 136 ? -11.758 40.281 9.492 1 93 136 ILE B C 1
ATOM 3204 O O . ILE B 1 136 ? -12.227 40.781 8.461 1 93 136 ILE B O 1
ATOM 3208 N N . GLY B 1 137 ? -12.297 39.312 10.102 1 91.69 137 GLY B N 1
ATOM 3209 C CA . GLY B 1 137 ? -13.508 38.688 9.586 1 91.69 137 GLY B CA 1
ATOM 3210 C C . GLY B 1 137 ? -13.227 37.562 8.602 1 91.69 137 GLY B C 1
ATOM 3211 O O . GLY B 1 137 ? -12.203 37.562 7.918 1 91.69 137 GLY B O 1
ATOM 3212 N N . LYS B 1 138 ? -14.141 36.594 8.492 1 87.94 138 LYS B N 1
ATOM 3213 C CA . LYS B 1 138 ? -14 35.406 7.668 1 87.94 138 LYS B CA 1
ATOM 3214 C C . LYS B 1 138 ? -13.906 35.781 6.188 1 87.94 138 LYS B C 1
ATOM 3216 O O . LYS B 1 138 ? -13.102 35.188 5.453 1 87.94 138 LYS B O 1
ATOM 3221 N N . ARG B 1 139 ? -14.695 36.656 5.758 1 90.12 139 ARG B N 1
ATOM 3222 C CA . ARG B 1 139 ? -14.742 37.031 4.352 1 90.12 139 ARG B CA 1
ATOM 3223 C C . ARG B 1 139 ? -13.406 37.625 3.896 1 90.12 139 ARG B C 1
ATOM 3225 O O . ARG B 1 139 ? -12.883 37.25 2.852 1 90.12 139 ARG B O 1
ATOM 3232 N N . ASN B 1 140 ? -12.945 38.562 4.668 1 91.81 140 ASN B N 1
ATOM 3233 C CA . ASN B 1 140 ? -11.656 39.156 4.348 1 91.81 140 ASN B CA 1
ATOM 3234 C C . ASN B 1 140 ? -10.547 38.094 4.344 1 91.81 140 ASN B C 1
ATOM 3236 O O . ASN B 1 140 ? -9.664 38.125 3.48 1 91.81 140 ASN B O 1
ATOM 3240 N N . TYR B 1 141 ? -10.625 37.281 5.27 1 89.62 141 TYR B N 1
ATOM 3241 C CA . TYR B 1 141 ? -9.609 36.219 5.379 1 89.62 141 TYR B CA 1
ATOM 3242 C C . TYR B 1 141 ? -9.617 35.344 4.148 1 89.62 141 TYR B C 1
ATOM 3244 O O . TYR B 1 141 ? -8.562 35.031 3.58 1 89.62 141 TYR B O 1
ATOM 3252 N N . GLU B 1 142 ? -10.703 34.844 3.766 1 86.56 142 GLU B N 1
ATOM 3253 C CA . GLU B 1 142 ? -10.828 34 2.59 1 86.56 142 GLU B CA 1
ATOM 3254 C C . GLU B 1 142 ? -10.258 34.688 1.35 1 86.56 142 GLU B C 1
ATOM 3256 O O . GLU B 1 142 ? -9.664 34.031 0.491 1 86.56 142 GLU B O 1
ATOM 3261 N N . LYS B 1 143 ? -10.406 35.938 1.362 1 86.69 143 LYS B N 1
ATOM 3262 C CA . LYS B 1 143 ? -9.977 36.719 0.211 1 86.69 143 LYS B CA 1
ATOM 3263 C C . LYS B 1 143 ? -8.453 36.75 0.111 1 86.69 143 LYS B C 1
ATOM 3265 O O . LYS B 1 143 ? -7.895 36.75 -0.99 1 86.69 143 LYS B O 1
ATOM 3270 N N . ILE B 1 144 ? -7.828 36.781 1.215 1 89.06 144 ILE B N 1
ATOM 3271 C CA . ILE B 1 144 ? -6.395 37.062 1.13 1 89.06 144 ILE B CA 1
ATOM 3272 C C . ILE B 1 144 ? -5.605 35.812 1.475 1 89.06 144 ILE B C 1
ATOM 3274 O O . ILE B 1 144 ? -4.375 35.812 1.439 1 89.06 144 ILE B O 1
ATOM 3278 N N . ARG B 1 145 ? -6.219 34.781 1.84 1 87.38 145 ARG B N 1
ATOM 3279 C CA . ARG B 1 145 ? -5.57 33.531 2.281 1 87.38 145 ARG B CA 1
ATOM 3280 C C . ARG B 1 145 ? -4.551 33.062 1.252 1 87.38 145 ARG B C 1
ATOM 3282 O O . ARG B 1 145 ? -3.449 32.625 1.61 1 87.38 145 ARG B O 1
ATOM 3289 N N . GLU B 1 146 ? -5.004 33.062 0.062 1 86.06 146 GLU B N 1
ATOM 3290 C CA . GLU B 1 146 ? -4.105 32.625 -1 1 86.06 146 GLU B CA 1
ATOM 3291 C C . GLU B 1 146 ? -2.863 33.5 -1.079 1 86.06 146 GLU B C 1
ATOM 3293 O O . GLU B 1 146 ? -1.764 33 -1.341 1 86.06 146 GLU B O 1
ATOM 3298 N N . TYR B 1 147 ? -3.061 34.781 -0.86 1 89.5 147 TYR B N 1
ATOM 3299 C CA . TYR B 1 147 ? -1.932 35.719 -0.885 1 89.5 147 TYR B CA 1
ATOM 3300 C C . TYR B 1 147 ? -0.993 35.469 0.288 1 89.5 147 TYR B C 1
ATOM 3302 O O . TYR B 1 147 ? 0.227 35.562 0.151 1 89.5 147 TYR B O 1
ATOM 3310 N N . ILE B 1 148 ? -1.57 35.125 1.367 1 87.5 148 ILE B N 1
ATOM 3311 C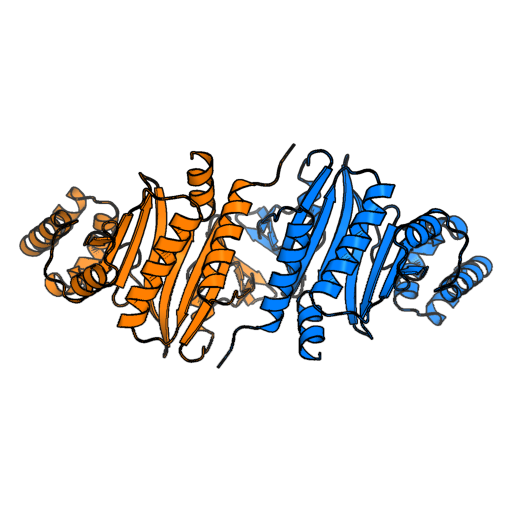 CA . ILE B 1 148 ? -0.789 34.812 2.559 1 87.5 148 ILE B CA 1
ATOM 3312 C C . ILE B 1 148 ? 0.063 33.562 2.303 1 87.5 148 ILE B C 1
ATOM 3314 O O . ILE B 1 148 ? 1.268 33.562 2.568 1 87.5 148 ILE B O 1
ATOM 3318 N N . LYS B 1 149 ? -0.557 32.594 1.739 1 81.25 149 LYS B N 1
ATOM 3319 C CA . LYS B 1 149 ? 0.122 31.344 1.433 1 81.25 149 LYS B CA 1
ATOM 3320 C C . LYS B 1 149 ? 1.342 31.578 0.547 1 81.25 149 LYS B C 1
ATOM 3322 O O . LYS B 1 149 ? 2.375 30.922 0.717 1 81.25 149 LYS B O 1
ATOM 3327 N N . MET B 1 150 ? 1.161 32.531 -0.281 1 83.44 150 MET B N 1
ATOM 3328 C CA . MET B 1 150 ? 2.211 32.781 -1.257 1 83.44 150 MET B CA 1
ATOM 3329 C C . MET B 1 150 ? 3.164 33.875 -0.741 1 83.44 150 MET B C 1
ATOM 3331 O O . MET B 1 150 ? 4.109 34.25 -1.434 1 83.44 150 MET B O 1
ATOM 3335 N N . ASN B 1 151 ? 2.887 34.344 0.367 1 82.25 151 ASN B N 1
ATOM 3336 C CA . ASN B 1 151 ? 3.639 35.469 0.913 1 82.25 151 ASN B CA 1
ATOM 3337 C C . ASN B 1 151 ? 3.66 36.625 -0.053 1 82.25 151 ASN B C 1
ATOM 3339 O O . ASN B 1 151 ? 4.711 37.25 -0.276 1 82.25 151 ASN B O 1
ATOM 3343 N N . ASP B 1 152 ? 2.564 36.844 -0.631 1 89.62 152 ASP B N 1
ATOM 3344 C CA . ASP B 1 152 ? 2.43 37.969 -1.562 1 89.62 152 ASP B CA 1
ATOM 3345 C C . ASP B 1 152 ? 1.939 39.219 -0.849 1 89.62 152 ASP B C 1
ATOM 3347 O O . ASP B 1 152 ? 0.767 39.594 -0.958 1 89.62 152 ASP B O 1
ATOM 3351 N N . PHE B 1 153 ? 2.84 39.938 -0.334 1 90.31 153 PHE B N 1
ATOM 3352 C CA . PHE B 1 153 ? 2.527 41.125 0.469 1 90.31 153 PHE B CA 1
ATOM 3353 C C . PHE B 1 153 ? 1.874 42.188 -0.385 1 90.31 153 PHE B C 1
ATOM 3355 O O . PHE B 1 153 ? 0.992 42.938 0.085 1 90.31 153 PHE B O 1
ATOM 3362 N N . ASN B 1 154 ? 2.387 42.281 -1.567 1 92.81 154 ASN B N 1
ATOM 3363 C CA . ASN B 1 154 ? 1.809 43.281 -2.461 1 92.81 154 ASN B CA 1
ATOM 3364 C C . ASN B 1 154 ? 0.333 43 -2.732 1 92.81 154 ASN B C 1
ATOM 3366 O O . ASN B 1 154 ? -0.493 43.906 -2.695 1 92.81 154 ASN B O 1
ATOM 3370 N N . ALA B 1 155 ? 0.082 41.781 -3.002 1 93.88 155 ALA B N 1
ATOM 3371 C CA . ALA B 1 155 ? -1.305 41.406 -3.25 1 93.88 155 ALA B CA 1
ATOM 3372 C C . ALA B 1 155 ? -2.164 41.625 -2.008 1 93.88 155 ALA B C 1
ATOM 3374 O O . ALA B 1 155 ? -3.326 42.031 -2.113 1 93.88 155 ALA B O 1
ATOM 3375 N N . ILE B 1 156 ? -1.596 41.406 -0.912 1 93.94 156 ILE B N 1
ATOM 3376 C CA . ILE B 1 156 ? -2.316 41.594 0.341 1 93.94 156 ILE B CA 1
ATOM 3377 C C . ILE B 1 156 ? -2.641 43.062 0.516 1 93.94 156 ILE B C 1
ATOM 3379 O O . ILE B 1 156 ? -3.781 43.438 0.816 1 93.94 156 ILE B O 1
ATOM 3383 N N . LYS B 1 157 ? -1.725 43.906 0.268 1 93.5 157 LYS B N 1
ATOM 3384 C CA . LYS B 1 157 ? -1.884 45.375 0.43 1 93.5 157 LYS B CA 1
ATOM 3385 C C . LYS B 1 157 ? -2.912 45.906 -0.551 1 93.5 157 LYS B C 1
ATOM 3387 O O . LYS B 1 157 ? -3.621 46.875 -0.241 1 93.5 157 LYS B O 1
ATOM 3392 N N . ASN B 1 158 ? -2.963 45.281 -1.678 1 94 158 ASN B N 1
ATOM 3393 C CA . ASN B 1 158 ? -3.846 45.75 -2.73 1 94 158 ASN B CA 1
ATOM 3394 C C . ASN B 1 158 ? -5.156 44.969 -2.77 1 94 158 ASN B C 1
ATOM 3396 O O . ASN B 1 158 ? -5.875 45 -3.771 1 94 158 ASN B O 1
ATOM 3400 N N . SER B 1 159 ? -5.434 44.25 -1.748 1 93.44 159 SER B N 1
ATOM 3401 C CA . SER B 1 159 ? -6.578 43.344 -1.743 1 93.44 159 SER B CA 1
ATOM 3402 C C . SER B 1 159 ? -7.887 44.094 -1.593 1 93.44 159 SER B C 1
ATOM 3404 O O . SER B 1 159 ? -8.961 43.531 -1.825 1 93.44 159 SER B O 1
ATOM 3406 N N . GLY B 1 160 ? -7.879 45.375 -1.229 1 93 160 GLY B N 1
ATOM 3407 C CA . GLY B 1 160 ? -9.078 46.188 -1.047 1 93 160 GLY B CA 1
ATOM 3408 C C . GLY B 1 160 ? -9.648 46.094 0.357 1 93 160 GLY B C 1
ATOM 3409 O O . GLY B 1 160 ? -10.688 46.688 0.65 1 93 160 GLY B O 1
ATOM 3410 N N . ILE B 1 161 ? -9.031 45.375 1.189 1 94 161 ILE B N 1
ATOM 3411 C CA . ILE B 1 161 ? -9.461 45.281 2.58 1 94 161 ILE B CA 1
ATOM 3412 C C . ILE B 1 161 ? -8.984 46.531 3.355 1 94 161 ILE B C 1
ATOM 3414 O O . ILE B 1 161 ? -8.086 47.219 2.908 1 94 161 ILE B O 1
ATOM 3418 N N . LYS B 1 162 ? -9.695 46.781 4.473 1 95.06 162 LYS B N 1
ATOM 3419 C CA . LYS B 1 162 ? -9.375 47.938 5.297 1 95.06 162 LYS B CA 1
ATOM 3420 C C . LYS B 1 162 ? -7.906 47.938 5.711 1 95.06 162 LYS B C 1
ATOM 3422 O O . LYS B 1 162 ? -7.352 46.875 6.035 1 95.06 162 LYS B O 1
ATOM 3427 N N . LYS B 1 163 ? -7.348 49.125 5.715 1 94.75 163 LYS B N 1
ATOM 3428 C CA . LYS B 1 163 ? -5.926 49.281 6.008 1 94.75 163 LYS B CA 1
ATOM 3429 C C . LYS B 1 163 ? -5.578 48.719 7.379 1 94.75 163 LYS B C 1
ATOM 3431 O O . LYS B 1 163 ? -4.527 48.094 7.551 1 94.75 163 LYS B O 1
ATOM 3436 N N . GLU B 1 164 ? -6.418 49 8.305 1 95.5 164 GLU B N 1
ATOM 3437 C CA . GLU B 1 164 ? -6.176 48.5 9.656 1 95.5 164 GLU B CA 1
ATOM 3438 C C . GLU B 1 164 ? -6.035 46.969 9.68 1 95.5 164 GLU B C 1
ATOM 3440 O O . GLU B 1 164 ? -5.215 46.438 10.414 1 95.5 164 GLU B O 1
ATOM 3445 N N . TYR B 1 165 ? -6.867 46.312 8.891 1 95.38 165 TYR B N 1
ATOM 3446 C CA . TYR B 1 165 ? -6.828 44.844 8.805 1 95.38 165 TYR B CA 1
ATOM 3447 C C . TYR B 1 165 ? -5.559 44.375 8.109 1 95.38 165 TYR B C 1
ATOM 3449 O O . TYR B 1 165 ? -4.941 43.406 8.531 1 95.38 165 TYR B O 1
ATOM 3457 N N . ILE B 1 166 ? -5.164 45.094 7.086 1 95.12 166 ILE B N 1
ATOM 3458 C CA . ILE B 1 166 ? -3.951 44.75 6.344 1 95.12 166 ILE B CA 1
ATOM 3459 C C . ILE B 1 166 ? -2.738 44.875 7.266 1 95.12 166 ILE B C 1
ATOM 3461 O O . ILE B 1 166 ? -1.876 44 7.281 1 95.12 166 ILE B O 1
ATOM 3465 N N . ASP B 1 167 ? -2.732 46.031 7.984 1 94.88 167 ASP B N 1
ATOM 3466 C CA . ASP B 1 167 ? -1.627 46.25 8.914 1 94.88 167 ASP B CA 1
ATOM 3467 C C . ASP B 1 167 ? -1.535 45.125 9.945 1 94.88 167 ASP B C 1
ATOM 3469 O O . ASP B 1 167 ? -0.438 44.688 10.281 1 94.88 167 ASP B O 1
ATOM 3473 N N . TYR B 1 168 ? -2.635 44.781 10.406 1 93.81 168 TYR B N 1
ATOM 3474 C CA . TYR B 1 168 ? -2.689 43.688 11.367 1 93.81 168 TYR B CA 1
ATOM 3475 C C . TYR B 1 168 ? -2.139 42.406 10.766 1 93.81 168 TYR B C 1
ATOM 3477 O O . TYR B 1 168 ? -1.326 41.719 11.391 1 93.81 168 TYR B O 1
ATOM 3485 N N . VAL B 1 169 ? -2.58 42.031 9.609 1 93.88 169 VAL B N 1
ATOM 3486 C CA . VAL B 1 169 ? -2.168 40.812 8.93 1 93.88 169 VAL B CA 1
ATOM 3487 C C . VAL B 1 169 ? -0.656 40.844 8.711 1 93.88 169 VAL B C 1
ATOM 3489 O O . VAL B 1 169 ? 0.025 39.844 8.992 1 93.88 169 VAL B O 1
ATOM 3492 N N . ILE B 1 170 ? -0.171 41.906 8.258 1 92.62 170 ILE B N 1
ATOM 3493 C CA . ILE B 1 170 ? 1.255 42.031 7.98 1 92.62 170 ILE B CA 1
ATOM 3494 C C . ILE B 1 170 ? 2.051 41.906 9.273 1 92.62 170 ILE B C 1
ATOM 3496 O O . ILE B 1 170 ? 3.082 41.219 9.305 1 92.62 170 ILE B O 1
ATOM 3500 N N . LYS B 1 171 ? 1.578 42.562 10.289 1 92.06 171 LYS B N 1
ATOM 3501 C CA . LYS B 1 171 ? 2.227 42.438 11.586 1 92.06 171 LYS B CA 1
ATOM 3502 C C . LYS B 1 171 ? 2.277 41 12.047 1 92.06 171 LYS B C 1
ATOM 3504 O O . LYS B 1 171 ? 3.307 40.531 12.531 1 92.06 171 LYS B O 1
ATOM 3509 N N . MET B 1 172 ? 1.209 40.344 11.883 1 92.38 172 MET B N 1
ATOM 3510 C CA . MET B 1 172 ? 1.128 38.938 12.273 1 92.38 172 MET B CA 1
ATOM 3511 C C . MET B 1 172 ? 2.104 38.094 11.461 1 92.38 172 MET B C 1
ATOM 3513 O O . MET B 1 172 ? 2.779 37.219 12.016 1 92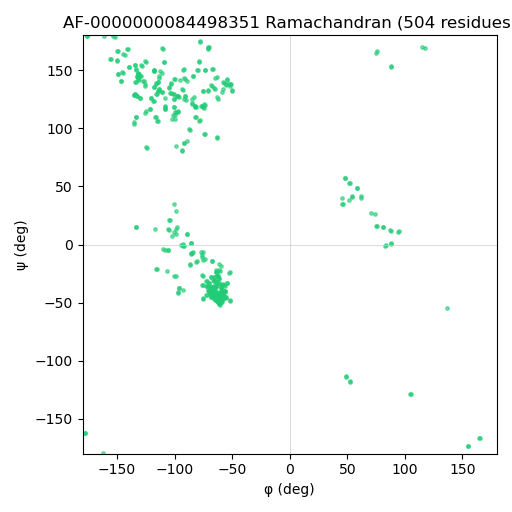.38 172 MET B O 1
ATOM 3517 N N . LEU B 1 173 ? 2.125 38.312 10.219 1 91.88 173 LEU B N 1
ATOM 3518 C CA . LEU B 1 173 ? 2.994 37.531 9.336 1 91.88 173 LEU B CA 1
ATOM 3519 C C . LEU B 1 173 ? 4.461 37.75 9.688 1 91.88 173 LEU B C 1
ATOM 3521 O O . LEU B 1 173 ? 5.285 36.844 9.539 1 91.88 173 LEU B O 1
ATOM 3525 N N . ASN B 1 174 ? 4.715 38.875 10.234 1 91.44 174 ASN B N 1
ATOM 3526 C CA . ASN B 1 174 ? 6.082 39.219 10.617 1 91.44 174 ASN B CA 1
ATOM 3527 C C . ASN B 1 174 ? 6.418 38.688 12.008 1 91.44 174 ASN B C 1
ATOM 3529 O O . ASN B 1 174 ? 7.543 38.844 12.484 1 91.44 174 ASN B O 1
ATOM 3533 N N . SER B 1 175 ? 5.512 38.031 12.578 1 91.19 175 SER B N 1
ATOM 3534 C CA . SER B 1 175 ? 5.711 37.594 13.953 1 91.19 175 SER B CA 1
ATOM 3535 C C . SER B 1 175 ? 6.121 36.125 13.992 1 91.19 175 SER B C 1
ATOM 3537 O O . SER B 1 175 ? 6.094 35.469 15.055 1 91.19 175 SER B O 1
ATOM 3539 N N . ARG B 1 176 ? 6.422 35.594 12.891 1 91.62 176 ARG B N 1
ATOM 3540 C CA . ARG B 1 176 ? 6.871 34.188 12.859 1 91.62 176 ARG B CA 1
ATOM 3541 C C . ARG B 1 176 ? 7.984 33.969 13.883 1 91.62 176 ARG B C 1
ATOM 3543 O O . ARG B 1 176 ? 8.93 34.75 13.969 1 91.62 176 ARG B O 1
ATOM 3550 N N . GLY B 1 177 ? 7.852 32.938 14.633 1 91.44 177 GLY B N 1
ATOM 3551 C CA . GLY B 1 177 ? 8.883 32.562 15.578 1 91.44 177 GLY B CA 1
ATOM 3552 C C . GLY B 1 177 ? 8.805 33.312 16.891 1 91.44 177 GLY B C 1
ATOM 3553 O O . GLY B 1 177 ? 9.594 33.062 17.797 1 91.44 177 GLY B O 1
ATOM 3554 N N . THR B 1 178 ? 7.805 34.188 16.922 1 87.06 178 THR B N 1
ATOM 3555 C CA . THR B 1 178 ? 7.625 34.938 18.156 1 87.06 178 THR B CA 1
ATOM 3556 C C . THR B 1 178 ? 6.348 34.531 18.875 1 87.06 178 THR B C 1
ATOM 3558 O O . THR B 1 178 ? 5.562 33.719 18.344 1 87.06 178 THR B O 1
ATOM 3561 N N . ASP B 1 179 ? 6.246 35 20.062 1 82.94 179 ASP B N 1
ATOM 3562 C CA . ASP B 1 179 ? 5.039 34.719 20.844 1 82.94 179 ASP B CA 1
ATOM 3563 C C . ASP B 1 179 ? 3.895 35.625 20.422 1 82.94 179 ASP B C 1
ATOM 3565 O O . ASP B 1 179 ? 4.012 36.844 20.516 1 82.94 179 ASP B O 1
ATOM 3569 N N . ILE B 1 180 ? 2.85 35.219 19.703 1 82.44 180 ILE B N 1
ATOM 3570 C CA . ILE B 1 180 ? 1.758 36.031 19.203 1 82.44 180 ILE B CA 1
ATOM 3571 C C . ILE B 1 180 ? 0.548 35.906 20.125 1 82.44 180 ILE B C 1
ATOM 3573 O O . ILE B 1 180 ? -0.569 36.281 19.75 1 82.44 180 ILE B O 1
ATOM 3577 N N . ASN B 1 181 ? 0.655 35.656 21.375 1 83 181 ASN B N 1
ATOM 3578 C CA . ASN B 1 181 ? -0.366 35.562 22.422 1 83 181 ASN B CA 1
ATOM 3579 C C . ASN B 1 181 ? -1.505 34.625 22.016 1 83 181 ASN B C 1
ATOM 3581 O O . ASN B 1 181 ? -2.676 35 22.094 1 83 181 ASN B O 1
ATOM 3585 N N . VAL B 1 182 ? -1.357 33.625 21.422 1 89.88 182 VAL B N 1
ATOM 3586 C CA . VAL B 1 182 ? -2.299 32.531 21.188 1 89.88 182 VAL B CA 1
ATOM 3587 C C . VAL B 1 182 ? -2.027 31.391 22.156 1 89.88 182 VAL B C 1
ATOM 3589 O O . VAL B 1 182 ? -1.077 30.625 21.969 1 89.88 182 VAL B O 1
ATOM 3592 N N . GLU B 1 183 ? -2.906 31.281 23.062 1 91.69 183 GLU B N 1
ATOM 3593 C CA . GLU B 1 183 ? -2.705 30.375 24.188 1 91.69 183 GLU B CA 1
ATOM 3594 C C . GLU B 1 183 ? -2.535 28.938 23.719 1 91.69 183 GLU B C 1
ATOM 3596 O O . GLU B 1 183 ? -1.664 28.219 24.219 1 91.69 183 GLU B O 1
ATOM 3601 N N . LEU B 1 184 ? -3.348 28.516 22.828 1 93.5 184 LEU B N 1
ATOM 3602 C CA . LEU B 1 184 ? -3.291 27.156 22.328 1 93.5 184 LEU B CA 1
ATOM 3603 C C . LEU B 1 184 ? -1.909 26.828 21.766 1 93.5 184 LEU B C 1
ATOM 3605 O O . LEU B 1 184 ? -1.338 25.781 22.062 1 93.5 184 LEU B O 1
ATOM 3609 N N . LEU B 1 185 ? -1.38 27.719 21 1 95.44 185 LEU B N 1
ATOM 3610 C CA . LEU B 1 185 ? -0.096 27.5 20.344 1 95.44 185 LEU B CA 1
ATOM 3611 C C . LEU B 1 185 ? 1.042 27.5 21.359 1 95.44 185 LEU B C 1
ATOM 3613 O O . LEU B 1 185 ? 1.966 26.688 21.266 1 95.44 185 LEU B O 1
ATOM 3617 N N . ASN B 1 186 ? 0.911 28.422 22.266 1 94 186 ASN B N 1
ATOM 3618 C CA . ASN B 1 186 ? 1.923 28.469 23.328 1 94 186 ASN B CA 1
ATOM 3619 C C . ASN B 1 186 ? 1.942 27.188 24.156 1 94 186 ASN B C 1
ATOM 3621 O O . ASN B 1 186 ? 3.012 26.688 24.5 1 94 186 ASN B O 1
ATOM 3625 N N . ASN B 1 187 ? 0.771 26.75 24.453 1 95.12 187 ASN B N 1
ATOM 3626 C CA . ASN B 1 187 ? 0.659 25.516 25.219 1 95.12 187 ASN B CA 1
ATOM 3627 C C . ASN B 1 187 ? 1.246 24.328 24.469 1 95.12 187 ASN B C 1
ATOM 3629 O O . ASN B 1 187 ? 1.944 23.5 25.047 1 95.12 187 ASN B O 1
ATOM 3633 N N . ILE B 1 188 ? 0.963 24.234 23.203 1 96.69 188 ILE B N 1
ATOM 3634 C CA . ILE B 1 188 ? 1.457 23.156 22.359 1 96.69 188 ILE B CA 1
ATOM 3635 C C . ILE B 1 188 ? 2.98 23.203 22.297 1 96.69 188 ILE B C 1
ATOM 3637 O O . ILE B 1 188 ? 3.652 22.188 22.484 1 96.69 188 ILE B O 1
ATOM 3641 N N . LYS B 1 189 ? 3.512 24.359 22.016 1 95.88 189 LYS B N 1
ATOM 3642 C CA . LYS B 1 189 ? 4.957 24.531 21.906 1 95.88 189 LYS B CA 1
ATOM 3643 C C . LYS B 1 189 ? 5.656 24.141 23.203 1 95.88 189 LYS B C 1
ATOM 3645 O O . LYS B 1 189 ? 6.672 23.438 23.172 1 95.88 189 LYS B O 1
ATOM 3650 N N . SER B 1 190 ? 5.121 24.531 24.297 1 95.5 190 SER B N 1
ATOM 3651 C CA . SER B 1 190 ? 5.695 24.219 25.609 1 95.5 190 SER B CA 1
ATOM 3652 C C . SER B 1 190 ? 5.625 22.734 25.891 1 95.5 190 SER B C 1
ATOM 3654 O O . SER B 1 190 ? 6.582 22.141 26.406 1 95.5 190 SER B O 1
ATOM 3656 N N . ALA B 1 191 ? 4.539 22.141 25.609 1 97.25 191 ALA B N 1
ATOM 3657 C CA . ALA B 1 191 ? 4.316 20.734 25.922 1 97.25 191 ALA B CA 1
ATOM 3658 C C . ALA B 1 191 ? 5.203 19.828 25.062 1 97.25 191 ALA B C 1
ATOM 3660 O O . ALA B 1 191 ? 5.75 18.844 25.547 1 97.25 191 ALA B O 1
ATOM 3661 N N . VAL B 1 192 ? 5.266 20.141 23.719 1 97.56 192 VAL B N 1
ATOM 3662 C CA . VAL B 1 192 ? 6.086 19.328 22.828 1 97.56 192 VAL B CA 1
ATOM 3663 C C . VAL B 1 192 ? 7.566 19.562 23.125 1 97.56 192 VAL B C 1
ATOM 3665 O O . VAL B 1 192 ? 8.383 18.641 23 1 97.56 192 VAL B O 1
ATOM 3668 N N . ASN B 1 193 ? 7.887 20.781 23.516 1 96.81 193 ASN B N 1
ATOM 3669 C CA . ASN B 1 193 ? 9.219 21.188 23.969 1 96.81 193 ASN B CA 1
ATOM 3670 C C . ASN B 1 193 ? 10.289 20.797 22.953 1 96.81 193 ASN B C 1
ATOM 3672 O O . ASN B 1 193 ? 11.258 20.125 23.297 1 96.81 193 ASN B O 1
ATOM 3676 N N . ASP B 1 194 ? 10.141 21.156 21.734 1 97.81 194 ASP B N 1
ATOM 3677 C CA . ASP B 1 194 ? 11.078 20.969 20.625 1 97.81 194 ASP B CA 1
ATOM 3678 C C . ASP B 1 194 ? 11.289 22.281 19.875 1 97.81 194 ASP B C 1
ATOM 3680 O O . ASP B 1 194 ? 10.336 22.891 19.391 1 97.81 194 ASP B O 1
ATOM 3684 N 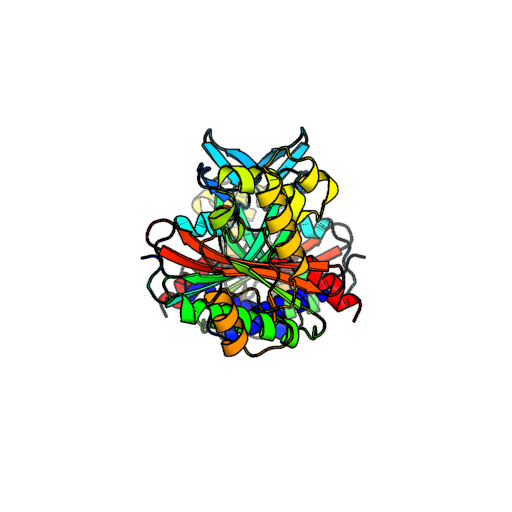N . ASP B 1 195 ? 12.492 22.75 19.688 1 95.94 195 ASP B N 1
ATOM 3685 C CA . ASP B 1 195 ? 12.82 24.047 19.109 1 95.94 195 ASP B CA 1
ATOM 3686 C C . ASP B 1 195 ? 12.445 24.094 17.625 1 95.94 195 ASP B C 1
ATOM 3688 O O . ASP B 1 195 ? 12.367 25.172 17.047 1 95.94 195 ASP B O 1
ATOM 3692 N N . ARG B 1 196 ? 12.211 23.047 17.125 1 97.62 196 ARG B N 1
ATOM 3693 C CA . ARG B 1 196 ? 11.883 23.016 15.703 1 97.62 196 ARG B CA 1
ATOM 3694 C C . ARG B 1 196 ? 10.422 23.391 15.461 1 97.62 196 ARG B C 1
ATOM 3696 O O . ARG B 1 196 ? 10.016 23.625 14.328 1 97.62 196 ARG B O 1
ATOM 3703 N N . ILE B 1 197 ? 9.664 23.391 16.484 1 97.75 197 ILE B N 1
ATOM 3704 C CA . ILE B 1 197 ? 8.297 23.875 16.391 1 97.75 197 ILE B CA 1
ATOM 3705 C C . ILE B 1 197 ? 8.289 25.406 16.359 1 97.75 197 ILE B C 1
ATOM 3707 O O . ILE B 1 197 ? 8.734 26.047 17.312 1 97.75 197 ILE B O 1
ATOM 3711 N N . ILE B 1 198 ? 7.785 25.984 15.305 1 96.44 198 ILE B N 1
ATOM 3712 C CA . ILE B 1 198 ? 7.785 27.438 15.109 1 96.44 198 ILE B CA 1
ATOM 3713 C C . ILE B 1 198 ? 6.348 27.938 14.969 1 96.44 198 ILE B C 1
ATOM 3715 O O . ILE B 1 198 ? 5.582 27.406 14.156 1 96.44 198 ILE B O 1
ATOM 3719 N N . ILE B 1 199 ? 6.004 28.875 15.766 1 96.25 199 ILE B N 1
ATOM 3720 C CA . ILE B 1 199 ? 4.707 29.516 15.57 1 96.25 199 ILE B CA 1
ATOM 3721 C C . ILE B 1 199 ? 4.77 30.453 14.359 1 96.25 199 ILE B C 1
ATOM 3723 O O . ILE B 1 199 ? 5.598 31.359 14.312 1 96.25 199 ILE B O 1
ATOM 3727 N N . ASP B 1 200 ? 3.955 30.141 13.336 1 94.69 200 ASP B N 1
ATOM 3728 C CA . ASP B 1 200 ? 3.936 30.938 12.117 1 94.69 200 ASP B CA 1
ATOM 3729 C C . ASP B 1 200 ? 2.504 31.219 11.664 1 94.69 200 ASP B C 1
ATOM 3731 O O . ASP B 1 200 ? 1.884 30.391 10.992 1 94.69 200 ASP B O 1
ATOM 3735 N N . PRO B 1 201 ? 2.023 32.406 11.875 1 92.12 201 PRO B N 1
ATOM 3736 C CA . PRO B 1 201 ? 0.662 32.75 11.453 1 92.12 201 PRO B CA 1
ATOM 3737 C C . PRO B 1 201 ? 0.456 32.594 9.945 1 92.12 201 PRO B C 1
ATOM 3739 O O . PRO B 1 201 ? -0.685 32.531 9.477 1 92.12 201 PRO B O 1
ATOM 3742 N N . GLY B 1 202 ? 1.478 32.562 9.211 1 89.69 202 GLY B N 1
ATOM 3743 C CA . GLY B 1 202 ? 1.375 32.406 7.766 1 89.69 202 GLY B CA 1
ATOM 3744 C C . GLY B 1 202 ? 1.049 31 7.332 1 89.69 202 GLY B C 1
ATOM 3745 O O . GLY B 1 202 ? 0.823 30.734 6.145 1 89.69 202 GLY B O 1
ATOM 3746 N N . THR B 1 203 ? 1.036 30.078 8.273 1 90.94 203 THR B N 1
ATOM 3747 C CA . THR B 1 203 ? 0.65 28.703 7.984 1 90.94 203 THR B CA 1
ATOM 3748 C C . THR B 1 203 ? -0.858 28.594 7.785 1 90.94 203 THR B C 1
ATOM 3750 O O . THR B 1 203 ? -1.611 28.453 8.75 1 90.94 203 THR B O 1
ATOM 3753 N N . VAL B 1 204 ? -1.296 28.656 6.492 1 82.62 204 VAL B N 1
ATOM 3754 C CA . VAL B 1 204 ? -2.727 28.766 6.227 1 82.62 204 VAL B CA 1
ATOM 3755 C C . VAL B 1 204 ? -3.121 27.766 5.133 1 82.62 204 VAL B C 1
ATOM 3757 O O . VAL B 1 204 ? -4.195 27.891 4.539 1 82.62 204 VAL B O 1
ATOM 3760 N N . ARG B 1 205 ? -2.33 26.812 4.812 1 71.75 205 ARG B N 1
ATOM 3761 C CA . ARG B 1 205 ? -2.539 25.906 3.684 1 71.75 205 ARG B CA 1
ATOM 3762 C C . ARG B 1 205 ? -3.795 25.062 3.879 1 71.75 205 ARG B C 1
ATOM 3764 O O . ARG B 1 205 ? -4.527 24.797 2.922 1 7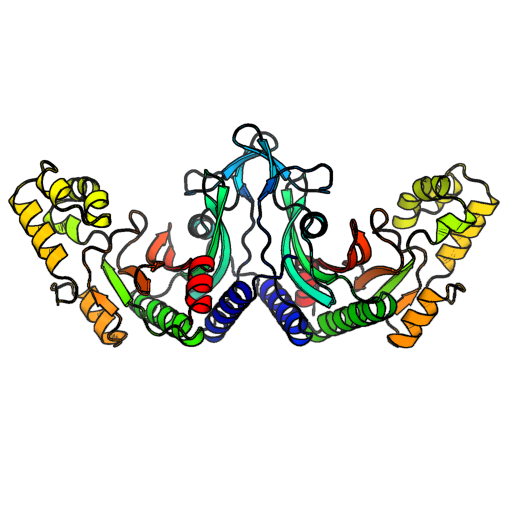1.75 205 ARG B O 1
ATOM 3771 N N . TYR B 1 206 ? -3.984 24.594 5.094 1 63.25 206 TYR B N 1
ATOM 3772 C CA . TYR B 1 206 ? -5.062 23.656 5.355 1 63.25 206 TYR B CA 1
ATOM 3773 C C . TYR B 1 206 ? -6.281 24.359 5.938 1 63.25 206 TYR B C 1
ATOM 3775 O O . TYR B 1 206 ? -6.27 24.766 7.102 1 63.25 206 TYR B O 1
ATOM 3783 N N . PHE B 1 207 ? -7.238 24.969 5.207 1 59.31 207 PHE B N 1
ATOM 3784 C CA . PHE B 1 207 ? -8.219 25.922 5.699 1 59.31 207 PHE B CA 1
ATOM 3785 C C . PHE B 1 207 ? -9.609 25.297 5.773 1 59.31 207 PHE B C 1
ATOM 3787 O O . PHE B 1 207 ? -10.391 25.609 6.672 1 59.31 207 PHE B O 1
ATOM 3794 N N . SER B 1 208 ? -9.906 24.219 5.012 1 62.66 208 SER B N 1
ATOM 3795 C CA . SER B 1 208 ? -11.352 24.078 4.887 1 62.66 208 SER B CA 1
ATOM 3796 C C . SER B 1 208 ? -11.922 23.156 5.957 1 62.66 208 SER B C 1
ATOM 3798 O O . SER B 1 208 ? -12.891 23.5 6.637 1 62.66 208 SER B O 1
ATOM 3800 N N . TYR B 1 209 ? -11.445 22.234 6.316 1 70.44 209 TYR B N 1
ATOM 3801 C CA . TYR B 1 209 ? -12.094 21.328 7.254 1 70.44 209 TYR B CA 1
ATOM 3802 C C . TYR B 1 209 ? -11.305 21.234 8.555 1 70.44 209 TYR B C 1
ATOM 3804 O O . TYR B 1 209 ? -11.727 20.562 9.5 1 70.44 209 TYR B O 1
ATOM 3812 N N . TYR B 1 210 ? -10.414 22.156 8.664 1 78.81 210 TYR B N 1
ATOM 3813 C CA . TYR B 1 210 ? -9.586 22.109 9.859 1 78.81 210 TYR B CA 1
ATOM 3814 C C . TYR B 1 210 ? -10.141 23.016 10.945 1 78.81 210 TYR B C 1
ATOM 3816 O O . TYR B 1 210 ? -10.695 24.078 10.656 1 78.81 210 TYR B O 1
ATOM 3824 N N . SER B 1 211 ? -10.078 22.578 12.203 1 83.62 211 SER B N 1
ATOM 3825 C CA . SER B 1 211 ? -10.508 23.312 13.391 1 83.62 211 SER B CA 1
ATOM 3826 C C . SER B 1 211 ? -9.453 23.234 14.492 1 83.62 211 SER B C 1
ATOM 3828 O O . SER B 1 211 ? -9.242 22.172 15.078 1 83.62 211 SER B O 1
ATOM 3830 N N . GLY B 1 212 ? -8.812 24.391 14.719 1 89.56 212 GLY B N 1
ATOM 3831 C CA . GLY B 1 212 ? -7.789 24.375 15.758 1 89.56 212 GLY B CA 1
ATOM 3832 C C . GLY B 1 212 ? -6.379 24.391 15.203 1 89.56 212 GLY B C 1
ATOM 3833 O O . GLY B 1 212 ? -6.047 25.203 14.344 1 89.56 212 GLY B O 1
ATOM 3834 N N . LEU B 1 213 ? -5.598 23.438 15.703 1 94.94 213 LEU B N 1
ATOM 3835 C CA . LEU B 1 213 ? -4.199 23.344 15.305 1 94.94 213 LEU B CA 1
ATOM 3836 C C . LEU B 1 213 ? -4.082 23.016 13.82 1 94.94 213 LEU B C 1
ATOM 3838 O O . LEU B 1 213 ? -4.797 22.156 13.312 1 94.94 213 LEU B O 1
ATOM 3842 N N . ILE B 1 214 ? -3.234 23.719 13.133 1 94.25 214 ILE B N 1
ATOM 3843 C CA . ILE B 1 214 ? -2.775 23.375 11.797 1 94.25 214 ILE B CA 1
ATOM 3844 C C . ILE B 1 214 ? -1.257 23.516 11.719 1 94.25 214 ILE B C 1
ATOM 3846 O O . ILE B 1 214 ? -0.665 24.312 12.438 1 94.25 214 ILE B O 1
ATOM 3850 N N . PHE B 1 215 ? -0.686 22.734 10.898 1 96 215 PHE B N 1
ATOM 3851 C CA . PHE B 1 215 ? 0.765 22.859 10.82 1 96 215 PHE B CA 1
ATOM 3852 C C . PHE B 1 215 ? 1.278 22.375 9.469 1 96 215 PHE B C 1
ATOM 3854 O O . PHE B 1 215 ? 0.599 21.625 8.773 1 96 215 PHE B O 1
ATOM 3861 N N . GLU B 1 216 ? 2.494 22.844 9.148 1 95 216 GLU B N 1
ATOM 3862 C CA . GLU B 1 216 ? 3.234 22.484 7.938 1 95 216 GLU B CA 1
ATOM 3863 C C . GLU B 1 216 ? 4.676 22.125 8.258 1 95 216 GLU B C 1
ATOM 3865 O O . GLU B 1 216 ? 5.277 22.672 9.18 1 95 216 GLU B O 1
ATOM 3870 N N . ILE B 1 217 ? 5.121 21.219 7.543 1 97.31 217 ILE B N 1
ATOM 3871 C CA . ILE B 1 217 ? 6.469 20.719 7.797 1 97.31 217 ILE B CA 1
ATOM 3872 C C . ILE B 1 217 ? 7.375 21.047 6.609 1 97.31 217 ILE B C 1
ATOM 3874 O O . ILE B 1 217 ? 7.035 20.75 5.461 1 97.31 217 ILE B O 1
ATOM 3878 N N . TYR B 1 218 ? 8.562 21.594 6.957 1 95.5 218 TYR B N 1
ATOM 3879 C CA . TYR B 1 218 ? 9.523 21.953 5.914 1 95.5 218 TYR B CA 1
ATOM 3880 C C . TYR B 1 218 ? 10.914 21.422 6.246 1 95.5 218 TYR B C 1
ATOM 3882 O O . TYR B 1 218 ? 11.305 21.391 7.414 1 95.5 218 TYR B O 1
ATOM 3890 N N . SER B 1 219 ? 11.641 20.984 5.312 1 95.88 219 SER B N 1
ATOM 3891 C CA . SER B 1 219 ? 13.078 20.75 5.363 1 95.88 219 SER B CA 1
ATOM 3892 C C . SER B 1 219 ? 13.797 21.484 4.242 1 95.88 219 SER B C 1
ATOM 3894 O O . SER B 1 219 ? 13.562 21.219 3.062 1 95.88 219 SER B O 1
ATOM 3896 N N . ASP B 1 220 ? 14.594 22.453 4.629 1 88.12 220 ASP B N 1
ATOM 3897 C CA . ASP B 1 220 ? 15.133 23.406 3.664 1 88.12 220 ASP B CA 1
ATOM 3898 C C . ASP B 1 220 ? 14.016 24.031 2.828 1 88.12 220 ASP B C 1
ATOM 3900 O O . ASP B 1 220 ? 13.055 24.578 3.375 1 88.12 220 ASP B O 1
ATOM 3904 N N . ASP B 1 221 ? 13.953 23.875 1.527 1 85.69 221 ASP B N 1
ATOM 3905 C CA . ASP B 1 221 ? 12.945 24.516 0.69 1 85.69 221 ASP B CA 1
ATOM 3906 C C . ASP B 1 221 ? 11.875 23.516 0.248 1 85.69 221 ASP B C 1
ATOM 3908 O O . ASP B 1 221 ? 11.008 23.844 -0.564 1 85.69 221 ASP B O 1
ATOM 3912 N N . TYR B 1 222 ? 11.961 22.375 0.934 1 92.56 222 TYR B N 1
ATOM 3913 C CA . TYR B 1 222 ? 11 21.375 0.525 1 92.56 222 TYR B CA 1
ATOM 3914 C C . TYR B 1 222 ? 9.812 21.328 1.483 1 92.56 222 TYR B C 1
ATOM 3916 O O . TYR B 1 222 ? 9.992 21.234 2.699 1 92.56 222 TYR B O 1
ATOM 3924 N N . PHE B 1 223 ? 8.656 21.469 0.987 1 93.25 223 PHE B N 1
ATOM 3925 C CA . PHE B 1 223 ? 7.445 21.141 1.738 1 93.25 223 PHE B CA 1
ATOM 3926 C C . PHE B 1 223 ? 7.258 19.641 1.85 1 93.25 223 PHE B C 1
ATOM 3928 O O . PHE B 1 223 ? 7.105 18.953 0.839 1 93.25 223 PHE B O 1
ATOM 3935 N N . ILE B 1 224 ? 7.219 19.125 3.037 1 95.94 224 ILE B N 1
ATOM 3936 C CA . ILE B 1 224 ? 7.176 17.672 3.27 1 95.94 224 ILE B CA 1
ATOM 3937 C C . ILE B 1 224 ? 5.727 17.234 3.471 1 95.94 224 ILE B C 1
ATOM 3939 O O . ILE B 1 224 ? 5.359 16.109 3.105 1 95.94 224 ILE B O 1
ATOM 3943 N N . GLY B 1 225 ? 4.98 18.016 4.113 1 94.69 225 GLY B N 1
ATOM 3944 C CA . GLY B 1 225 ? 3.609 17.688 4.457 1 94.69 225 GLY B CA 1
ATOM 3945 C C . GLY B 1 225 ? 3.021 18.594 5.52 1 94.69 225 GLY B C 1
ATOM 3946 O O . GLY B 1 225 ? 3.555 19.672 5.785 1 94.69 225 GLY B O 1
ATOM 3947 N N . GLY B 1 226 ? 1.878 18.156 6.07 1 94.44 226 GLY B N 1
ATOM 3948 C CA . GLY B 1 226 ? 1.185 18.938 7.09 1 94.44 226 GLY B CA 1
ATOM 3949 C C . GLY B 1 226 ? -0.037 18.219 7.645 1 94.44 226 GLY B C 1
ATOM 3950 O O . GLY B 1 226 ? -0.322 17.078 7.273 1 94.44 226 GLY B O 1
ATOM 3951 N N . GLY B 1 227 ? -0.642 18.891 8.539 1 93.25 227 GLY B N 1
ATOM 3952 C CA . GLY B 1 227 ? -1.817 18.328 9.188 1 93.25 227 GLY B CA 1
ATOM 3953 C C . GLY B 1 227 ? -2.457 19.281 10.188 1 93.25 227 GLY B C 1
ATOM 3954 O O . GLY B 1 227 ? -2.354 20.5 10.047 1 93.25 227 GLY B O 1
ATOM 3955 N N . GLY B 1 228 ? -3.268 18.609 11.031 1 93.38 228 GLY B N 1
ATOM 3956 C CA . GLY B 1 228 ? -3.975 19.406 12.023 1 93.38 228 GLY B CA 1
ATOM 3957 C C . GLY B 1 228 ? -5.258 18.75 12.5 1 93.38 228 GLY B C 1
ATOM 3958 O O . GLY B 1 228 ? -5.484 17.578 12.258 1 93.38 228 GLY B O 1
ATOM 3959 N N . ASN B 1 229 ? -5.953 19.562 13.297 1 92.19 229 ASN B N 1
ATOM 3960 C CA . ASN B 1 229 ? -7.234 19.109 13.828 1 92.19 229 ASN B CA 1
ATOM 3961 C C . ASN B 1 229 ? -8.367 19.359 12.836 1 92.19 229 ASN B C 1
ATOM 3963 O O . ASN B 1 229 ? -8.352 20.359 12.109 1 92.19 229 ASN B O 1
ATOM 3967 N N . TYR B 1 230 ? -9.297 18.406 12.875 1 86.62 230 TYR B N 1
ATOM 3968 C CA . TYR B 1 230 ? -10.484 18.578 12.039 1 86.62 230 TYR B CA 1
ATOM 3969 C C . TYR B 1 230 ? -11.695 17.906 12.68 1 86.62 230 TYR B C 1
ATOM 3971 O O . TYR B 1 230 ? -11.555 17.078 13.578 1 86.62 230 TYR B O 1
ATOM 3979 N N . LYS B 1 231 ? -12.836 18.391 12.242 1 80 231 LYS B N 1
ATOM 3980 C CA . LYS B 1 231 ? -14.102 17.797 12.672 1 80 231 LYS B CA 1
ATOM 3981 C C . LYS B 1 231 ? -14.875 17.234 11.484 1 80 231 LYS B C 1
ATOM 3983 O O . LYS B 1 231 ? -14.969 17.875 10.438 1 80 231 LYS B O 1
ATOM 3988 N N . ILE B 1 232 ? -15.172 16 11.594 1 70.81 232 ILE B N 1
ATOM 3989 C CA . ILE B 1 232 ? -15.992 15.352 10.578 1 70.81 232 ILE B CA 1
ATOM 3990 C C . ILE B 1 232 ? -17.25 14.766 11.219 1 70.81 232 ILE B C 1
ATOM 3992 O O . ILE B 1 232 ? -17.156 13.805 11.992 1 70.81 232 ILE B O 1
ATOM 3996 N N . LYS B 1 233 ? -18.359 15.281 10.805 1 72.81 233 LYS B N 1
ATOM 3997 C CA . LYS B 1 233 ? -19.641 14.875 11.398 1 72.81 233 LYS B CA 1
ATOM 3998 C C . LYS B 1 233 ? -19.578 14.906 12.922 1 72.81 233 LYS B C 1
ATOM 4000 O O . LYS B 1 233 ? -19.312 15.953 13.516 1 72.81 233 LYS B O 1
ATOM 4005 N N . ASN B 1 234 ? -19.672 13.703 13.523 1 73.19 234 ASN B N 1
ATOM 4006 C CA . ASN B 1 234 ? -19.703 13.656 14.984 1 73.19 234 ASN B CA 1
ATOM 4007 C C . ASN B 1 234 ? -18.359 13.18 15.555 1 73.19 234 ASN B C 1
ATOM 4009 O O . ASN B 1 234 ? -18.297 12.75 16.703 1 73.19 234 ASN B O 1
ATOM 4013 N N . SER B 1 235 ? -17.359 13.336 14.703 1 79.06 235 SER B N 1
ATOM 4014 C CA . SER B 1 235 ? -16.062 12.852 15.148 1 79.06 235 SER B CA 1
ATOM 4015 C C . SER B 1 235 ? -15 13.945 15.008 1 79.06 235 SER B C 1
ATOM 4017 O O . SER B 1 235 ? -15.102 14.812 14.141 1 79.06 235 SER B O 1
ATOM 4019 N N . ASN B 1 236 ? -14.141 13.977 16 1 87.56 236 ASN B N 1
ATOM 4020 C CA . ASN B 1 236 ? -12.961 14.828 15.906 1 87.56 236 ASN B CA 1
ATOM 4021 C C . ASN B 1 236 ? -11.719 14.023 15.516 1 87.56 236 ASN B C 1
ATOM 4023 O O . ASN B 1 236 ? -11.586 12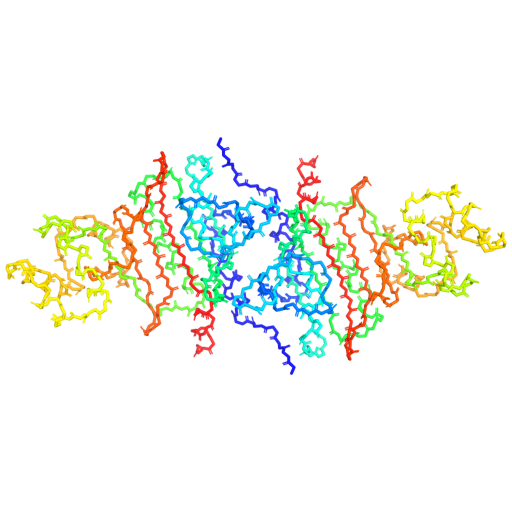.859 15.891 1 87.56 236 ASN B O 1
ATOM 4027 N N . GLY B 1 237 ? -10.914 14.609 14.727 1 89.62 237 GLY B N 1
ATOM 4028 C CA . GLY B 1 237 ? -9.688 13.961 14.297 1 89.62 237 GLY B CA 1
ATOM 4029 C C . GLY B 1 237 ? -8.5 14.906 14.258 1 89.62 237 GLY B C 1
ATOM 4030 O O . GLY B 1 237 ? -8.664 16.125 14.219 1 89.62 237 GLY B O 1
ATOM 4031 N N . CYS B 1 238 ? -7.355 14.398 14.43 1 93.25 238 CYS B N 1
ATOM 4032 C CA . CYS B 1 238 ? -6.07 15.07 14.258 1 93.25 238 CYS B CA 1
ATOM 4033 C C . CYS B 1 238 ? -5.098 14.188 13.484 1 93.25 238 CYS B C 1
ATOM 4035 O O . CYS B 1 238 ? -4.953 13 13.789 1 93.25 238 CYS B O 1
ATOM 4037 N N . GLY B 1 239 ? -4.527 14.711 12.477 1 93.69 239 GLY B N 1
ATOM 4038 C CA . GLY B 1 239 ? -3.625 13.883 11.688 1 93.69 239 GLY B CA 1
ATOM 4039 C C . GLY B 1 239 ? -2.678 14.695 10.82 1 93.69 239 GLY B C 1
ATOM 4040 O O . GLY B 1 239 ? -2.613 15.922 10.938 1 93.69 239 GLY B O 1
ATOM 4041 N N . PHE B 1 240 ? -1.891 13.984 10.148 1 95.31 240 PHE B N 1
ATOM 4042 C CA . PHE B 1 240 ? -1.031 14.617 9.156 1 95.31 240 PHE B CA 1
ATOM 4043 C C . PHE B 1 240 ? -0.761 13.664 7.996 1 95.31 240 PHE B C 1
ATOM 4045 O O . PHE B 1 240 ? -1.081 12.477 8.07 1 95.31 240 PHE B O 1
ATOM 4052 N N . SER B 1 241 ? -0.254 14.172 6.938 1 94.25 241 SER B N 1
ATOM 4053 C CA . SER B 1 241 ? 0.21 13.414 5.785 1 94.25 241 SER B CA 1
ATOM 4054 C C . SER B 1 241 ? 1.576 13.898 5.312 1 94.25 241 SER B C 1
ATOM 4056 O O . SER B 1 241 ? 1.848 15.102 5.316 1 94.25 241 SER B O 1
ATOM 4058 N N . LEU B 1 242 ? 2.375 12.977 4.957 1 96.94 242 LEU B N 1
ATOM 4059 C CA . LEU B 1 242 ? 3.715 13.258 4.445 1 96.94 242 LEU B CA 1
ATOM 4060 C C . LEU B 1 242 ? 3.838 12.836 2.986 1 96.94 242 LEU B C 1
ATOM 4062 O O . LEU B 1 242 ? 3.322 11.789 2.592 1 96.94 242 LEU B O 1
ATOM 4066 N N . ASN B 1 243 ? 4.5 13.641 2.256 1 95.69 243 ASN B N 1
ATOM 4067 C CA . ASN B 1 243 ? 4.844 13.266 0.89 1 95.69 243 ASN B CA 1
ATOM 4068 C C . ASN B 1 243 ? 6.082 12.375 0.852 1 95.69 243 ASN B C 1
ATOM 4070 O O . ASN B 1 243 ? 7.207 12.859 0.997 1 95.69 243 ASN B O 1
ATOM 4074 N N . THR B 1 244 ? 5.898 11.109 0.519 1 97.19 244 THR B N 1
ATOM 4075 C CA . THR B 1 244 ? 6.992 10.156 0.641 1 97.19 244 THR B CA 1
ATOM 4076 C C . THR B 1 244 ? 7.988 10.328 -0.5 1 97.19 244 THR B C 1
ATOM 4078 O O . THR B 1 244 ? 9.172 10.008 -0.351 1 97.19 244 THR B O 1
ATOM 4081 N N . LEU B 1 245 ? 7.543 10.82 -1.605 1 93.94 245 LEU B N 1
ATOM 4082 C CA . LEU B 1 245 ? 8.453 11.07 -2.717 1 93.94 245 LEU B CA 1
ATOM 4083 C C . LEU B 1 245 ? 9.422 12.203 -2.385 1 93.94 245 LEU B C 1
ATOM 4085 O O . LEU B 1 245 ? 10.609 12.117 -2.699 1 93.94 245 LEU B O 1
ATOM 4089 N N . VAL B 1 246 ? 8.898 13.211 -1.761 1 94.94 246 VAL B N 1
ATOM 4090 C CA . VAL B 1 246 ? 9.75 14.32 -1.334 1 94.94 246 VAL B CA 1
ATOM 4091 C C . VAL B 1 246 ? 10.742 13.836 -0.276 1 94.94 246 VAL B C 1
ATOM 4093 O O . VAL B 1 246 ? 11.922 14.164 -0.331 1 94.94 246 VAL B O 1
ATOM 4096 N N . LEU B 1 247 ? 10.258 13.086 0.611 1 97.12 247 LEU B N 1
ATOM 4097 C CA . LEU B 1 247 ? 11.141 12.547 1.642 1 97.12 247 LEU B CA 1
ATOM 4098 C C . LEU B 1 247 ? 12.242 11.688 1.021 1 97.12 247 LEU B C 1
ATOM 4100 O O . LEU B 1 247 ? 13.383 11.719 1.475 1 97.12 247 LEU B O 1
ATOM 4104 N N . SER B 1 248 ? 11.836 10.867 0.057 1 95.62 248 SER B N 1
ATOM 4105 C CA . SER B 1 248 ? 12.82 10.047 -0.644 1 95.62 248 SER B CA 1
ATOM 4106 C C . SER B 1 248 ? 13.914 10.906 -1.272 1 95.62 248 SER B C 1
ATOM 4108 O O . SER B 1 248 ? 15.086 10.539 -1.237 1 95.62 248 SER B O 1
ATOM 4110 N N . LYS B 1 249 ? 13.539 12.008 -1.838 1 93.94 249 LYS B N 1
ATOM 4111 C CA . LYS B 1 249 ? 14.492 12.938 -2.439 1 93.94 249 LYS B CA 1
ATOM 4112 C C . LYS B 1 249 ? 15.43 13.523 -1.387 1 93.94 249 LYS B C 1
ATOM 4114 O O . LYS B 1 249 ? 16.641 13.641 -1.621 1 93.94 249 LYS B O 1
ATOM 4119 N N . ILE B 1 250 ? 14.898 13.867 -0.285 1 94.5 250 ILE B N 1
ATOM 4120 C CA . ILE B 1 250 ? 15.688 14.43 0.8 1 94.5 250 ILE B CA 1
ATOM 4121 C C . ILE B 1 250 ? 16.688 13.391 1.296 1 94.5 250 ILE B C 1
ATOM 4123 O O . ILE B 1 250 ? 17.875 13.703 1.498 1 94.5 250 ILE B O 1
ATOM 4127 N N . LEU B 1 251 ? 16.219 12.156 1.439 1 92.5 251 LEU B N 1
ATOM 4128 C CA . LEU B 1 251 ? 17.078 11.094 1.95 1 92.5 251 LEU B CA 1
ATOM 4129 C C . LEU B 1 251 ? 18.219 10.789 0.973 1 92.5 251 LEU B C 1
ATOM 4131 O O . LEU B 1 251 ? 19.328 10.438 1.388 1 92.5 251 LEU B O 1
ATOM 4135 N N . ARG B 1 252 ? 17.922 10.867 -0.301 1 90.38 252 ARG B N 1
ATOM 4136 C CA . ARG B 1 252 ? 18.922 10.609 -1.336 1 90.38 252 ARG B CA 1
ATOM 4137 C C . ARG B 1 252 ? 20.062 11.625 -1.259 1 90.38 252 ARG B C 1
ATOM 4139 O O . ARG B 1 252 ? 21.203 11.32 -1.629 1 90.38 252 ARG B O 1
ATOM 4146 N N . ARG B 1 253 ? 19.781 12.758 -0.778 1 85.31 253 ARG B N 1
ATOM 4147 C CA . ARG B 1 253 ? 20.766 13.828 -0.711 1 85.31 253 ARG B CA 1
ATOM 4148 C C . ARG B 1 253 ? 21.594 13.734 0.565 1 85.31 253 ARG B C 1
ATOM 4150 O O . ARG B 1 253 ? 22.641 14.383 0.685 1 85.31 253 ARG B O 1
ATOM 4157 N N . LEU B 1 254 ? 21.094 13 1.519 1 78.31 254 LEU B N 1
ATOM 4158 C CA . LEU B 1 254 ? 21.844 12.82 2.76 1 78.31 254 LEU B CA 1
ATOM 4159 C C . LEU B 1 254 ? 22.953 11.797 2.584 1 78.31 254 LEU B C 1
ATOM 4161 O O . LEU B 1 254 ? 24.031 11.938 3.164 1 78.31 254 LEU B O 1
#

Foldseek 3Di:
DDDDLVLLVLLVVLLVVLLVVVPAAEDDDDQKDFDDPLWDFFAWDDDPRGIIGGFTDVVSVVLPPDDDAQHKYWYFGWGQGNVRDTFTKIKIKGKNDDQLVLLQVQVLSVCVSCVSLVHNQKAKAKDFACNLCVPQNPVLCVQCLVVLLVVPLVCLCVSPGDPVSSVVVVVLQVQKQHDPPDPLLVSNCVSNVDSRYIHGNSQHPDHDFAGTMKIWMDGDHDTFWIWHWGDRDPMIMTMIMGGSVSVSVVSVVD/DDDDLVLLVLLVVLLVVLLVVVPAAEDDDDQKDFDDPLWDFFAWDDDPRGIIGGFTDVVSVVLPPDDDAQHKYWYFGWGQGNVRDTFTKTKIKGKNDDQLVLLQVQVLSVCVSCVSLVHNQKAKAKDFACNLCVPQNPVLCVQCLVVLLVVPLVCLCVSPGDPVSSVVVVVLQVQKQHCPPDPLLVSNCVSNVDSRYIHGNSQHVDHDFAGTMKIWMDGDHDTFWIWHWGDRDPMIMTMIMGGSVSVSVVSVVD

Solvent-accessible surface area (backbone atoms only — not comparable to full-atom values): 27286 Å² total; per-residue (Å²): 110,56,69,75,58,62,47,45,35,50,47,52,51,44,44,50,51,45,44,43,74,75,63,34,41,60,50,82,79,68,54,65,40,75,59,49,90,77,49,54,74,21,36,74,45,77,53,99,90,37,57,27,22,36,24,43,46,62,67,44,56,50,58,74,47,45,64,46,75,65,35,45,35,27,36,77,44,64,38,33,39,78,85,66,48,77,40,44,32,42,31,41,40,40,28,46,53,61,64,72,59,43,59,44,50,55,52,51,52,50,52,50,39,38,45,71,68,68,48,76,71,51,38,37,32,31,28,44,48,63,73,56,24,82,78,54,32,60,70,56,39,67,68,39,45,66,30,47,60,66,66,32,60,67,55,47,70,66,62,77,64,56,64,71,48,44,52,48,51,52,52,45,52,68,36,49,70,44,91,80,85,47,66,69,60,54,51,48,50,61,72,61,63,50,90,44,58,30,45,21,69,50,51,57,80,79,72,81,56,46,53,44,51,29,37,38,31,32,39,85,92,40,76,37,37,38,38,34,22,27,60,44,91,96,39,43,36,33,35,37,37,33,38,41,63,53,48,19,55,53,57,71,71,105,110,53,68,76,60,63,48,46,34,49,46,51,50,43,44,49,52,45,44,42,74,76,64,34,41,60,51,82,79,69,54,66,40,74,58,51,90,76,50,53,74,21,34,74,43,74,54,97,88,36,56,27,22,35,24,44,47,62,68,44,56,50,58,74,47,46,64,48,74,65,35,45,35,27,36,78,44,64,37,32,38,78,85,66,48,78,43,45,31,42,30,40,40,40,28,46,52,59,64,73,60,42,57,44,50,54,52,50,52,51,52,51,37,38,45,73,68,68,49,74,72,52,38,35,32,32,27,44,47,63,72,55,24,82,79,54,31,61,68,56,38,66,68,36,44,66,30,46,62,65,66,33,60,67,57,47,70,67,61,76,65,58,65,71,48,45,53,49,52,51,52,44,52,69,37,48,69,44,88,81,86,46,66,70,60,53,50,47,49,62,72,61,63,50,89,44,56,30,45,20,68,49,53,56,85,72,60,84,60,40,53,43,50,28,35,38,30,32,39,86,90,41,74,38,36,38,38,34,22,29,61,46,93,96,38,43,36,32,36,37,39,33,38,41,62,54,48,19,54,54,58,72,72,104

Organism: NCBI:txid312540

InterPro domains:
  IPR041715 Class II Histidinyl-tRNA synthetase (HisRS)-like catalytic core domain [PF13393] (82-156)
  IPR041715 Class II Histidinyl-tRNA synthetase (HisRS)-like catalytic core domain [PF13393] (186-243)
  IPR045864 Class II Aminoacyl-tRNA synthetase/Biotinyl protein ligase (BPL) and lipoyl protein ligase (LPL) [G3DSA:3.30.930.10] (8-247)
  IPR045864 Class II Aminoacyl-tRNA synthetase/Biotinyl protein ligase (BPL) and lipoyl protein ligase (LPL) [SSF55681] (8-243)

Sequence (508 aa):
MMNPDIYLYRVIKGIRNTFDSFGYIEIFPEAVEKYSRSFSDGVPFVYANKFYLINPDITSRLILRNFSENTRIFYIYEKLSRSLESEIEAGLELINVNEEKSNIEILRVLIKTLENLGIYDFKIDISVSNIFSGKIGKRNYEKIREYIKMNDFNAIKNSGIKKEYIDYVIKMLNSRGTDINVELLNNIKSAVNDDRIIIDPGTVRYFSYYSGLIFEIYSDDYFIGGGGNYKIKNSNGCGFSLNTLVLSKILRRLMMNPDIYLYRVIKGIRNTFDSFGYIEIFPEAVEKYSRSFSDGVPFVYANKFYLINPDITSRLILRNFSENTRIFYIYEKLSRSLESEIEAGLELINVNEEKSNIEILRVLIKTLENLGIYDFKIDISVSNIFSGKIGKRNYEKIREYIKMNDFNAIKNSGIKKEYIDYVIKMLNSRGTDINVELLNNIKSAVNDDRIIIDPGTVRYFSYYSGLIFEIYSDDYFIGGGGNYKIKNSNGCGFSLNTLVLSKILRRL

Radius of gyration: 27.36 Å; Cα contacts (8 Å, |Δi|>4): 943; chains: 2; bounding box: 46×91×55 Å